Protein 2DPF (pdb70)

Secondary structure (DSSP, 8-state):
--EEETT-EEETTEEEEETTEEEEE-TTS-EEEEETTEEEEE-S-TTS-SS-EEEE-TTS-EEEE-TT--EEEE-----SSS--EEEE-TTS-EEEE-SEEE-SSTT-B--/--EEETT-EE-TT-EEEETTEEEEE-TTS-EEEEETTEEEEE-S-TTS-SS-EEEE-TTS-EEEE-TT--EEEE-----SSS--EEEE-TTS-EEEE-SEEE-SSTT-B--/--EEETT-EEETTEEEEETTEEEEE-TTS-EEEEETTEEEEE-S-TTSSSS-EEEE-TTS-EEEE-TT--EEEE-----SSS--EEEE-TTS-EEEE-SEEEESSTT-B--/--EEETT-EE-TTEEEEETTEEEEE-TTS-EEEEETTEEEEE-S-TTS-SS-EEEE-TTS-EEEE-TT--EEEE-----SSS--EEEE-TTS-EEEE-SEEE-SSTT-B--

Nearest PDB structures (foldseek):
  2d04-assembly3_F  TM=9.914E-01  e=6.406E-20  Molineria latifolia
  2d04-assembly3_E  TM=9.763E-01  e=1.773E-17  Molineria latifolia
  8a9m-assembly1_A  TM=9.566E-01  e=5.419E-13  Hippeastrum hybrid cultivar
  3dzw-assembly1_A  TM=9.491E-01  e=6.373E-13  Narcissus pseudonarcissus
  1msa-assembly1_C  TM=9.744E-01  e=2.600E-12  Galanthus nivalis

InterPro domains:
  IPR001480 Bulb-type lectin domain [PS50927] (23-131)
  IPR001480 Bulb-type lectin domain [SM00108] (23-130)
  IPR001480 Bulb-type lectin domain [cd00028] (23-129)
  IPR036426 Bulb-type lectin domain superfamily [G3DSA:2.90.10.10] (22-136)
  IPR036426 Bulb-type lectin domain superfamily [SSF51110] (9-125)

Sequence (444 aa):
DNVLLSGQTLHADHSLQAGAYTLTIQNKCNLVKYQNGRQIWASNTDRRGSGCRLTLLSDGNLVIYDHNNNDVWGSACWGDNGKYALVLQKDGRFVIYGPVLWSLGPNGCRRDNVLLSGQTLHADHSLQAGAYTLTIQNKCNLVKYQNGRQIWASNTDRRGSGCRLTLLSDGNLVIYDHNNNDVWGSACWGDNGKYALVLQKDGRFVIYGPVLWSLGPNGCRRDNVLLSGQTLHADHSLQAGAYTLTIQNKCNLVKYQNGRQIWASNTDRRGSGCRLTLLSDGNLVIYDHNNNDVWGSACWGDNGKYALVLQKDGRFVIYGPVLWSLGPNGCRRDNVLLSGQTLHADHSLQAGAYTLTIQNKCNLVKYQNGRQIWASNTDRRGSGCRLTLLSDGNLVIYDHNNNDVWGSACWGDNGKYALVLQKDGRFVIYGPVLWSLGPNGCRR

Organism: Molineria latifolia (NCBI:txid4676)

CATH classification: 2.90.10.10

Foldseek 3Di:
DFKAKAPGKAWAQGWHDEAQWIWHQHQQGKTFIDGVNHTDDIQPQGNVAGRKMWHQHQFRKIFIAHPVGDTRDIPPDGHDGAMWMFGCYNVGDTDIDDDQQADDDDPGGDD/DFKAKAPGKAWAQGWHDAAQKIWHQHQQGKTFIAGNNHTDDIQPQGNVAGRWMWHAHQFGKIFIAHPVRDTRDIPPDGHDRAMWMWGCYNVRDTDIDDDQQADDDPPGGDD/DFKAKAPGKAWAQGWHDEAQWIWGQHQQGKTFIDGVRHTDDIQPQGNVAGRWMWHQHQFRKIFIAHPVGDGRDIPPDGHDRAMWMFGCYNVGDTDIDDDQQADDDDPGGDD/DFKAKAPGKQWAQGWHDEAQWTFHQHQQGKTFIDGVRHTDDIQPQGNVAGRWMWHAHQFGKIFIAHPVRDGRDIPPDGHDGHMWMFGQYNVRDTDIDDDQQADDDDPGGDD

Solvent-accessible surface area: 21932 Å² total; per-residue (Å²): 104,30,17,7,42,22,60,102,50,11,107,27,98,108,42,0,104,10,54,39,28,26,0,21,0,49,60,94,0,14,0,1,24,44,52,122,63,158,101,64,59,9,13,119,11,70,180,176,21,52,34,1,61,0,13,0,58,62,29,0,22,0,2,0,50,11,109,96,93,89,96,31,44,24,15,67,2,151,22,91,117,35,108,0,0,0,3,1,11,136,77,4,141,3,8,0,1,0,20,37,1,19,31,86,47,150,137,18,46,50,234,114,27,18,7,19,8,72,85,45,17,105,29,98,110,41,2,115,9,56,44,35,36,0,19,0,55,56,89,0,16,0,0,22,46,73,106,63,178,104,92,60,24,13,121,7,60,165,150,23,51,31,0,57,0,13,0,58,57,32,0,20,0,2,0,45,11,110,92,96,82,92,29,47,23,13,74,2,147,27,119,123,38,73,0,0,0,3,1,7,158,81,4,128,5,8,0,4,0,26,41,1,16,18,64,50,144,150,13,56,68,248,100,22,16,11,46,21,58,102,49,17,107,28,96,109,30,2,109,10,66,41,30,30,0,18,0,52,57,95,0,15,0,0,25,45,52,119,67,147,100,66,58,24,12,125,13,71,176,182,21,52,30,1,61,0,14,0,58,58,38,0,20,0,3,0,50,9,109,96,94,83,91,30,45,24,14,68,1,154,23,112,121,28,130,0,0,0,2,1,11,137,81,3,150,3,7,0,8,0,24,34,1,16,8,52,53,153,126,16,42,87,237,100,26,9,8,28,8,67,74,44,17,110,32,95,106,37,2,108,10,64,40,31,28,0,17,0,52,49,92,0,16,0,1,24,51,69,128,64,172,87,81,59,22,13,120,8,60,176,142,23,50,32,0,61,0,12,1,60,46,37,0,20,0,1,0,44,8,111,94,97,78,94,29,48,24,12,80,4,162,23,112,124,28,106,1,0,0,2,1,21,129,102,3,114,2,3,0,5,0,25,40,1,16,28,72,49,131,154,14,50,74,252

B-factor: mean 23.73, std 10.69, range [8.71, 72.82]

Structure (mmCIF, N/CA/C/O backbone):
data_2DPF
#
_entry.id   2DPF
#
_cell.length_a   51.996
_cell.length_b   54.249
_cell.length_c   84.055
_cell.angle_alpha   90.00
_cell.angle_beta   104.12
_cell.angle_gamma   90.00
#
_symmetry.space_group_name_H-M   'P 1 21 1'
#
loop_
_entity.id
_entity.type
_entity.pdbx_description
1 polymer Curculin
2 non-polymer 'SULFATE ION'
3 water water
#
loop_
_atom_site.group_PDB
_atom_site.id
_atom_site.type_symbol
_atom_site.label_atom_id
_atom_site.label_alt_id
_atom_site.label_comp_id
_atom_site.label_asym_id
_atom_site.label_entity_id
_atom_site.label_seq_id
_atom_site.pdbx_PDB_ins_code
_atom_site.Cartn_x
_atom_site.Cartn_y
_atom_site.Cartn_z
_atom_site.occupancy
_atom_site.B_iso_or_equiv
_atom_site.auth_seq_id
_atom_site.auth_comp_id
_atom_site.auth_asym_id
_atom_site.auth_atom_id
_atom_site.pdbx_PDB_model_num
ATOM 1 N N . ASP A 1 2 ? 10.472 1.605 15.810 1.00 29.22 1 ASP A N 1
ATOM 2 C CA . ASP A 1 2 ? 11.833 1.913 15.276 1.00 28.06 1 ASP A CA 1
ATOM 3 C C . ASP A 1 2 ? 12.639 0.634 15.076 1.00 24.09 1 ASP A C 1
ATOM 4 O O . ASP A 1 2 ? 12.816 -0.146 16.010 1.00 23.48 1 ASP A O 1
ATOM 9 N N . ASN A 1 3 ? 13.131 0.427 13.858 1.00 21.39 2 ASN A N 1
ATOM 10 C CA . ASN A 1 3 ? 13.909 -0.766 13.529 1.00 19.18 2 ASN A CA 1
ATOM 11 C C . ASN A 1 3 ? 15.308 -0.424 13.019 1.00 16.71 2 ASN A C 1
ATOM 12 O O . ASN A 1 3 ? 16.094 -1.313 12.687 1.00 17.26 2 ASN A O 1
ATOM 17 N N . VAL A 1 4 ? 15.609 0.868 12.958 1.00 16.28 3 VAL A N 1
ATOM 18 C CA . VAL A 1 4 ? 16.897 1.330 12.467 1.00 15.68 3 VAL A CA 1
ATOM 19 C C . VAL A 1 4 ? 17.559 2.331 13.401 1.00 14.39 3 VAL A C 1
ATOM 20 O O . VAL A 1 4 ? 16.898 3.196 13.973 1.00 18.27 3 VAL A O 1
ATOM 24 N N . LEU A 1 5 ? 18.869 2.189 13.555 1.00 15.44 4 LEU A N 1
ATOM 25 C CA . LEU A 1 5 ? 19.663 3.119 14.341 1.00 15.56 4 LEU A CA 1
ATOM 26 C C . LEU A 1 5 ? 20.752 3.555 13.367 1.00 12.83 4 LEU A C 1
ATOM 27 O O . LEU A 1 5 ? 21.580 2.749 12.949 1.00 13.21 4 LEU A O 1
ATOM 32 N N . LEU A 1 6 ? 20.723 4.821 12.967 1.00 14.19 5 LEU A N 1
ATOM 33 C CA . LEU A 1 6 ? 21.730 5.330 12.042 1.00 14.37 5 LEU A CA 1
ATOM 34 C C . LEU A 1 6 ? 22.945 5.764 12.831 1.00 13.72 5 LEU A C 1
ATOM 35 O O . LEU A 1 6 ? 22.832 6.070 14.017 1.00 13.56 5 LEU A O 1
ATOM 40 N N . SER A 1 7 ? 24.100 5.783 12.174 1.00 14.64 6 SER A N 1
ATOM 41 C CA . SER A 1 7 ? 25.328 6.203 12.831 1.00 14.56 6 SER A CA 1
ATOM 42 C C . SER A 1 7 ? 25.144 7.611 13.362 1.00 13.74 6 SER A C 1
ATOM 43 O O . SER A 1 7 ? 24.531 8.462 12.706 1.00 13.69 6 SER A O 1
ATOM 46 N N . GLY A 1 8 ? 25.662 7.834 14.562 1.00 12.13 7 GLY A N 1
ATOM 47 C CA . GLY A 1 8 ? 25.542 9.122 15.202 1.00 12.40 7 GLY A CA 1
ATOM 48 C C . GLY A 1 8 ? 24.328 9.185 16.108 1.00 14.43 7 GLY A C 1
ATOM 49 O O . GLY A 1 8 ? 24.237 10.067 16.964 1.00 14.80 7 GLY A O 1
ATOM 50 N N . GLN A 1 9 ? 23.395 8.249 15.938 1.00 11.97 8 GLN A N 1
ATOM 51 C CA . GLN A 1 9 ? 22.184 8.232 16.745 1.00 12.26 8 GLN A CA 1
ATOM 52 C C . GLN A 1 9 ? 22.333 7.391 17.989 1.00 12.40 8 GLN A C 1
ATOM 53 O O . GLN A 1 9 ? 23.230 6.551 18.078 1.00 11.52 8 GLN A O 1
ATOM 59 N N . THR A 1 10 ? 21.416 7.610 18.925 1.00 14.11 9 THR A N 1
ATOM 60 C CA . THR A 1 10 ? 21.438 6.955 20.222 1.00 12.29 9 THR A CA 1
ATOM 61 C C . THR A 1 10 ? 20.120 6.323 20.643 1.00 13.50 9 THR A C 1
ATOM 62 O O . THR A 1 10 ? 19.042 6.875 20.401 1.00 16.30 9 THR A O 1
ATOM 66 N N . LEU A 1 11 ? 20.221 5.161 21.277 1.00 14.36 10 LEU A N 1
ATOM 67 C CA . LEU A 1 11 ? 19.063 4.468 21.823 1.00 15.64 10 LEU A CA 1
ATOM 68 C C . LEU A 1 11 ? 19.333 4.592 23.324 1.00 17.59 10 LEU A C 1
ATOM 69 O O . LEU A 1 11 ? 20.317 4.057 23.817 1.00 15.35 10 LEU A O 1
ATOM 74 N N . HIS A 1 12 ? 18.492 5.334 24.036 1.00 15.17 11 HIS A N 1
ATOM 75 C CA . HIS A 1 12 ? 18.697 5.513 25.466 1.00 14.66 11 HIS A CA 1
ATOM 76 C C . HIS A 1 12 ? 18.140 4.386 26.312 1.00 16.76 11 HIS A C 1
ATOM 77 O O . HIS A 1 12 ? 17.403 3.532 25.824 1.00 18.16 11 HIS A O 1
ATOM 84 N N . ALA A 1 13 ? 18.512 4.404 27.587 1.00 16.33 12 ALA A N 1
ATOM 85 C CA . ALA A 1 13 ? 18.103 3.380 28.539 1.00 20.82 12 ALA A CA 1
ATOM 86 C C . ALA A 1 13 ? 16.635 3.006 28.452 1.00 21.25 12 ALA A C 1
ATOM 87 O O . ALA A 1 13 ? 15.761 3.878 28.444 1.00 18.95 12 ALA A O 1
ATOM 89 N N . ASP A 1 14 ? 16.389 1.697 28.384 1.00 19.69 13 ASP A N 1
ATOM 90 C CA . ASP A 1 14 ? 15.052 1.123 28.327 1.00 21.56 13 ASP A CA 1
ATOM 91 C C . ASP A 1 14 ? 14.284 1.341 27.033 1.00 21.40 13 ASP A C 1
ATOM 92 O O . ASP A 1 14 ? 13.074 1.121 26.985 1.00 25.55 13 ASP A O 1
ATOM 97 N N . HIS A 1 15 ? 14.980 1.781 25.988 1.00 17.20 14 HIS A N 1
ATOM 98 C CA . HIS A 1 15 ? 14.346 1.967 24.692 1.00 18.39 14 HIS A CA 1
ATOM 99 C C . HIS A 1 15 ? 14.812 0.826 23.812 1.00 16.00 14 HIS A C 1
ATOM 100 O O . HIS A 1 15 ? 15.866 0.237 24.057 1.00 16.53 14 HIS A O 1
ATOM 107 N N . SER A 1 16 ? 14.033 0.504 22.787 1.00 22.21 15 SER A N 1
ATOM 108 C CA . SER A 1 16 ? 14.386 -0.625 21.939 1.00 19.43 15 SER A CA 1
ATOM 109 C C . SER A 1 16 ? 14.155 -0.415 20.466 1.00 20.62 15 SER A C 1
ATOM 110 O O . SER A 1 16 ? 13.494 0.532 20.049 1.00 21.18 15 SER A O 1
ATOM 113 N N . LEU A 1 17 ? 14.724 -1.329 19.689 1.00 19.30 16 LEU A N 1
ATOM 114 C CA . LEU A 1 17 ? 14.503 -1.369 18.255 1.00 16.92 16 LEU A CA 1
ATOM 115 C C . LEU A 1 17 ? 13.524 -2.536 18.205 1.00 17.30 16 LEU A C 1
ATOM 116 O O . LEU A 1 17 ? 13.555 -3.411 19.076 1.00 17.13 16 LEU A O 1
ATOM 121 N N . GLN A 1 18 ? 12.651 -2.555 17.212 1.00 16.73 17 GLN A N 1
ATOM 122 C CA . GLN A 1 18 ? 11.670 -3.623 17.125 1.00 17.66 17 GLN A CA 1
ATOM 123 C C . GLN A 1 18 ? 11.348 -3.951 15.684 1.00 16.41 17 GLN A C 1
ATOM 124 O O . GLN A 1 18 ? 11.183 -3.052 14.856 1.00 16.15 17 GLN A O 1
ATOM 130 N N . ALA A 1 19 ? 11.272 -5.244 15.385 1.00 15.69 18 ALA A N 1
ATOM 131 C CA . ALA A 1 19 ? 10.962 -5.703 14.035 1.00 18.53 18 ALA A CA 1
ATOM 132 C C . ALA A 1 19 ? 10.293 -7.061 14.147 1.00 16.27 18 ALA A C 1
ATOM 133 O O . ALA A 1 19 ? 10.889 -8.007 14.656 1.00 18.33 18 ALA A O 1
ATOM 135 N N . GLY A 1 20 ? 9.065 -7.160 13.657 1.00 21.72 19 GLY A N 1
ATOM 136 C CA . GLY A 1 20 ? 8.356 -8.421 13.740 1.00 21.94 19 GLY A CA 1
ATOM 137 C C . GLY A 1 20 ? 8.229 -8.859 15.188 1.00 19.21 19 GLY A C 1
ATOM 138 O O . GLY A 1 20 ? 7.811 -8.084 16.046 1.00 20.75 19 GLY A O 1
ATOM 139 N N . ALA A 1 21 ? 8.600 -10.104 15.457 1.00 17.45 20 ALA A N 1
ATOM 140 C CA . ALA A 1 21 ? 8.516 -10.661 16.800 1.00 16.03 20 ALA A CA 1
ATOM 141 C C . ALA A 1 21 ? 9.721 -10.292 17.647 1.00 16.00 20 ALA A C 1
ATOM 142 O O . ALA A 1 21 ? 9.771 -10.628 18.826 1.00 16.08 20 ALA A O 1
ATOM 144 N N . TYR A 1 22 ? 10.675 -9.578 17.059 1.00 17.00 21 TYR A N 1
ATOM 145 C CA . TYR A 1 22 ? 11.904 -9.240 17.761 1.00 14.03 21 TYR A CA 1
ATOM 146 C C . TYR A 1 22 ? 12.044 -7.852 18.327 1.00 16.54 21 TYR A C 1
ATOM 147 O O . TYR A 1 22 ? 11.526 -6.878 17.782 1.00 15.08 21 TYR A O 1
ATOM 156 N N . THR A 1 23 ? 12.771 -7.784 19.437 1.00 13.78 22 THR A N 1
ATOM 157 C CA . THR A 1 23 ? 13.046 -6.534 20.105 1.00 14.74 22 THR A CA 1
ATOM 158 C C . THR A 1 23 ? 14.497 -6.555 20.560 1.00 14.26 22 THR A C 1
ATOM 159 O O . THR A 1 23 ? 15.011 -7.594 20.972 1.00 16.79 22 THR A O 1
ATOM 163 N N . LEU A 1 24 ? 15.160 -5.414 20.450 1.00 13.50 23 LEU A N 1
ATOM 164 C CA . LEU A 1 24 ? 16.545 -5.270 20.889 1.00 14.13 23 LEU A CA 1
ATOM 165 C C . LEU A 1 24 ? 16.494 -4.099 21.849 1.00 15.06 23 LEU A C 1
ATOM 166 O O . LEU A 1 24 ? 16.270 -2.954 21.442 1.00 15.65 23 LEU A O 1
ATOM 171 N N . THR A 1 25 ? 16.716 -4.380 23.125 1.00 13.52 24 THR A N 1
ATOM 172 C CA . THR A 1 25 ? 16.618 -3.351 24.142 1.00 15.21 24 THR A CA 1
ATOM 173 C C . THR A 1 25 ? 17.913 -3.085 24.865 1.00 14.21 24 THR A C 1
ATOM 174 O O . THR A 1 25 ? 18.600 -4.022 25.279 1.00 14.43 24 THR A O 1
ATOM 178 N N . ILE A 1 26 ? 18.266 -1.810 25.016 1.00 14.23 25 ILE A N 1
ATOM 179 C CA . ILE A 1 26 ? 19.449 -1.495 25.803 1.00 13.19 25 ILE A CA 1
ATOM 180 C C . ILE A 1 26 ? 18.841 -1.167 27.168 1.00 15.25 25 ILE A C 1
ATOM 181 O O . ILE A 1 26 ? 18.103 -0.194 27.316 1.00 15.95 25 ILE A O 1
ATOM 186 N N . GLN A 1 27 ? 19.109 -2.015 28.156 1.00 16.05 26 GLN A N 1
ATOM 187 C CA . GLN A 1 27 ? 18.561 -1.826 29.489 1.00 17.82 26 GLN A CA 1
ATOM 188 C C . GLN A 1 27 ? 19.341 -0.799 30.287 1.00 17.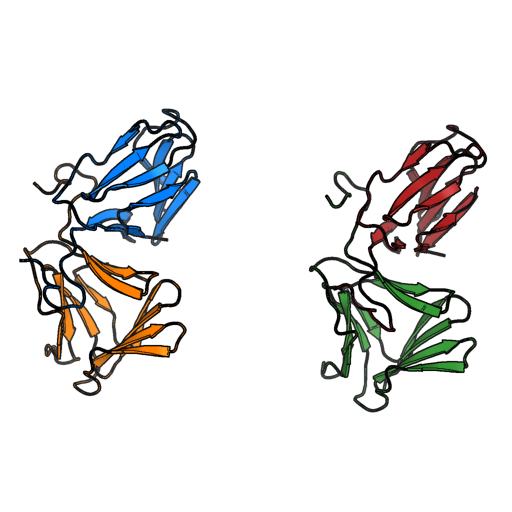23 26 GLN A C 1
ATOM 189 O O . GLN A 1 27 ? 20.528 -0.588 30.055 1.00 18.65 26 GLN A O 1
ATOM 195 N N . ASN A 1 28 ? 18.655 -0.162 31.227 1.00 18.67 27 ASN A N 1
ATOM 196 C CA . ASN A 1 28 ? 19.270 0.848 32.075 1.00 22.34 27 ASN A CA 1
ATOM 197 C C . ASN A 1 28 ? 20.516 0.294 32.743 1.00 21.64 27 ASN A C 1
ATOM 198 O O . ASN A 1 28 ? 21.543 0.972 32.823 1.00 20.60 27 ASN A O 1
ATOM 203 N N . LYS A 1 29 ? 20.430 -0.950 33.202 1.00 23.46 28 LYS A N 1
ATOM 204 C CA . LYS A 1 29 ? 21.556 -1.589 33.862 1.00 22.96 28 LYS A CA 1
ATOM 205 C C . LYS A 1 29 ? 22.638 -2.138 32.938 1.00 21.04 28 LYS A C 1
ATOM 206 O O . LYS A 1 29 ? 23.418 -3.011 33.321 1.00 19.84 28 LYS A O 1
ATOM 212 N N . CYS A 1 30 ? 22.644 -1.646 31.703 1.00 20.27 29 CYS A N 1
ATOM 213 C CA . CYS A 1 30 ? 23.672 -1.960 30.718 1.00 20.57 29 CYS A CA 1
ATOM 214 C C . CYS A 1 30 ? 23.718 -3.252 29.918 1.00 16.47 29 CYS A C 1
ATOM 215 O O . CYS A 1 30 ? 24.645 -3.454 29.140 1.00 18.92 29 CYS A O 1
ATOM 218 N N . ASN A 1 31 ? 22.742 -4.124 30.099 1.00 15.36 30 ASN A N 1
ATOM 219 C CA . ASN A 1 31 ? 22.712 -5.347 29.316 1.00 17.06 30 ASN A CA 1
ATOM 220 C C . ASN A 1 31 ? 21.938 -5.028 28.036 1.00 16.88 30 ASN A C 1
ATOM 221 O O . ASN A 1 31 ? 20.872 -4.423 28.092 1.00 19.05 30 ASN A O 1
ATOM 226 N N . LEU A 1 32 ? 22.498 -5.401 26.889 1.00 14.33 31 LEU A N 1
ATOM 227 C CA . LEU A 1 32 ? 21.824 -5.217 25.607 1.00 14.16 31 LEU A CA 1
ATOM 228 C C . LEU A 1 32 ? 21.201 -6.588 25.385 1.00 14.71 31 LEU A C 1
ATOM 229 O O . LEU A 1 32 ? 21.920 -7.586 25.311 1.00 15.59 31 LEU A O 1
ATOM 234 N N . VAL A 1 33 ? 19.882 -6.635 25.250 1.00 12.35 32 VAL A N 1
ATOM 235 C CA . VAL A 1 33 ? 19.188 -7.911 25.136 1.00 15.58 32 VAL A CA 1
ATOM 236 C C . VAL A 1 33 ? 18.310 -8.016 23.902 1.00 15.08 32 VAL A C 1
ATOM 237 O O . VAL A 1 33 ? 17.625 -7.057 23.534 1.00 15.22 32 VAL A O 1
ATOM 241 N N . LYS A 1 34 ? 18.350 -9.182 23.257 1.00 13.78 33 LYS A N 1
ATOM 242 C CA . LYS A 1 34 ? 17.528 -9.433 22.084 1.00 16.29 33 LYS A CA 1
ATOM 243 C C . LYS A 1 34 ? 16.431 -10.403 22.504 1.00 16.30 33 LYS A C 1
ATOM 244 O O . LYS A 1 34 ? 16.708 -11.447 23.104 1.00 16.21 33 LYS A O 1
ATOM 250 N N . TYR A 1 35 ? 15.189 -10.041 22.203 1.00 15.02 34 TYR A N 1
ATOM 251 C CA . TYR A 1 35 ? 14.039 -10.864 22.562 1.00 14.17 34 TYR A CA 1
ATOM 252 C C . TYR A 1 35 ? 13.242 -11.296 21.348 1.00 14.59 34 TYR A C 1
ATOM 253 O O . TYR A 1 35 ? 13.211 -10.609 20.340 1.00 15.26 34 TYR A O 1
ATOM 262 N N . GLN A 1 36 ? 12.604 -12.451 21.464 1.00 15.68 35 GLN A N 1
ATOM 263 C CA . GLN A 1 36 ? 11.725 -12.953 20.419 1.00 13.69 35 GLN A CA 1
ATOM 264 C C . GLN A 1 36 ? 10.446 -13.234 21.193 1.00 14.50 35 GLN A C 1
ATOM 265 O O . GLN A 1 36 ? 10.392 -14.149 22.022 1.00 14.77 35 GLN A O 1
ATOM 271 N N . ASN A 1 37 ? 9.425 -12.426 20.934 1.00 15.99 36 ASN A N 1
ATOM 272 C CA . ASN A 1 37 ? 8.158 -12.529 21.646 1.00 16.18 36 ASN A CA 1
ATOM 273 C C . ASN A 1 37 ? 8.396 -12.525 23.159 1.00 14.45 36 ASN A C 1
ATOM 274 O O . ASN A 1 37 ? 7.800 -13.303 23.906 1.00 17.03 36 ASN A O 1
ATOM 279 N N . GLY A 1 38 ? 9.289 -11.639 23.595 1.00 15.75 37 GLY A N 1
ATOM 280 C CA . GLY A 1 38 ? 9.583 -11.513 25.014 1.00 15.78 37 GLY A CA 1
ATOM 281 C C . GLY A 1 38 ? 10.586 -12.496 25.589 1.00 18.14 37 GLY A C 1
ATOM 282 O O . GLY A 1 38 ? 11.015 -12.352 26.744 1.00 17.67 37 GLY A O 1
ATOM 283 N N . ARG A 1 39 ? 10.958 -13.504 24.800 1.00 16.64 38 ARG A N 1
ATOM 284 C CA . ARG A 1 39 ? 11.916 -14.507 25.247 1.00 15.30 38 ARG A CA 1
ATOM 285 C C . ARG A 1 39 ? 13.331 -14.056 24.934 1.00 15.83 38 ARG A C 1
ATOM 286 O O . ARG A 1 39 ? 13.660 -13.785 23.781 1.00 13.92 38 ARG A O 1
ATOM 294 N N . GLN A 1 40 ? 14.172 -13.996 25.961 1.00 16.01 39 GLN A N 1
ATOM 295 C CA . GLN A 1 40 ? 15.549 -13.572 25.775 1.00 15.63 39 GLN A CA 1
ATOM 296 C C . GLN A 1 40 ? 16.326 -14.605 24.970 1.00 17.52 39 GLN A C 1
ATOM 297 O O . GLN A 1 40 ? 16.549 -15.731 25.432 1.00 18.13 39 GLN A O 1
ATOM 303 N N . ILE A 1 41 ? 16.716 -14.231 23.754 1.00 16.17 40 ILE A N 1
ATOM 304 C CA . ILE A 1 41 ? 17.481 -15.137 22.902 1.00 17.41 40 ILE A CA 1
ATOM 305 C C . ILE A 1 41 ? 18.979 -14.837 22.863 1.00 16.82 40 ILE A C 1
ATOM 306 O O . ILE A 1 41 ? 19.782 -15.716 22.540 1.00 19.76 40 ILE A O 1
ATOM 311 N N . TRP A 1 42 ? 19.364 -13.607 23.190 1.00 13.52 41 TRP A N 1
ATOM 312 C CA . TRP A 1 42 ? 20.770 -13.224 23.199 1.00 15.20 41 TRP A CA 1
ATOM 313 C C . TRP A 1 42 ? 20.917 -11.984 24.063 1.00 16.63 41 TRP A C 1
ATOM 314 O O . TRP A 1 42 ? 19.978 -11.200 24.206 1.00 16.34 41 TRP A O 1
ATOM 325 N N . ALA A 1 43 ? 22.093 -11.819 24.652 1.00 16.67 42 ALA A N 1
ATOM 326 C CA . ALA A 1 43 ? 22.376 -10.631 25.451 1.00 15.41 42 ALA A CA 1
ATOM 327 C C . ALA A 1 43 ? 23.870 -10.366 25.411 1.00 16.23 42 ALA A C 1
ATOM 328 O O . ALA A 1 43 ? 24.675 -11.283 25.188 1.00 17.17 42 ALA A O 1
ATOM 330 N N . SER A 1 44 ? 24.249 -9.110 25.614 1.00 16.14 43 SER A N 1
ATOM 331 C CA . SER A 1 44 ? 25.656 -8.747 25.626 1.00 16.48 43 SER A CA 1
ATOM 332 C C . SER A 1 44 ? 26.272 -9.286 26.922 1.00 17.82 43 SER A C 1
ATOM 333 O O . SER A 1 44 ? 27.494 -9.338 27.066 1.00 20.11 43 SER A O 1
ATOM 336 N N . ASN A 1 45 ? 25.403 -9.676 27.851 1.00 17.16 44 ASN A N 1
ATOM 337 C CA . ASN A 1 45 ? 25.823 -10.222 29.136 1.00 21.50 44 ASN A CA 1
ATOM 338 C C . ASN A 1 45 ? 26.594 -9.185 29.934 1.00 22.56 44 ASN A C 1
ATOM 339 O O . ASN A 1 45 ? 27.653 -9.467 30.499 1.00 23.49 44 ASN A O 1
ATOM 344 N N . THR A 1 46 ? 26.050 -7.976 29.972 1.00 16.57 45 THR A N 1
ATOM 345 C CA . THR A 1 46 ? 26.671 -6.884 30.698 1.00 16.43 45 THR A CA 1
ATOM 346 C C . THR A 1 46 ? 25.716 -6.254 31.716 1.00 19.44 45 THR A C 1
ATOM 347 O O . THR A 1 46 ? 25.833 -5.077 32.038 1.00 21.29 45 THR A O 1
ATOM 351 N N . ASP A 1 47 ? 24.775 -7.047 32.227 1.00 19.81 46 ASP A N 1
ATOM 352 C CA . ASP A 1 47 ? 23.829 -6.553 33.224 1.00 22.83 46 ASP A CA 1
ATOM 353 C C . ASP A 1 47 ? 24.570 -6.077 34.473 1.00 21.97 46 ASP A C 1
ATOM 354 O O . ASP A 1 47 ? 25.522 -6.718 34.928 1.00 24.56 46 ASP A O 1
ATOM 359 N N . ARG A 1 48 ? 24.123 -4.949 35.016 1.00 22.42 47 ARG A N 1
ATOM 360 C CA . ARG A 1 48 ? 24.701 -4.362 36.223 1.00 27.81 47 ARG A CA 1
ATOM 361 C C . ARG A 1 48 ? 26.165 -3.957 36.113 1.00 23.88 47 ARG A C 1
ATOM 362 O O . ARG A 1 48 ? 26.830 -3.747 37.128 1.00 29.65 47 ARG A O 1
ATOM 370 N N . ARG A 1 49 ? 26.679 -3.842 34.895 1.00 22.94 48 ARG A N 1
ATOM 371 C CA . ARG A 1 49 ? 28.068 -3.431 34.722 1.00 19.67 48 ARG A CA 1
ATOM 372 C C . ARG A 1 49 ? 28.141 -1.900 34.724 1.00 23.79 48 ARG A C 1
ATOM 373 O O . ARG A 1 49 ? 29.218 -1.312 34.644 1.00 23.97 48 ARG A O 1
ATOM 381 N N . GLY A 1 50 ? 26.975 -1.273 34.830 1.00 23.55 49 GLY A N 1
ATOM 382 C CA . GLY A 1 50 ? 26.887 0.174 34.870 1.00 23.96 49 GLY A CA 1
ATOM 383 C C . GLY A 1 50 ? 25.435 0.580 35.023 1.00 22.98 49 GLY A C 1
ATOM 384 O O . GLY A 1 50 ? 24.565 -0.276 35.199 1.00 21.85 49 GLY A O 1
ATOM 385 N N . SER A 1 51 ? 25.162 1.878 34.970 1.00 18.18 50 SER A N 1
ATOM 386 C CA . SER A 1 51 ? 23.790 2.355 35.074 1.00 21.63 50 SER A CA 1
ATOM 387 C C . SER A 1 51 ? 23.556 3.478 34.065 1.00 17.70 50 SER A C 1
ATOM 388 O O . SER A 1 51 ? 24.506 4.073 33.559 1.00 20.11 50 SER A O 1
ATOM 391 N N . GLY A 1 52 ? 22.286 3.746 33.769 1.00 20.03 51 GLY A N 1
ATOM 392 C CA . GLY A 1 52 ? 21.931 4.792 32.824 1.00 21.78 51 GLY A CA 1
ATOM 393 C C . GLY A 1 52 ? 22.600 4.607 31.476 1.00 20.25 51 GLY A C 1
ATOM 394 O O . GLY A 1 52 ? 22.977 5.581 30.822 1.00 21.24 51 GLY A O 1
ATOM 395 N N . CYS A 1 53 ? 22.733 3.352 31.058 1.00 20.53 52 CYS A N 1
ATOM 396 C CA . CYS A 1 53 ? 23.391 3.026 29.797 1.00 18.82 52 CYS A CA 1
ATOM 397 C C . CYS A 1 53 ? 22.637 3.456 28.551 1.00 15.05 52 CYS A C 1
ATOM 398 O O . CYS A 1 53 ? 21.434 3.685 28.581 1.00 16.84 52 CYS A O 1
ATOM 401 N N . ARG A 1 54 ? 23.377 3.564 27.457 1.00 14.64 53 ARG A N 1
ATOM 402 C CA . ARG A 1 54 ? 22.819 3.933 26.163 1.00 16.46 53 ARG A CA 1
ATOM 403 C C . ARG A 1 54 ? 23.580 3.166 25.096 1.00 15.38 53 ARG A C 1
ATOM 404 O O . ARG A 1 54 ? 24.691 2.682 25.341 1.00 13.47 53 ARG A O 1
ATOM 412 N N . LEU A 1 55 ? 22.973 3.057 23.915 1.00 11.77 54 LEU A N 1
ATOM 413 C CA . LEU A 1 55 ? 23.571 2.363 22.783 1.00 11.45 54 LEU A CA 1
ATOM 414 C C . LEU A 1 55 ? 23.737 3.345 21.637 1.00 11.59 54 LEU A C 1
ATOM 415 O O . LEU A 1 55 ? 22.804 4.086 21.323 1.00 14.75 54 LEU A O 1
ATOM 420 N N . THR A 1 56 ? 24.914 3.374 21.021 1.00 10.68 55 THR A N 1
ATOM 421 C CA . THR A 1 56 ? 25.105 4.266 19.890 1.00 12.48 55 THR A CA 1
ATOM 422 C C . THR A 1 56 ? 25.938 3.611 18.789 1.00 14.53 55 THR A C 1
ATOM 423 O O . THR A 1 56 ? 26.720 2.697 19.043 1.00 13.46 55 THR A O 1
ATOM 427 N N . LEU A 1 57 ? 25.721 4.058 17.554 1.00 10.74 56 LEU A N 1
ATOM 428 C CA . LEU A 1 57 ? 26.439 3.543 16.396 1.00 10.61 56 LEU A CA 1
ATOM 429 C C . LEU A 1 57 ? 27.385 4.659 15.975 1.00 12.35 56 LEU A C 1
ATOM 430 O O . LEU A 1 57 ? 26.947 5.763 15.665 1.00 14.28 56 LEU A O 1
ATOM 435 N N . LEU A 1 58 ? 28.679 4.369 15.981 1.00 11.51 57 LEU A N 1
ATOM 436 C CA . LEU A 1 58 ? 29.678 5.372 15.630 1.00 13.47 57 LEU A CA 1
ATOM 437 C C . LEU A 1 58 ? 29.784 5.613 14.122 1.00 13.29 57 LEU A C 1
ATOM 438 O O . LEU A 1 58 ? 29.241 4.855 13.319 1.00 12.90 57 LEU A O 1
ATOM 443 N N . SER A 1 59 ? 30.478 6.682 13.744 1.00 16.21 58 SER A N 1
ATOM 444 C CA . SER A 1 59 ? 30.654 7.026 12.339 1.00 17.42 58 SER A CA 1
ATOM 445 C C . SER A 1 59 ? 31.440 5.985 11.552 1.00 16.36 58 SER A C 1
ATOM 446 O O . SER A 1 59 ? 31.428 6.007 10.316 1.00 18.43 58 SER A O 1
ATOM 449 N N . ASP A 1 60 ? 32.140 5.084 12.240 1.00 16.77 59 ASP A N 1
ATOM 450 C CA . ASP A 1 60 ? 32.876 4.043 11.524 1.00 14.56 59 ASP A CA 1
ATOM 451 C C . ASP A 1 60 ? 32.151 2.701 11.578 1.00 16.25 59 ASP A C 1
ATOM 452 O O . ASP A 1 60 ? 32.721 1.673 11.237 1.00 15.51 59 ASP A O 1
ATOM 457 N N . GLY A 1 61 ? 30.897 2.724 12.020 1.00 14.21 60 GLY A N 1
ATOM 458 C CA . GLY A 1 61 ? 30.103 1.508 12.070 1.00 15.07 60 GLY A CA 1
ATOM 459 C C . GLY A 1 61 ? 30.202 0.683 13.335 1.00 12.48 60 GLY A C 1
ATOM 460 O O . GLY A 1 61 ? 29.484 -0.296 13.484 1.00 14.01 60 GLY A O 1
ATOM 461 N N . ASN A 1 62 ? 31.072 1.086 14.254 1.00 13.99 61 ASN A N 1
ATOM 462 C CA . ASN A 1 62 ? 31.238 0.365 15.506 1.00 13.22 61 ASN A CA 1
ATOM 463 C C . ASN A 1 62 ? 30.013 0.607 16.395 1.00 15.01 61 ASN A C 1
ATOM 464 O O . ASN A 1 62 ? 29.545 1.740 16.533 1.00 14.13 61 ASN A O 1
ATOM 469 N N . LEU A 1 63 ? 29.486 -0.467 16.980 1.00 15.10 62 LEU A N 1
ATOM 470 C CA . LEU A 1 63 ? 28.322 -0.379 17.846 1.00 11.66 62 LEU A CA 1
ATOM 471 C C . LEU A 1 63 ? 28.821 -0.420 19.279 1.00 16.16 62 LEU A C 1
ATOM 472 O O . LEU A 1 63 ? 29.550 -1.335 19.652 1.00 19.85 62 LEU A O 1
ATOM 477 N N . VAL A 1 64 ? 28.433 0.557 20.089 1.00 13.11 63 VAL A N 1
ATOM 478 C CA . VAL A 1 64 ? 28.921 0.595 21.458 1.00 16.55 63 VAL A CA 1
ATOM 479 C C . VAL A 1 64 ? 27.885 0.936 22.512 1.00 12.39 63 VAL A C 1
ATOM 480 O O . VAL A 1 64 ? 26.954 1.708 22.266 1.00 13.95 63 VAL A O 1
ATOM 484 N N . ILE A 1 65 ? 28.044 0.320 23.683 1.00 13.08 64 ILE A N 1
ATOM 485 C CA . ILE A 1 65 ? 27.190 0.589 24.840 1.00 13.29 64 ILE A CA 1
ATOM 486 C C . ILE A 1 65 ? 28.028 1.478 25.754 1.00 13.76 64 ILE A C 1
ATOM 487 O O . ILE A 1 65 ? 29.155 1.115 26.102 1.00 14.32 64 ILE A O 1
ATOM 492 N N . TYR A 1 66 ? 27.505 2.646 26.111 1.00 13.51 65 TYR A N 1
ATOM 493 C CA . TYR A 1 66 ? 28.200 3.547 27.036 1.00 14.60 65 TYR A CA 1
ATOM 494 C C . TYR A 1 66 ? 27.359 3.641 28.293 1.00 16.88 65 TYR A C 1
ATOM 495 O O . TYR A 1 66 ? 26.129 3.662 28.214 1.00 15.00 65 TYR A O 1
ATOM 504 N N . ASP A 1 67 ? 27.994 3.696 29.459 1.00 16.61 66 ASP A N 1
ATOM 505 C CA . ASP A 1 67 ? 27.202 3.886 30.666 1.00 15.69 66 ASP A CA 1
ATOM 506 C C . ASP A 1 67 ? 27.110 5.398 30.880 1.00 18.03 66 ASP A C 1
ATOM 507 O O . ASP A 1 67 ? 27.641 6.168 30.077 1.00 15.38 66 ASP A O 1
ATOM 512 N N . HIS A 1 68 ? 26.443 5.831 31.943 1.00 19.78 67 HIS A N 1
ATOM 513 C CA . HIS A 1 68 ? 26.271 7.266 32.156 1.00 18.29 67 HIS A CA 1
ATOM 514 C C . HIS A 1 68 ? 27.559 8.061 32.364 1.00 20.49 67 HIS A C 1
ATOM 515 O O . HIS A 1 68 ? 27.538 9.285 32.275 1.00 19.08 67 HIS A O 1
ATOM 522 N N . ASN A 1 69 ? 28.664 7.372 32.648 1.00 19.15 68 ASN A N 1
ATOM 523 C CA . ASN A 1 69 ? 29.965 8.017 32.834 1.00 19.26 68 ASN A CA 1
ATOM 524 C C . ASN A 1 69 ? 30.820 7.865 31.574 1.00 19.97 68 ASN A C 1
ATOM 525 O O . ASN A 1 69 ? 32.021 8.138 31.571 1.00 21.12 68 ASN A O 1
ATOM 530 N N . ASN A 1 70 ? 30.179 7.406 30.506 1.00 15.68 69 ASN A N 1
ATOM 531 C CA . ASN A 1 70 ? 30.809 7.212 29.204 1.00 16.36 69 ASN A CA 1
ATOM 532 C C . ASN A 1 70 ? 31.832 6.094 29.073 1.00 16.19 69 ASN A C 1
ATOM 533 O O . ASN A 1 70 ? 32.651 6.097 28.160 1.00 20.17 69 ASN A O 1
ATOM 538 N N . ASN A 1 71 ? 31.792 5.143 29.992 1.00 18.19 70 ASN A N 1
ATOM 539 C CA . ASN A 1 71 ? 32.687 4.007 29.871 1.00 19.38 70 ASN A CA 1
ATOM 540 C C . ASN A 1 71 ? 32.107 3.100 28.787 1.00 18.65 70 ASN A C 1
ATOM 541 O O . ASN A 1 71 ? 30.882 2.934 28.694 1.00 16.78 70 ASN A O 1
ATOM 546 N N . ASP A 1 72 ? 32.994 2.541 27.965 1.00 19.87 71 ASP A N 1
ATOM 547 C CA . ASP A 1 72 ? 32.612 1.624 26.898 1.00 18.39 71 ASP A CA 1
ATOM 548 C C . ASP A 1 72 ? 32.391 0.270 27.568 1.00 19.53 71 ASP A C 1
ATOM 549 O O . ASP A 1 72 ? 33.349 -0.428 27.909 1.00 20.73 71 ASP A O 1
ATOM 554 N N . VAL A 1 73 ? 31.128 -0.093 27.756 1.00 14.11 72 VAL A N 1
ATOM 555 C CA . VAL A 1 73 ? 30.763 -1.347 28.415 1.00 14.56 72 VAL A CA 1
ATOM 556 C C . VAL A 1 73 ? 30.841 -2.585 27.522 1.00 15.28 72 VAL A C 1
ATOM 557 O O . VAL A 1 73 ? 31.219 -3.676 27.965 1.00 18.36 72 VAL A O 1
ATOM 561 N N . TRP A 1 74 ? 30.482 -2.410 26.259 1.00 15.23 73 TRP A N 1
ATOM 562 C CA . TRP A 1 74 ? 30.474 -3.502 25.301 1.00 17.10 73 TRP A CA 1
ATOM 563 C C . TRP A 1 74 ? 30.449 -2.901 23.905 1.00 17.28 73 TRP A C 1
ATOM 564 O O . TRP A 1 74 ? 29.941 -1.802 23.717 1.00 17.65 73 TRP A O 1
ATOM 575 N N . GLY A 1 75 ? 30.986 -3.619 22.924 1.00 12.82 74 GLY A N 1
ATOM 576 C CA . GLY A 1 75 ? 30.947 -3.095 21.578 1.00 13.34 74 GLY A CA 1
ATOM 577 C C . GLY A 1 75 ? 31.052 -4.212 20.575 1.00 16.20 74 GLY A C 1
ATOM 578 O O . GLY A 1 75 ? 31.459 -5.329 20.912 1.00 16.34 74 GLY A O 1
ATOM 579 N N . SER A 1 76 ? 30.641 -3.938 19.345 1.00 17.04 75 SER A N 1
ATOM 580 C CA . SER A 1 76 ? 30.759 -4.947 18.304 1.00 19.73 75 SER A CA 1
ATOM 581 C C . SER A 1 76 ? 32.250 -5.045 17.994 1.00 19.48 75 SER A C 1
ATOM 582 O O . SER A 1 76 ? 32.725 -6.064 17.491 1.00 19.28 75 SER A O 1
ATOM 585 N N . ALA A 1 77 ? 32.976 -3.970 18.308 1.00 18.25 76 ALA A N 1
ATOM 586 C CA . ALA A 1 77 ? 34.419 -3.897 18.098 1.00 19.99 76 ALA A CA 1
ATOM 587 C C . ALA A 1 77 ? 34.772 -4.251 16.663 1.00 20.93 76 ALA A C 1
ATOM 588 O O . ALA A 1 77 ? 35.707 -5.000 16.397 1.00 20.47 76 ALA A O 1
ATOM 590 N N . CYS A 1 78 ? 34.010 -3.683 15.744 1.00 17.87 77 CYS A N 1
ATOM 591 C CA . CYS A 1 78 ? 34.201 -3.915 14.327 1.00 15.36 77 CYS A CA 1
ATOM 592 C C . CYS A 1 78 ? 33.939 -2.583 13.637 1.00 15.70 77 CYS A C 1
ATOM 593 O O . CYS A 1 78 ? 32.881 -1.985 13.815 1.00 20.42 77 CYS A O 1
ATOM 596 N N . TRP A 1 79 ? 34.906 -2.115 12.860 1.00 15.76 78 TRP A N 1
ATOM 597 C CA . TRP A 1 79 ? 34.761 -0.840 12.182 1.00 15.45 78 TRP A CA 1
ATOM 598 C C . TRP A 1 79 ? 35.205 -0.864 10.736 1.00 17.82 78 TRP A C 1
ATOM 599 O O . TRP A 1 79 ? 35.990 -1.722 10.322 1.00 19.03 78 TRP A O 1
ATOM 610 N N . GLY A 1 80 ? 34.683 0.100 9.986 1.00 19.22 79 GLY A N 1
ATOM 611 C CA . GLY A 1 80 ? 35.024 0.257 8.585 1.00 20.02 79 GLY A CA 1
ATOM 612 C C . GLY A 1 80 ? 35.501 1.683 8.396 1.00 23.11 79 GLY A C 1
ATOM 613 O O . GLY A 1 80 ? 35.856 2.353 9.362 1.00 20.92 79 GLY A O 1
ATOM 614 N N . ASP A 1 81 ? 35.517 2.162 7.159 1.00 24.07 80 ASP A N 1
ATOM 615 C CA . ASP A 1 81 ? 35.952 3.532 6.918 1.00 25.40 80 ASP A CA 1
ATOM 616 C C . ASP A 1 81 ? 34.933 4.481 7.526 1.00 24.44 80 ASP A C 1
ATOM 617 O O . ASP A 1 81 ? 33.752 4.150 7.620 1.00 23.78 80 ASP A O 1
ATOM 622 N N . ASN A 1 82 ? 35.379 5.657 7.945 1.00 23.06 81 ASN A N 1
ATOM 623 C CA . ASN A 1 82 ? 34.448 6.621 8.511 1.00 19.89 81 ASN A CA 1
ATOM 624 C C . ASN A 1 82 ? 33.452 7.041 7.432 1.00 19.60 81 ASN A C 1
ATOM 625 O O . ASN A 1 82 ? 33.804 7.188 6.255 1.00 19.67 81 ASN A O 1
ATOM 630 N N . GLY A 1 83 ? 32.204 7.214 7.849 1.00 16.76 82 GLY A N 1
ATOM 631 C CA . GLY A 1 83 ? 31.157 7.602 6.926 1.00 18.38 82 GLY A CA 1
ATOM 632 C C . GLY A 1 83 ? 29.820 7.509 7.622 1.00 15.93 82 GLY A C 1
ATOM 633 O O . GLY A 1 83 ? 29.666 7.997 8.746 1.00 18.62 82 GLY A O 1
ATOM 634 N N . LYS A 1 84 ? 28.852 6.887 6.957 1.00 15.83 83 LYS A N 1
ATOM 635 C CA . LYS A 1 84 ? 27.524 6.731 7.526 1.00 13.83 83 LYS A CA 1
ATOM 636 C C . LYS A 1 84 ? 27.111 5.270 7.419 1.00 14.18 83 LYS A C 1
ATOM 637 O O . LYS A 1 84 ? 27.254 4.644 6.368 1.00 15.95 83 LYS A O 1
ATOM 643 N N . TYR A 1 85 ? 26.618 4.738 8.527 1.00 13.19 84 TYR A N 1
ATOM 644 C CA . TYR A 1 85 ? 26.189 3.351 8.613 1.00 12.77 84 TYR A CA 1
ATOM 645 C C . TYR A 1 85 ? 24.773 3.233 9.151 1.00 12.83 84 TYR A C 1
ATOM 646 O O . TYR A 1 85 ? 24.196 4.190 9.678 1.00 14.08 84 TYR A O 1
ATOM 655 N N . ALA A 1 86 ? 24.211 2.033 9.029 1.00 13.53 85 ALA A N 1
ATOM 656 C CA . ALA A 1 86 ? 22.874 1.794 9.525 1.00 13.90 85 ALA A CA 1
ATOM 657 C C . ALA A 1 86 ? 22.751 0.421 10.186 1.00 14.40 85 ALA A C 1
ATOM 658 O O . ALA A 1 86 ? 23.135 -0.598 9.605 1.00 14.53 85 ALA A O 1
ATOM 660 N N . LEU A 1 87 ? 22.269 0.421 11.427 1.00 13.62 86 LEU A N 1
ATOM 661 C CA . LEU A 1 87 ? 22.024 -0.812 12.164 1.00 14.29 86 LEU A CA 1
ATOM 662 C C . LEU A 1 87 ? 20.544 -1.112 11.951 1.00 14.53 86 LEU A C 1
ATOM 663 O O . LEU A 1 87 ? 19.682 -0.295 12.256 1.00 14.07 86 LEU A O 1
ATOM 668 N N . VAL A 1 88 ? 20.259 -2.281 11.389 1.00 16.41 87 VAL A N 1
ATOM 669 C CA . VAL A 1 88 ? 18.885 -2.686 11.133 1.00 13.52 87 VAL A CA 1
ATOM 670 C C . VAL A 1 88 ? 18.509 -3.929 11.925 1.00 13.48 87 VAL A C 1
ATOM 671 O O . VAL A 1 88 ? 19.214 -4.937 11.862 1.00 16.11 87 VAL A O 1
ATOM 675 N N . LEU A 1 89 ? 17.425 -3.842 12.690 1.00 16.12 88 LEU A N 1
ATOM 676 C CA . LEU A 1 89 ? 16.938 -5.019 13.401 1.00 16.22 88 LEU A CA 1
ATOM 677 C C . LEU A 1 89 ? 15.967 -5.573 12.363 1.00 14.64 88 LEU A C 1
ATOM 678 O O . LEU A 1 89 ? 14.975 -4.930 12.007 1.00 19.04 88 LEU A O 1
ATOM 683 N N . GLN A 1 90 ? 16.283 -6.758 11.870 1.00 19.25 89 GLN A N 1
ATOM 684 C CA . GLN A 1 90 ? 15.479 -7.399 10.840 1.00 21.28 89 GLN A CA 1
ATOM 685 C C . GLN A 1 90 ? 14.404 -8.331 11.374 1.00 22.03 89 GLN A C 1
ATOM 686 O O . GLN A 1 90 ? 14.513 -8.870 12.480 1.00 21.33 89 GLN A O 1
ATOM 692 N N . LYS A 1 91 ? 13.352 -8.508 10.582 1.00 21.95 90 LYS A N 1
ATOM 693 C CA . LYS A 1 91 ? 12.254 -9.363 10.990 1.00 18.23 90 LYS A CA 1
ATOM 694 C C . LYS A 1 91 ? 12.694 -10.799 11.224 1.00 22.93 90 LYS A C 1
ATOM 695 O O . LYS A 1 91 ? 11.979 -11.565 11.863 1.00 20.91 90 LYS A O 1
ATOM 701 N N . ASP A 1 92 ? 13.862 -11.173 10.713 1.00 20.08 91 ASP A N 1
ATOM 702 C CA . ASP A 1 92 ? 14.340 -12.527 10.929 1.00 22.06 91 ASP A CA 1
ATOM 703 C C . ASP A 1 92 ? 15.123 -12.645 12.232 1.00 22.00 91 ASP A C 1
ATOM 704 O O . ASP A 1 92 ? 15.679 -13.695 12.541 1.00 23.71 91 ASP A O 1
ATOM 709 N N . GLY A 1 93 ? 15.164 -11.558 12.994 1.00 21.58 92 GLY A N 1
ATOM 710 C CA . GLY A 1 93 ? 15.846 -11.594 14.276 1.00 20.66 92 GLY A CA 1
ATOM 711 C C . GLY A 1 93 ? 17.271 -11.095 14.318 1.00 21.35 92 GLY A C 1
ATOM 712 O O . GLY A 1 93 ? 17.803 -10.824 15.392 1.00 21.76 92 GLY A O 1
ATOM 713 N N . ARG A 1 94 ? 17.906 -10.968 13.163 1.00 18.13 93 ARG A N 1
ATOM 714 C CA . ARG A 1 94 ? 19.278 -10.496 13.155 1.00 19.43 93 ARG A CA 1
ATOM 715 C C . ARG A 1 94 ? 19.354 -8.979 13.156 1.00 20.84 93 ARG A C 1
ATOM 716 O O . ARG A 1 94 ? 18.526 -8.306 12.538 1.00 19.22 93 ARG A O 1
ATOM 724 N N . PHE A 1 95 ? 20.318 -8.430 13.890 1.00 20.36 94 PHE A N 1
ATOM 725 C CA . PHE A 1 95 ? 20.509 -6.988 13.841 1.00 18.01 94 PHE A CA 1
ATOM 726 C C . PHE A 1 95 ? 21.858 -6.827 13.147 1.00 19.14 94 PHE A C 1
ATOM 727 O O . PHE A 1 95 ? 22.909 -7.250 13.630 1.00 18.03 94 PHE A O 1
ATOM 735 N N . VAL A 1 96 ? 21.793 -6.263 11.947 1.00 15.04 95 VAL A N 1
ATOM 736 C CA . VAL A 1 96 ? 22.955 -6.129 11.093 1.00 14.21 95 VAL A CA 1
ATOM 737 C C . VAL A 1 96 ? 23.363 -4.685 10.845 1.00 13.73 95 VAL A C 1
ATOM 738 O O . VAL A 1 96 ? 22.513 -3.818 10.656 1.00 15.97 95 VAL A O 1
ATOM 742 N N . ILE A 1 97 ? 24.666 -4.446 10.843 1.00 13.80 96 ILE A N 1
ATOM 743 C CA . ILE A 1 97 ? 25.191 -3.114 10.577 1.00 13.78 96 ILE A CA 1
ATOM 744 C C . ILE A 1 97 ? 25.659 -3.088 9.129 1.00 11.26 96 ILE A C 1
ATOM 745 O O . ILE A 1 97 ? 26.544 -3.855 8.738 1.00 14.04 96 ILE A O 1
ATOM 750 N N . TYR A 1 98 ? 25.033 -2.213 8.342 1.00 12.33 97 TYR A N 1
ATOM 751 C CA . TYR A 1 98 ? 25.348 -2.040 6.927 1.00 14.32 97 TYR A CA 1
ATOM 752 C C . TYR A 1 98 ? 26.042 -0.707 6.682 1.00 15.89 97 TYR A C 1
ATOM 753 O O . TYR A 1 98 ? 25.642 0.320 7.235 1.00 15.20 97 TYR A O 1
ATOM 762 N N . GLY A 1 99 ? 27.051 -0.719 5.821 1.00 15.66 98 GLY A N 1
ATOM 763 C CA . GLY A 1 99 ? 27.727 0.523 5.509 1.00 15.21 98 GLY A CA 1
ATOM 764 C C . GLY A 1 99 ? 29.112 0.361 4.922 1.00 16.12 98 GLY A C 1
ATOM 765 O O . GLY A 1 99 ? 29.640 -0.745 4.891 1.00 15.24 98 GLY A O 1
ATOM 766 N N . PRO A 1 100 ? 29.739 1.463 4.469 1.00 15.66 99 PRO A N 1
ATOM 767 C CA . PRO A 1 100 ? 29.161 2.812 4.509 1.00 17.59 99 PRO A CA 1
ATOM 768 C C . PRO A 1 100 ? 28.146 3.025 3.387 1.00 14.62 99 PRO A C 1
ATOM 769 O O . PRO A 1 100 ? 27.660 2.063 2.801 1.00 15.60 99 PRO A O 1
ATOM 773 N N . VAL A 1 101 ? 27.830 4.282 3.092 1.00 13.88 100 VAL A N 1
ATOM 774 C CA . VAL A 1 101 ? 26.856 4.574 2.049 1.00 16.73 100 VAL A CA 1
ATOM 775 C C . VAL A 1 101 ? 27.373 4.146 0.681 1.00 16.15 100 VAL A C 1
ATOM 776 O O . VAL A 1 101 ? 28.511 4.452 0.311 1.00 17.78 100 VAL A O 1
ATOM 780 N N . LEU A 1 102 ? 26.536 3.420 -0.054 1.00 14.82 101 LEU A N 1
ATOM 781 C CA . LEU A 1 102 ? 26.888 2.975 -1.396 1.00 17.82 101 LEU A CA 1
ATOM 782 C C . LEU A 1 102 ? 26.317 3.964 -2.391 1.00 19.24 101 LEU A C 1
ATOM 783 O O . LEU A 1 102 ? 26.999 4.385 -3.326 1.00 17.60 101 LEU A O 1
ATOM 788 N N . TRP A 1 103 ? 25.062 4.339 -2.176 1.00 16.99 102 TRP A N 1
ATOM 789 C CA . TRP A 1 103 ? 24.390 5.246 -3.091 1.00 17.08 102 TRP A CA 1
ATOM 790 C C . TRP A 1 103 ? 23.278 6.076 -2.477 1.00 18.32 102 TRP A C 1
ATOM 791 O O . TRP A 1 103 ? 22.614 5.670 -1.519 1.00 15.71 102 TRP A O 1
ATOM 802 N N . SER A 1 104 ? 23.088 7.244 -3.079 1.00 19.89 103 SER A N 1
ATOM 803 C CA . SER A 1 104 ? 22.047 8.191 -2.740 1.00 23.01 103 SER A CA 1
ATOM 804 C C . SER A 1 104 ? 22.121 9.159 -3.919 1.00 26.31 103 SER A C 1
ATOM 805 O O . SER A 1 104 ? 23.055 9.084 -4.719 1.00 26.76 103 SER A O 1
ATOM 808 N N . LEU A 1 105 ? 21.156 10.058 -4.026 1.00 31.70 104 LEU A N 1
ATOM 809 C CA . LEU A 1 105 ? 21.129 11.030 -5.116 1.00 32.27 104 LEU A CA 1
ATOM 810 C C . LEU A 1 105 ? 22.248 12.069 -5.029 1.00 35.21 104 LEU A C 1
ATOM 811 O O . LEU A 1 105 ? 22.790 12.320 -3.950 1.00 36.52 104 LEU A O 1
ATOM 816 N N . GLY A 1 106 ? 22.591 12.670 -6.169 1.00 38.00 105 GLY A N 1
ATOM 817 C CA . GLY A 1 106 ? 23.642 13.676 -6.184 1.00 37.12 105 GLY A CA 1
ATOM 818 C C . GLY A 1 106 ? 24.810 13.334 -7.093 1.00 37.80 105 GLY A C 1
ATOM 819 O O . GLY A 1 106 ? 25.038 12.160 -7.390 1.00 37.23 105 GLY A O 1
ATOM 820 N N . PRO A 1 107 ? 25.585 14.340 -7.536 1.00 36.96 106 PRO A N 1
ATOM 821 C CA . PRO A 1 107 ? 26.743 14.159 -8.423 1.00 40.61 106 PRO A CA 1
ATOM 822 C C . PRO A 1 107 ? 27.503 12.858 -8.183 1.00 43.02 106 PRO A C 1
ATOM 823 O O . PRO A 1 107 ? 27.138 11.805 -8.711 1.00 44.19 106 PRO A O 1
ATOM 827 N N . ASN A 1 108 ? 28.564 12.940 -7.387 1.00 42.38 107 ASN A N 1
ATOM 828 C CA . ASN A 1 108 ? 29.378 11.774 -7.063 1.00 43.68 107 ASN A CA 1
ATOM 829 C C . ASN A 1 108 ? 28.682 10.987 -5.958 1.00 40.97 107 ASN A C 1
ATOM 830 O O . ASN A 1 108 ? 29.256 10.744 -4.894 1.00 39.61 107 ASN A O 1
ATOM 835 N N . GLY A 1 109 ? 27.442 10.589 -6.221 1.00 37.54 108 GLY A N 1
ATOM 836 C CA . GLY A 1 109 ? 26.674 9.853 -5.233 1.00 38.34 108 GLY A CA 1
ATOM 837 C C . GLY A 1 109 ? 26.900 8.355 -5.181 1.00 36.76 108 GLY A C 1
ATOM 838 O O . GLY A 1 109 ? 26.314 7.675 -4.338 1.00 33.85 108 GLY A O 1
ATOM 839 N N . CYS A 1 110 ? 27.735 7.828 -6.071 1.00 35.35 109 CYS A N 1
ATOM 840 C CA . CYS A 1 110 ? 28.002 6.395 -6.080 1.00 36.01 109 CYS A CA 1
ATOM 841 C C . CYS A 1 110 ? 29.432 6.092 -5.636 1.00 39.95 109 CYS A C 1
ATOM 842 O O . CYS A 1 110 ? 30.397 6.587 -6.219 1.00 39.51 109 CYS A O 1
ATOM 845 N N . ARG A 1 111 ? 29.557 5.271 -4.600 1.00 40.21 110 ARG A N 1
ATOM 846 C CA . ARG A 1 111 ? 30.858 4.905 -4.049 1.00 42.26 110 ARG A CA 1
ATOM 847 C C . ARG A 1 111 ? 31.666 3.989 -4.965 1.00 45.70 110 ARG A C 1
ATOM 848 O O . ARG A 1 111 ? 31.171 2.962 -5.436 1.00 42.57 110 ARG A O 1
ATOM 856 N N . ARG A 1 112 ? 32.922 4.368 -5.192 1.00 49.89 111 ARG A N 1
ATOM 857 C CA . ARG A 1 112 ? 33.841 3.618 -6.045 1.00 51.89 111 ARG A CA 1
ATOM 858 C C . ARG A 1 112 ? 33.318 3.581 -7.478 1.00 54.52 111 ARG A C 1
ATOM 859 O O . ARG A 1 112 ? 33.513 2.544 -8.147 1.00 56.94 111 ARG A O 1
ATOM 867 N N . ASP B 1 2 ? 6.759 -0.298 6.494 1.00 40.09 1 ASP B N 1
ATOM 868 C CA . ASP B 1 2 ? 8.215 -0.603 6.413 1.00 35.02 1 ASP B CA 1
ATOM 869 C C . ASP B 1 2 ? 9.018 0.574 5.868 1.00 29.00 1 ASP B C 1
ATOM 870 O O . ASP B 1 2 ? 8.553 1.322 5.004 1.00 27.87 1 ASP B O 1
ATOM 875 N N . ASN B 1 3 ? 10.236 0.721 6.374 1.00 22.85 2 ASN B N 1
ATOM 876 C CA . ASN B 1 3 ? 11.122 1.802 5.962 1.00 22.28 2 ASN B CA 1
ATOM 877 C C . ASN B 1 3 ? 12.413 1.242 5.374 1.00 18.29 2 ASN B C 1
ATOM 878 O O . ASN B 1 3 ? 13.281 1.990 4.938 1.00 18.44 2 ASN B O 1
ATOM 883 N N . VAL B 1 4 ? 12.531 -0.080 5.364 1.00 17.04 3 VAL B N 1
ATOM 884 C CA . VAL B 1 4 ? 13.738 -0.727 4.869 1.00 15.78 3 VAL B CA 1
ATOM 885 C C . VAL B 1 4 ? 13.466 -1.766 3.790 1.00 17.82 3 VAL B C 1
ATOM 886 O O . VAL B 1 4 ? 12.483 -2.498 3.859 1.00 18.46 3 VAL B O 1
ATOM 890 N N . LEU B 1 5 ? 14.342 -1.814 2.790 1.00 17.42 4 LEU B N 1
ATOM 891 C CA . LEU B 1 5 ? 14.261 -2.809 1.727 1.00 16.85 4 LEU B CA 1
ATOM 892 C C . LEU B 1 5 ? 15.644 -3.446 1.706 1.00 15.92 4 LEU B C 1
ATOM 893 O O . LEU B 1 5 ? 16.630 -2.783 1.396 1.00 17.31 4 LEU B O 1
ATOM 898 N N . LEU B 1 6 ? 15.723 -4.721 2.073 1.00 16.57 5 LEU B N 1
ATOM 899 C CA . LEU B 1 6 ? 17.004 -5.425 2.106 1.00 16.38 5 LEU B CA 1
ATOM 900 C C . LEU B 1 6 ? 17.296 -6.072 0.767 1.00 17.16 5 LEU B C 1
ATOM 901 O O . LEU B 1 6 ? 16.382 -6.304 -0.019 1.00 17.48 5 LEU B O 1
ATOM 906 N N . SER B 1 7 ? 18.565 -6.379 0.515 1.00 15.65 6 SER B N 1
ATOM 907 C CA . SER B 1 7 ? 18.924 -7.056 -0.731 1.00 15.00 6 SER B CA 1
ATOM 908 C C . SER B 1 7 ? 18.094 -8.323 -0.841 1.00 21.76 6 SER B C 1
ATOM 909 O O . SER B 1 7 ? 17.856 -9.019 0.152 1.00 21.03 6 SER B O 1
ATOM 912 N N . GLY B 1 8 ? 17.666 -8.631 -2.056 1.00 20.30 7 GLY B N 1
ATOM 913 C CA . GLY B 1 8 ? 16.866 -9.819 -2.262 1.00 22.18 7 GLY B CA 1
ATOM 914 C C . GLY B 1 8 ? 15.386 -9.587 -2.040 1.00 22.60 7 GLY B C 1
ATOM 915 O O . GLY B 1 8 ? 14.576 -10.456 -2.353 1.00 24.72 7 GLY B O 1
ATOM 916 N N . GLN B 1 9 ? 15.023 -8.434 -1.486 1.00 18.53 8 GLN B N 1
ATOM 917 C CA . GLN B 1 9 ? 13.617 -8.127 -1.251 1.00 17.27 8 GLN B CA 1
ATOM 918 C C . GLN B 1 9 ? 13.067 -7.257 -2.367 1.00 18.51 8 GLN B C 1
ATOM 919 O O . GLN B 1 9 ? 13.819 -6.590 -3.082 1.00 18.77 8 GLN B O 1
ATOM 925 N N . THR B 1 10 ? 11.747 -7.277 -2.502 1.00 20.18 9 THR B N 1
ATOM 926 C CA . THR B 1 10 ? 11.076 -6.513 -3.536 1.00 22.96 9 THR B CA 1
ATOM 927 C C . THR B 1 10 ? 9.864 -5.773 -2.998 1.00 23.14 9 THR B C 1
ATOM 928 O O . THR B 1 10 ? 9.107 -6.296 -2.170 1.00 23.83 9 THR B O 1
ATOM 932 N N . LEU B 1 11 ? 9.707 -4.537 -3.456 1.00 22.56 10 LEU B N 1
ATOM 933 C CA . LEU B 1 11 ? 8.568 -3.713 -3.099 1.00 23.14 10 LEU B CA 1
ATOM 934 C C . LEU B 1 11 ? 7.724 -3.864 -4.355 1.00 24.12 10 LEU B C 1
ATOM 935 O O . LEU B 1 11 ? 8.175 -3.532 -5.452 1.00 22.46 10 LEU B O 1
ATOM 940 N N . HIS B 1 12 ? 6.517 -4.388 -4.205 1.00 23.14 11 HIS B N 1
ATOM 941 C CA . HIS B 1 12 ? 5.656 -4.614 -5.356 1.00 25.72 11 HIS B CA 1
ATOM 942 C C . HIS B 1 12 ? 4.806 -3.415 -5.739 1.00 25.35 11 HIS B C 1
ATOM 943 O O . HIS B 1 12 ? 4.692 -2.453 -4.984 1.00 25.81 11 HIS B O 1
ATOM 950 N N . ALA B 1 13 ? 4.220 -3.484 -6.932 1.00 24.68 12 ALA B N 1
ATOM 951 C CA . ALA B 1 13 ? 3.401 -2.405 -7.462 1.00 26.17 12 ALA B CA 1
ATOM 952 C C . ALA B 1 13 ? 2.425 -1.808 -6.462 1.00 26.92 12 ALA B C 1
ATOM 953 O O . ALA B 1 13 ? 1.705 -2.526 -5.767 1.00 29.93 12 ALA B O 1
ATOM 955 N N . ASP B 1 14 ? 2.421 -0.480 -6.403 1.00 27.19 13 ASP B N 1
ATOM 956 C CA . ASP B 1 14 ? 1.534 0.277 -5.529 1.00 29.96 13 ASP B CA 1
ATOM 957 C C . ASP B 1 14 ? 1.862 0.201 -4.041 1.00 29.92 13 ASP B C 1
ATOM 958 O O . ASP B 1 14 ? 1.140 0.751 -3.216 1.00 30.51 13 ASP B O 1
ATOM 963 N N . HIS B 1 15 ? 2.953 -0.473 -3.699 1.00 27.10 14 HIS B N 1
ATOM 964 C CA . HIS B 1 15 ? 3.360 -0.582 -2.301 1.00 31.19 14 HIS B CA 1
ATOM 965 C C . HIS B 1 15 ? 4.494 0.392 -2.057 1.00 31.78 14 HIS B C 1
ATOM 966 O O . HIS B 1 15 ? 5.224 0.744 -2.982 1.00 28.70 14 HIS B O 1
ATOM 973 N N . SER B 1 16 ? 4.654 0.832 -0.816 1.00 28.70 15 SER B N 1
ATOM 974 C CA . SER B 1 16 ? 5.707 1.787 -0.539 1.00 29.12 15 SER B CA 1
ATOM 975 C C . SER B 1 16 ? 6.390 1.661 0.806 1.00 27.46 15 SER B C 1
ATOM 976 O O . SER B 1 16 ? 5.971 0.893 1.669 1.00 30.34 15 SER B O 1
ATOM 979 N N . LEU B 1 17 ? 7.472 2.417 0.949 1.00 27.54 16 LEU B N 1
ATOM 980 C CA . LEU B 1 17 ? 8.225 2.480 2.188 1.00 26.63 16 LEU B CA 1
ATOM 981 C C . LEU B 1 17 ? 7.730 3.763 2.844 1.00 27.99 16 LEU B C 1
ATOM 982 O O . LEU B 1 17 ? 7.320 4.700 2.154 1.00 24.79 16 LEU B O 1
ATOM 987 N N . GLN B 1 18 ? 7.758 3.810 4.168 1.00 22.11 17 GLN B N 1
ATOM 988 C CA . GLN B 1 18 ? 7.293 4.990 4.875 1.00 26.52 17 GLN B CA 1
ATOM 989 C C . GLN B 1 18 ? 8.203 5.288 6.052 1.00 21.95 17 GLN B C 1
ATOM 990 O O . GLN B 1 18 ? 8.648 4.379 6.746 1.00 26.06 17 GLN B O 1
ATOM 996 N N . ALA B 1 19 ? 8.492 6.565 6.254 1.00 21.53 18 ALA B N 1
ATOM 997 C CA . ALA B 1 19 ? 9.342 7.001 7.352 1.00 23.64 18 ALA B CA 1
ATOM 998 C C . ALA B 1 19 ? 8.946 8.421 7.707 1.00 24.92 18 ALA B C 1
ATOM 999 O O . ALA B 1 19 ? 9.125 9.340 6.909 1.00 23.56 18 ALA B O 1
ATOM 1001 N N . GLY B 1 20 ? 8.405 8.596 8.907 1.00 25.13 19 GLY B N 1
ATOM 1002 C CA . GLY B 1 20 ? 7.982 9.920 9.319 1.00 27.92 19 GLY B CA 1
ATOM 1003 C C . GLY B 1 20 ? 6.947 10.476 8.361 1.00 27.65 19 GLY B C 1
ATOM 1004 O O . GLY B 1 20 ? 5.935 9.831 8.084 1.00 29.84 19 GLY B O 1
ATOM 1005 N N . ALA B 1 21 ? 7.216 11.670 7.844 1.00 28.77 20 ALA B N 1
ATOM 1006 C CA . ALA B 1 21 ? 6.307 12.340 6.924 1.00 26.53 20 ALA B CA 1
ATOM 1007 C C . ALA B 1 21 ? 6.567 11.945 5.475 1.00 29.01 20 ALA B C 1
ATOM 1008 O O . ALA B 1 21 ? 5.925 12.461 4.558 1.00 29.94 20 ALA B O 1
ATOM 1010 N N . TYR B 1 22 ? 7.490 11.013 5.268 1.00 23.95 21 TYR B N 1
ATOM 1011 C CA . TYR B 1 22 ? 7.834 10.599 3.912 1.00 25.06 21 TYR B CA 1
ATOM 1012 C C . TYR B 1 22 ? 7.323 9.235 3.472 1.00 26.02 21 TYR B C 1
ATOM 1013 O O . TYR B 1 22 ? 7.282 8.274 4.250 1.00 25.70 21 TYR B O 1
ATOM 1022 N N . THR B 1 23 ? 6.945 9.166 2.200 1.00 23.17 22 THR B N 1
ATOM 1023 C CA . THR B 1 23 ? 6.449 7.938 1.599 1.00 21.48 22 THR B CA 1
ATOM 1024 C C . THR B 1 23 ? 7.169 7.744 0.259 1.00 24.14 22 THR B C 1
ATOM 1025 O O . THR B 1 23 ? 7.371 8.706 -0.487 1.00 25.05 22 THR B O 1
ATOM 1029 N N . LEU B 1 24 ? 7.567 6.509 -0.035 1.00 20.74 23 LEU B N 1
ATOM 1030 C CA . LEU B 1 24 ? 8.249 6.207 -1.293 1.00 22.48 23 LEU B CA 1
ATOM 1031 C C . LEU B 1 24 ? 7.491 5.061 -1.932 1.00 20.89 23 LEU B C 1
ATOM 1032 O O . LEU B 1 24 ? 7.556 3.919 -1.471 1.00 22.25 23 LEU B O 1
ATOM 1037 N N . THR B 1 25 ? 6.786 5.370 -3.014 1.00 23.01 24 THR B N 1
ATOM 1038 C CA . THR B 1 25 ? 5.956 4.391 -3.697 1.00 22.75 24 THR B CA 1
ATOM 1039 C C . THR B 1 25 ? 6.402 4.009 -5.101 1.00 22.72 24 THR B C 1
ATOM 1040 O O . THR B 1 25 ? 6.715 4.871 -5.918 1.00 23.65 24 THR B O 1
ATOM 1044 N N . ILE B 1 26 ? 6.447 2.711 -5.375 1.00 22.28 25 ILE B N 1
ATOM 1045 C CA . ILE B 1 26 ? 6.759 2.270 -6.725 1.00 22.82 25 ILE B CA 1
ATOM 1046 C C . ILE B 1 26 ? 5.372 2.052 -7.326 1.00 25.36 25 ILE B C 1
ATOM 1047 O O . ILE B 1 26 ? 4.639 1.149 -6.920 1.00 24.81 25 ILE B O 1
ATOM 1052 N N . GLN B 1 27 ? 4.989 2.905 -8.269 1.00 24.44 26 GLN B N 1
ATOM 1053 C CA . GLN B 1 27 ? 3.671 2.776 -8.872 1.00 24.82 26 GLN B CA 1
ATOM 1054 C C . GLN B 1 27 ? 3.630 1.685 -9.927 1.00 23.81 26 GLN B C 1
ATOM 1055 O O . GLN B 1 27 ? 4.642 1.347 -10.541 1.00 25.81 26 GLN B O 1
ATOM 1061 N N . ASN B 1 28 ? 2.446 1.130 -10.119 1.00 26.46 27 ASN B N 1
ATOM 1062 C CA . ASN B 1 28 ? 2.236 0.076 -11.089 1.00 26.42 27 ASN B CA 1
ATOM 1063 C C . ASN B 1 28 ? 2.753 0.454 -12.475 1.00 24.03 27 ASN B C 1
ATOM 1064 O O . ASN B 1 28 ? 3.238 -0.407 -13.208 1.00 27.33 27 ASN B O 1
ATOM 1069 N N . LYS B 1 29 ? 2.665 1.736 -12.828 1.00 25.17 28 LYS B N 1
ATOM 1070 C CA . LYS B 1 29 ? 3.118 2.179 -14.145 1.00 26.56 28 LYS B CA 1
ATOM 1071 C C . LYS B 1 29 ? 4.581 2.588 -14.209 1.00 27.48 28 LYS B C 1
ATOM 1072 O O . LYS B 1 29 ? 4.998 3.339 -15.096 1.00 22.59 28 LYS B O 1
ATOM 1078 N N . CYS B 1 30 ? 5.344 2.098 -13.234 1.00 22.22 29 CYS B N 1
ATOM 1079 C CA . CYS B 1 30 ? 6.787 2.294 -13.165 1.00 21.47 29 CYS B CA 1
ATOM 1080 C C . CYS B 1 30 ? 7.425 3.584 -12.664 1.00 18.56 29 CYS B C 1
ATOM 1081 O O . CYS B 1 30 ? 8.648 3.701 -12.674 1.00 20.64 29 CYS B O 1
ATOM 1084 N N . ASN B 1 31 ? 6.634 4.556 -12.231 1.00 17.70 30 ASN B N 1
ATOM 1085 C CA . ASN B 1 31 ? 7.235 5.778 -11.715 1.00 19.59 30 ASN B CA 1
ATOM 1086 C C . ASN B 1 31 ? 7.480 5.583 -10.215 1.00 19.71 30 ASN B C 1
ATOM 1087 O O . ASN B 1 31 ? 6.577 5.169 -9.495 1.00 22.28 30 ASN B O 1
ATOM 1092 N N . LEU B 1 32 ? 8.706 5.841 -9.763 1.00 17.85 31 LEU B N 1
ATOM 1093 C CA . LEU B 1 32 ? 9.027 5.726 -8.337 1.00 20.94 31 LEU B CA 1
ATOM 1094 C C . LEU B 1 32 ? 8.767 7.122 -7.792 1.00 19.54 31 LEU B C 1
ATOM 1095 O O . LEU B 1 32 ? 9.450 8.070 -8.168 1.00 20.23 31 LEU B O 1
ATOM 1100 N N . VAL B 1 33 ? 7.790 7.251 -6.901 1.00 22.20 32 VAL B N 1
ATOM 1101 C CA . VAL B 1 33 ? 7.437 8.572 -6.390 1.00 22.30 32 VAL B CA 1
ATOM 1102 C C . VAL B 1 33 ? 7.644 8.761 -4.891 1.00 19.63 32 VAL B C 1
ATOM 1103 O O . VAL B 1 33 ? 7.290 7.897 -4.096 1.00 22.43 32 VAL B O 1
ATOM 1107 N N . LYS B 1 34 ? 8.227 9.896 -4.521 1.00 21.28 33 LYS B N 1
ATOM 1108 C CA . LYS B 1 34 ? 8.453 10.219 -3.117 1.00 21.25 33 LYS B CA 1
ATOM 1109 C C . LYS B 1 34 ? 7.476 11.315 -2.706 1.00 24.79 33 LYS B C 1
ATOM 1110 O O . LYS B 1 34 ? 7.263 12.276 -3.448 1.00 25.14 33 LYS B O 1
ATOM 1116 N N . TYR B 1 35 ? 6.887 11.173 -1.523 1.00 22.68 34 TYR B N 1
ATOM 1117 C CA . TYR B 1 35 ? 5.936 12.162 -1.032 1.00 25.05 34 TYR B CA 1
ATOM 1118 C C . TYR B 1 35 ? 6.316 12.681 0.345 1.00 25.37 34 TYR B C 1
ATOM 1119 O O . TYR B 1 35 ? 6.91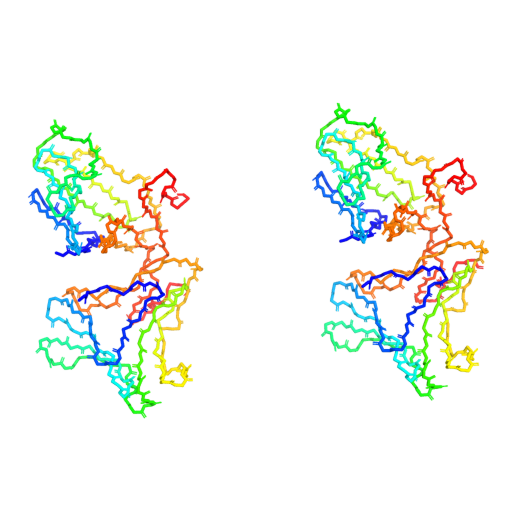8 11.967 1.144 1.00 22.58 34 TYR B O 1
ATOM 1128 N N . GLN B 1 36 ? 5.969 13.934 0.610 1.00 25.27 35 GLN B N 1
ATOM 1129 C CA . GLN B 1 36 ? 6.209 14.531 1.913 1.00 28.04 35 GLN B CA 1
ATOM 1130 C C . GLN B 1 36 ? 4.829 14.968 2.371 1.00 34.58 35 GLN B C 1
ATOM 1131 O O . GLN B 1 36 ? 4.279 15.943 1.854 1.00 34.94 35 GLN B O 1
ATOM 1137 N N . ASN B 1 37 ? 4.267 14.236 3.326 1.00 34.69 36 ASN B N 1
ATOM 1138 C CA . ASN B 1 37 ? 2.933 14.527 3.830 1.00 37.33 36 ASN B CA 1
ATOM 1139 C C . ASN B 1 37 ? 1.898 14.373 2.719 1.00 37.34 36 ASN B C 1
ATOM 1140 O O . ASN B 1 37 ? 1.001 15.206 2.569 1.00 34.49 36 ASN B O 1
ATOM 1145 N N . GLY B 1 38 ? 2.038 13.306 1.935 1.00 32.32 37 GLY B N 1
ATOM 1146 C CA . GLY B 1 38 ? 1.096 13.045 0.862 1.00 31.81 37 GLY B CA 1
ATOM 1147 C C . GLY B 1 38 ? 1.263 13.870 -0.401 1.00 30.73 37 GLY B C 1
ATOM 1148 O O . GLY B 1 38 ? 0.483 13.720 -1.339 1.00 35.70 37 GLY B O 1
ATOM 1149 N N . ARG B 1 39 ? 2.269 14.738 -0.436 1.00 32.70 38 ARG B N 1
ATOM 1150 C CA . ARG B 1 39 ? 2.507 15.567 -1.612 1.00 34.21 38 ARG B CA 1
ATOM 1151 C C . ARG B 1 39 ? 3.806 15.188 -2.320 1.00 30.48 38 ARG B C 1
ATOM 1152 O O . ARG B 1 39 ? 4.877 15.169 -1.713 1.00 28.69 38 ARG B O 1
ATOM 1160 N N . GLN B 1 40 ? 3.707 14.892 -3.612 1.00 30.71 39 GLN B N 1
ATOM 1161 C CA . GLN B 1 40 ? 4.879 14.506 -4.393 1.00 27.67 39 GLN B CA 1
ATOM 1162 C C . GLN B 1 40 ? 5.974 15.568 -4.423 1.00 28.46 39 GLN B C 1
ATOM 1163 O O . GLN B 1 40 ? 5.723 16.723 -4.774 1.00 29.09 39 GLN B O 1
ATOM 1169 N N . ILE B 1 41 ? 7.192 15.176 -4.053 1.00 24.02 40 ILE B N 1
ATOM 1170 C CA . ILE B 1 41 ? 8.319 16.097 -4.066 1.00 26.24 40 ILE B CA 1
ATOM 1171 C C . ILE B 1 41 ? 9.457 15.568 -4.935 1.00 21.49 40 ILE B C 1
ATOM 1172 O O . ILE B 1 41 ? 10.402 16.291 -5.239 1.00 26.56 40 ILE B O 1
ATOM 1177 N N . TRP B 1 42 ? 9.352 14.302 -5.335 1.00 23.83 41 TRP B N 1
ATOM 1178 C CA . TRP B 1 42 ? 10.355 13.668 -6.188 1.00 27.19 41 TRP B CA 1
ATOM 1179 C C . TRP B 1 42 ? 9.775 12.463 -6.920 1.00 20.06 41 TRP B C 1
ATOM 1180 O O . TRP B 1 42 ? 8.814 11.845 -6.462 1.00 21.40 41 TRP B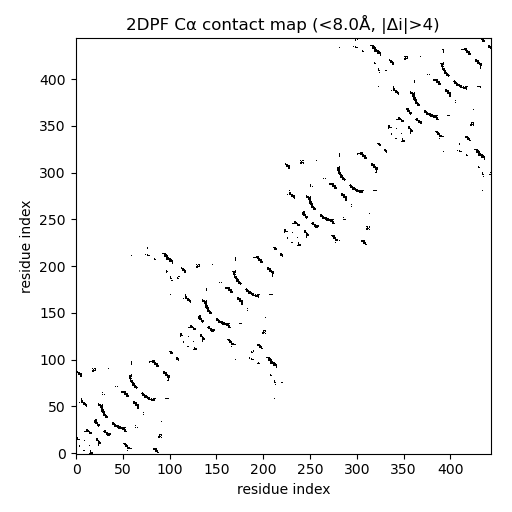 O 1
ATOM 1191 N N . ALA B 1 43 ? 10.374 12.136 -8.063 1.00 22.62 42 ALA B N 1
ATOM 1192 C CA . ALA B 1 43 ? 9.954 10.990 -8.856 1.00 19.23 42 ALA B CA 1
ATOM 1193 C C . ALA B 1 43 ? 11.098 10.556 -9.764 1.00 18.60 42 ALA B C 1
ATOM 1194 O O . ALA B 1 43 ? 11.918 11.377 -10.174 1.00 19.99 42 ALA B O 1
ATOM 1196 N N . SER B 1 44 ? 11.162 9.264 -10.064 1.00 20.02 43 SER B N 1
ATOM 1197 C CA . SER B 1 44 ? 12.205 8.756 -10.943 1.00 20.38 43 SER B CA 1
ATOM 1198 C C . SER B 1 44 ? 11.926 9.259 -12.354 1.00 21.00 43 SER B C 1
ATOM 1199 O O . SER B 1 44 ? 12.815 9.264 -13.209 1.00 23.74 43 SER B O 1
ATOM 1202 N N . ASN B 1 45 ? 10.685 9.687 -12.579 1.00 19.48 44 ASN B N 1
ATOM 1203 C CA . ASN B 1 45 ? 10.256 10.226 -13.872 1.00 21.23 44 ASN B CA 1
ATOM 1204 C C . ASN B 1 45 ? 10.261 9.139 -14.931 1.00 22.47 44 ASN B C 1
ATOM 1205 O O . ASN B 1 45 ? 10.770 9.330 -16.038 1.00 21.50 44 ASN B O 1
ATOM 1210 N N . THR B 1 46 ? 9.689 7.995 -14.573 1.00 19.71 45 THR B N 1
ATOM 1211 C CA . THR B 1 46 ? 9.604 6.855 -15.471 1.00 19.10 45 THR B CA 1
ATOM 1212 C C . THR B 1 46 ? 8.173 6.333 -15.558 1.00 19.80 45 THR B C 1
ATOM 1213 O O . THR B 1 46 ? 7.930 5.147 -15.787 1.00 20.38 45 THR B O 1
ATOM 1217 N N . ASP B 1 47 ? 7.219 7.240 -15.379 1.00 19.49 46 ASP B N 1
ATOM 1218 C CA . ASP B 1 47 ? 5.819 6.868 -15.459 1.00 21.80 46 ASP B CA 1
ATOM 1219 C C . ASP B 1 47 ? 5.488 6.353 -16.855 1.00 20.20 46 ASP B C 1
ATOM 1220 O O . ASP B 1 47 ? 5.935 6.912 -17.859 1.00 25.45 46 ASP B O 1
ATOM 1225 N N . ARG B 1 48 ? 4.710 5.279 -16.894 1.00 23.53 47 ARG B N 1
ATOM 1226 C CA . ARG B 1 48 ? 4.275 4.646 -18.130 1.00 23.24 47 ARG B CA 1
ATOM 1227 C C . ARG B 1 48 ? 5.384 4.022 -18.983 1.00 24.60 47 ARG B C 1
ATOM 1228 O O . ARG B 1 48 ? 5.200 3.766 -20.178 1.00 24.29 47 ARG B O 1
ATOM 1236 N N . ARG B 1 49 ? 6.534 3.761 -18.367 1.00 22.61 48 ARG B N 1
ATOM 1237 C CA . ARG B 1 49 ? 7.627 3.108 -19.079 1.00 24.18 48 ARG B CA 1
ATOM 1238 C C . ARG B 1 49 ? 7.317 1.607 -19.071 1.00 23.97 48 ARG B C 1
ATOM 1239 O O . ARG B 1 49 ? 8.042 0.804 -19.662 1.00 25.07 48 ARG B O 1
ATOM 1247 N N . GLY B 1 50 ? 6.232 1.244 -18.391 1.00 23.45 49 GLY B N 1
ATOM 1248 C CA . GLY B 1 50 ? 5.817 -0.147 -18.307 1.00 19.77 49 GLY B CA 1
ATOM 1249 C C . GLY B 1 50 ? 4.639 -0.355 -17.368 1.00 23.78 49 GLY B C 1
ATOM 1250 O O . GLY B 1 50 ? 3.996 0.606 -16.953 1.00 26.44 49 GLY B O 1
ATOM 1251 N N . SER B 1 51 ? 4.352 -1.608 -17.035 1.00 20.91 50 SER B N 1
ATOM 1252 C CA . SER B 1 51 ? 3.251 -1.927 -16.132 1.00 25.08 50 SER B CA 1
ATOM 1253 C C . SER B 1 51 ? 3.641 -3.044 -15.172 1.00 24.44 50 SER B C 1
ATOM 1254 O O . SER B 1 51 ? 4.596 -3.782 -15.419 1.00 28.35 50 SER B O 1
ATOM 1257 N N . GLY B 1 52 ? 2.899 -3.158 -14.075 1.00 26.35 51 GLY B N 1
ATOM 1258 C CA . GLY B 1 52 ? 3.190 -4.184 -13.089 1.00 26.75 51 GLY B CA 1
ATOM 1259 C C . GLY B 1 52 ? 4.612 -4.059 -12.581 1.00 25.10 51 GLY B C 1
ATOM 1260 O O . GLY B 1 52 ? 5.275 -5.057 -12.304 1.00 26.79 51 GLY B O 1
ATOM 1261 N N . CYS B 1 53 ? 5.083 -2.825 -12.455 1.00 25.44 52 CYS B N 1
ATOM 1262 C CA . CYS B 1 53 ? 6.443 -2.583 -11.999 1.00 26.47 52 CYS B CA 1
ATOM 1263 C C . CYS B 1 53 ? 6.686 -2.909 -10.528 1.00 24.89 52 CYS B C 1
ATOM 1264 O O . CYS B 1 53 ? 5.761 -2.964 -9.719 1.00 24.72 52 CYS B O 1
ATOM 1267 N N . ARG B 1 54 ? 7.953 -3.139 -10.204 1.00 19.52 53 ARG B N 1
ATOM 1268 C CA . ARG B 1 54 ? 8.366 -3.452 -8.845 1.00 18.33 53 ARG B CA 1
ATOM 1269 C C . ARG B 1 54 ? 9.756 -2.873 -8.645 1.00 19.81 53 ARG B C 1
ATOM 1270 O O . ARG B 1 54 ? 10.476 -2.610 -9.613 1.00 19.30 53 ARG B O 1
ATOM 1278 N N . LEU B 1 55 ? 10.124 -2.673 -7.385 1.00 17.61 54 LEU B N 1
ATOM 1279 C CA . LEU B 1 55 ? 11.426 -2.123 -7.043 1.00 16.19 54 LEU B CA 1
ATOM 1280 C C . LEU B 1 55 ? 12.150 -3.181 -6.236 1.00 16.37 54 LEU B C 1
ATOM 1281 O O . LEU B 1 55 ? 11.603 -3.710 -5.270 1.00 19.83 54 LEU B O 1
ATOM 1286 N N . THR B 1 56 ? 13.370 -3.511 -6.627 1.00 15.33 55 THR B N 1
ATOM 1287 C CA . THR B 1 56 ? 14.105 -4.502 -5.864 1.00 18.08 55 THR B CA 1
ATOM 1288 C C . THR B 1 56 ? 15.551 -4.076 -5.660 1.00 17.05 55 THR B C 1
ATOM 1289 O O . THR B 1 56 ? 16.116 -3.342 -6.470 1.00 17.78 55 THR B O 1
ATOM 1293 N N . LEU B 1 57 ? 16.140 -4.535 -4.559 1.00 15.63 56 LEU B N 1
ATOM 1294 C CA . LEU B 1 57 ? 17.529 -4.223 -4.252 1.00 16.56 56 LEU B CA 1
ATOM 1295 C C . LEU B 1 57 ? 18.317 -5.503 -4.479 1.00 16.19 56 LEU B C 1
ATOM 1296 O O . LEU B 1 57 ? 18.001 -6.540 -3.899 1.00 16.70 56 LEU B O 1
ATOM 1301 N N . LEU B 1 58 ? 19.328 -5.430 -5.336 1.00 15.98 57 LEU B N 1
ATOM 1302 C CA . LEU B 1 58 ? 20.140 -6.599 -5.661 1.00 18.02 57 LEU B CA 1
ATOM 1303 C C . LEU B 1 58 ? 21.206 -6.927 -4.617 1.00 17.24 57 LEU B C 1
ATOM 1304 O O . LEU B 1 58 ? 21.484 -6.127 -3.722 1.00 15.93 57 LEU B O 1
ATOM 1309 N N . SER B 1 59 ? 21.789 -8.117 -4.722 1.00 16.64 58 SER B N 1
ATOM 1310 C CA . SER B 1 59 ? 22.817 -8.523 -3.768 1.00 20.49 58 SER B CA 1
ATOM 1311 C C . SER B 1 59 ? 24.057 -7.638 -3.868 1.00 20.71 58 SER B C 1
ATOM 1312 O O . SER B 1 59 ? 24.874 -7.605 -2.940 1.00 22.51 58 SER B O 1
ATOM 1315 N N . ASP B 1 60 ? 24.205 -6.908 -4.975 1.00 16.14 59 ASP B N 1
ATOM 1316 C CA . ASP B 1 60 ? 25.361 -6.027 -5.124 1.00 15.99 59 ASP B CA 1
ATOM 1317 C C . ASP B 1 60 ? 25.037 -4.570 -4.798 1.00 17.29 59 ASP B C 1
ATOM 1318 O O . ASP B 1 60 ? 25.847 -3.674 -5.040 1.00 17.31 59 ASP B O 1
ATOM 1323 N N . GLY B 1 61 ? 23.847 -4.349 -4.241 1.00 15.45 60 GLY B N 1
ATOM 1324 C CA . GLY B 1 61 ? 23.438 -3.012 -3.843 1.00 15.34 60 GLY B CA 1
ATOM 1325 C C . GLY B 1 61 ? 22.739 -2.177 -4.892 1.00 16.01 60 GLY B C 1
ATOM 1326 O O . GLY B 1 61 ? 22.282 -1.064 -4.601 1.00 15.33 60 GLY B O 1
ATOM 1327 N N . ASN B 1 62 ? 22.668 -2.694 -6.113 1.00 16.80 61 ASN B N 1
ATOM 1328 C CA . ASN B 1 62 ? 22.011 -1.959 -7.184 1.00 16.57 61 ASN B CA 1
ATOM 1329 C C . ASN B 1 62 ? 20.499 -1.958 -6.930 1.00 16.42 61 ASN B C 1
ATOM 1330 O O . ASN B 1 62 ? 19.908 -2.987 -6.588 1.00 16.00 61 ASN B O 1
ATOM 1335 N N . LEU B 1 63 ? 19.882 -0.789 -7.089 1.00 16.52 62 LEU B N 1
ATOM 1336 C CA . LEU B 1 63 ? 18.452 -0.637 -6.868 1.00 14.88 62 LEU B CA 1
ATOM 1337 C C . LEU B 1 63 ? 17.827 -0.572 -8.242 1.00 16.70 62 LEU B C 1
ATOM 1338 O O . LEU B 1 63 ? 18.196 0.266 -9.050 1.00 21.25 62 LEU B O 1
ATOM 1343 N N . VAL B 1 64 ? 16.883 -1.461 -8.509 1.00 15.85 63 VAL B N 1
ATOM 1344 C CA . VAL B 1 64 ? 16.296 -1.476 -9.836 1.00 18.59 63 VAL B CA 1
ATOM 1345 C C . VAL B 1 64 ? 14.785 -1.556 -9.894 1.00 14.29 63 VAL B C 1
ATOM 1346 O O . VAL B 1 64 ? 14.143 -2.228 -9.088 1.00 16.96 63 VAL B O 1
ATOM 1350 N N . ILE B 1 65 ? 14.222 -0.850 -10.875 1.00 16.98 64 ILE B N 1
ATOM 1351 C CA . ILE B 1 65 ? 12.791 -0.876 -11.124 1.00 18.78 64 ILE B CA 1
ATOM 1352 C C . ILE B 1 65 ? 12.639 -1.793 -12.333 1.00 17.44 64 ILE B C 1
ATOM 1353 O O . ILE B 1 65 ? 13.198 -1.511 -13.400 1.00 18.86 64 ILE B O 1
ATOM 1358 N N . TYR B 1 66 ? 11.907 -2.889 -12.151 1.00 18.32 65 TYR B N 1
ATOM 1359 C CA . TYR B 1 66 ? 11.650 -3.850 -13.221 1.00 15.99 65 TYR B CA 1
ATOM 1360 C C . TYR B 1 66 ? 10.164 -3.862 -13.565 1.00 21.17 65 TYR B C 1
ATOM 1361 O O . TYR B 1 66 ? 9.322 -3.770 -12.676 1.00 22.62 65 TYR B O 1
ATOM 1370 N N . ASP B 1 67 ? 9.833 -3.972 -14.849 1.00 21.82 66 ASP B N 1
ATOM 1371 C CA . ASP B 1 67 ? 8.427 -4.054 -15.214 1.00 22.96 66 ASP B CA 1
ATOM 1372 C C . ASP B 1 67 ? 8.053 -5.533 -15.155 1.00 25.17 66 ASP B C 1
ATOM 1373 O O . ASP B 1 67 ? 8.913 -6.372 -14.883 1.00 22.98 66 ASP B O 1
ATOM 1378 N N . HIS B 1 68 ? 6.789 -5.860 -15.404 1.00 25.12 67 HIS B N 1
ATOM 1379 C CA . HIS B 1 68 ? 6.342 -7.248 -15.327 1.00 27.68 67 HIS B CA 1
ATOM 1380 C C . HIS B 1 68 ? 7.048 -8.195 -16.290 1.00 28.39 67 HIS B C 1
ATOM 1381 O O . HIS B 1 68 ? 6.983 -9.414 -16.126 1.00 29.37 67 HIS B O 1
ATOM 1388 N N . ASN B 1 69 ? 7.724 -7.632 -17.287 1.00 28.13 68 ASN B N 1
ATOM 1389 C CA . ASN B 1 69 ? 8.458 -8.422 -18.267 1.00 26.94 68 ASN B CA 1
ATOM 1390 C C . ASN B 1 69 ? 9.928 -8.514 -17.868 1.00 27.45 68 ASN B C 1
ATOM 1391 O O . ASN B 1 69 ? 10.750 -9.060 -18.600 1.00 27.77 68 ASN B O 1
ATOM 1396 N N . ASN B 1 70 ? 10.239 -7.968 -16.696 1.00 25.74 69 ASN B N 1
ATOM 1397 C CA . ASN B 1 70 ? 11.590 -7.973 -16.146 1.00 25.48 69 ASN B CA 1
ATOM 1398 C C . ASN B 1 70 ? 12.587 -7.067 -16.863 1.00 24.18 69 ASN B C 1
ATOM 1399 O O . ASN B 1 70 ? 13.792 -7.313 -16.839 1.00 24.86 69 ASN B O 1
ATOM 1404 N N . ASN B 1 71 ? 12.083 -6.016 -17.503 1.00 24.38 70 ASN B N 1
ATOM 1405 C CA . ASN B 1 71 ? 12.962 -5.065 -18.172 1.00 22.80 70 ASN B CA 1
ATOM 1406 C C . ASN B 1 71 ? 13.402 -4.047 -17.136 1.00 18.81 70 ASN B C 1
ATOM 1407 O O . ASN B 1 71 ? 12.595 -3.627 -16.304 1.00 20.26 70 ASN B O 1
ATOM 1412 N N . ASP B 1 72 ? 14.678 -3.668 -17.180 1.00 19.64 71 ASP B N 1
ATOM 1413 C CA . ASP B 1 72 ? 15.235 -2.690 -16.259 1.00 19.06 71 ASP B CA 1
ATOM 1414 C C . ASP B 1 72 ? 14.847 -1.305 -16.773 1.00 17.92 71 ASP B C 1
ATOM 1415 O O . ASP B 1 72 ? 15.398 -0.796 -17.755 1.00 18.57 71 ASP B O 1
ATOM 1420 N N . VAL B 1 73 ? 13.878 -0.711 -16.086 1.00 17.07 72 VAL B N 1
ATOM 1421 C CA . VAL B 1 73 ? 13.343 0.597 -16.438 1.00 17.74 72 VAL B CA 1
ATOM 1422 C C . VAL B 1 73 ? 14.132 1.766 -15.876 1.00 20.69 72 VAL B C 1
ATOM 1423 O O . VAL B 1 73 ? 14.267 2.819 -16.507 1.00 21.85 72 VAL B O 1
ATOM 1427 N N . TRP B 1 74 ? 14.650 1.574 -14.673 1.00 18.57 73 TRP B N 1
ATOM 1428 C CA . TRP B 1 74 ? 15.375 2.628 -13.998 1.00 20.21 73 TRP B CA 1
ATOM 1429 C C . TRP B 1 74 ? 16.144 1.969 -12.876 1.00 19.13 73 TRP B C 1
ATOM 1430 O O . TRP B 1 74 ? 15.787 0.884 -12.431 1.00 17.47 73 TRP B O 1
ATOM 1441 N N . GLY B 1 75 ? 17.193 2.637 -12.421 1.00 20.23 74 GLY B N 1
ATOM 1442 C CA . GLY B 1 75 ? 17.969 2.083 -11.331 1.00 19.70 74 GLY B CA 1
ATOM 1443 C C . GLY B 1 75 ? 18.972 3.075 -10.805 1.00 19.54 74 GLY B C 1
ATOM 1444 O O . GLY B 1 75 ? 19.206 4.133 -11.400 1.00 20.18 74 GLY B O 1
ATOM 1445 N N . SER B 1 76 ? 19.563 2.745 -9.663 1.00 19.67 75 SER B N 1
ATOM 1446 C CA . SER B 1 76 ? 20.574 3.606 -9.084 1.00 20.47 75 SER B CA 1
ATOM 1447 C C . SER B 1 76 ? 21.825 3.462 -9.948 1.00 21.24 75 SER B C 1
ATOM 1448 O O . SER B 1 76 ? 22.697 4.328 -9.944 1.00 23.89 75 SER B O 1
ATOM 1451 N N . ALA B 1 77 ? 21.883 2.363 -10.703 1.00 23.36 76 ALA B N 1
ATOM 1452 C CA . ALA B 1 77 ? 23.008 2.058 -11.588 1.00 21.01 76 ALA B CA 1
ATOM 1453 C C . ALA B 1 77 ? 24.315 2.249 -10.844 1.00 23.39 76 ALA B C 1
ATOM 1454 O O . ALA B 1 77 ? 25.251 2.877 -11.335 1.00 23.14 76 ALA B O 1
ATOM 1456 N N . CYS B 1 78 ? 24.359 1.677 -9.648 1.00 18.50 77 CYS B N 1
ATOM 1457 C CA . CYS B 1 78 ? 25.511 1.776 -8.767 1.00 18.21 77 CYS B CA 1
ATOM 1458 C C . CYS B 1 78 ? 25.599 0.482 -7.979 1.00 15.64 77 CYS B C 1
ATOM 1459 O O . CYS B 1 78 ? 24.618 0.044 -7.386 1.00 19.08 77 CYS B O 1
ATOM 1462 N N . TRP B 1 79 ? 26.775 -0.124 -7.942 1.00 17.98 78 TRP B N 1
ATOM 1463 C CA . TRP B 1 79 ? 26.905 -1.386 -7.233 1.00 18.65 78 TRP B CA 1
ATOM 1464 C C . TRP B 1 79 ? 28.274 -1.589 -6.624 1.00 19.43 78 TRP B C 1
ATOM 1465 O O . TRP B 1 79 ? 29.251 -0.948 -7.007 1.00 22.77 78 TRP B O 1
ATOM 1476 N N . GLY B 1 80 ? 28.322 -2.509 -5.674 1.00 21.78 79 GLY B N 1
ATOM 1477 C CA . GLY B 1 80 ? 29.570 -2.834 -5.016 1.00 24.91 79 GLY B CA 1
ATOM 1478 C C . GLY B 1 80 ? 29.751 -4.331 -5.097 1.00 24.51 79 GLY B C 1
ATOM 1479 O O . GLY B 1 80 ? 29.195 -4.988 -5.980 1.00 25.32 79 GLY B O 1
ATOM 1480 N N . ASP B 1 81 ? 30.536 -4.879 -4.180 1.00 29.01 80 ASP B N 1
ATOM 1481 C CA . ASP B 1 81 ? 30.772 -6.308 -4.156 1.00 32.28 80 ASP B CA 1
ATOM 1482 C C . ASP B 1 81 ? 29.484 -7.032 -3.797 1.00 29.68 80 ASP B C 1
ATOM 1483 O O . ASP B 1 81 ? 28.609 -6.477 -3.123 1.00 28.27 80 ASP B O 1
ATOM 1488 N N . ASN B 1 82 ? 29.358 -8.267 -4.260 1.00 27.67 81 ASN B N 1
ATOM 1489 C CA . ASN B 1 82 ? 28.180 -9.044 -3.937 1.00 30.99 81 ASN B CA 1
ATOM 1490 C C . ASN B 1 82 ? 28.220 -9.265 -2.442 1.00 31.80 81 ASN B C 1
ATOM 1491 O O . ASN B 1 82 ? 29.278 -9.535 -1.871 1.00 30.45 81 ASN B O 1
ATOM 1496 N N . GLY B 1 83 ? 27.063 -9.135 -1.814 1.00 25.68 82 GLY B N 1
ATOM 1497 C CA . GLY B 1 83 ? 26.979 -9.320 -0.386 1.00 28.56 82 GLY B CA 1
ATOM 1498 C C . GLY B 1 83 ? 25.567 -9.037 0.061 1.00 27.44 82 GLY B C 1
ATOM 1499 O O . GLY B 1 83 ? 24.615 -9.653 -0.423 1.00 26.49 82 GLY B O 1
ATOM 1500 N N . LYS B 1 84 ? 25.425 -8.078 0.965 1.00 20.59 83 LYS B N 1
ATOM 1501 C CA . LYS B 1 84 ? 24.112 -7.736 1.478 1.00 20.11 83 LYS B CA 1
ATOM 1502 C C . LYS B 1 84 ? 24.065 -6.232 1.729 1.00 21.72 83 LYS B C 1
ATOM 1503 O O . LYS B 1 84 ? 24.974 -5.668 2.349 1.00 19.09 83 LYS B O 1
ATOM 1509 N N . TYR B 1 85 ? 23.004 -5.599 1.244 1.00 15.96 84 TYR B N 1
ATOM 1510 C CA . TYR B 1 85 ? 22.811 -4.164 1.395 1.00 13.55 84 TYR B CA 1
ATOM 1511 C C . TYR B 1 85 ? 21.443 -3.851 1.970 1.00 11.36 84 TYR B C 1
ATOM 1512 O O . TYR B 1 85 ? 20.556 -4.709 2.030 1.00 16.31 84 TYR B O 1
ATOM 1521 N N . ALA B 1 86 ? 21.263 -2.601 2.377 1.00 14.11 85 ALA B N 1
ATOM 1522 C CA . ALA B 1 86 ? 19.993 -2.184 2.933 1.00 13.15 85 ALA B CA 1
ATOM 1523 C C . ALA B 1 86 ? 19.606 -0.808 2.431 1.00 15.54 85 ALA B C 1
ATOM 1524 O O . ALA B 1 86 ? 20.397 0.135 2.538 1.00 15.14 85 ALA B O 1
ATOM 1526 N N . LEU B 1 87 ? 18.404 -0.697 1.868 1.00 17.21 86 LEU B N 1
ATOM 1527 C CA . LEU B 1 87 ? 17.897 0.589 1.410 1.00 16.15 86 LEU B CA 1
ATOM 1528 C C . LEU B 1 87 ? 17.028 1.100 2.549 1.00 14.64 86 LEU B C 1
ATOM 1529 O O . LEU B 1 87 ? 16.089 0.428 2.983 1.00 17.52 86 LEU B O 1
ATOM 1534 N N . VAL B 1 88 ? 17.343 2.295 3.030 1.00 14.58 87 VAL B N 1
ATOM 1535 C CA . VAL B 1 88 ? 16.590 2.882 4.121 1.00 17.69 87 VAL B CA 1
ATOM 1536 C C . VAL B 1 88 ? 15.956 4.207 3.720 1.00 16.03 87 VAL B C 1
ATOM 1537 O O . VAL B 1 88 ? 16.649 5.103 3.236 1.00 15.38 87 VAL B O 1
ATOM 1541 N N . LEU B 1 89 ? 14.641 4.304 3.890 1.00 15.52 88 LEU B N 1
ATOM 1542 C CA . LEU B 1 89 ? 13.942 5.560 3.654 1.00 19.37 88 LEU B CA 1
ATOM 1543 C C . LEU B 1 89 ? 14.039 6.180 5.043 1.00 20.82 88 LEU B C 1
ATOM 1544 O O . LEU B 1 89 ? 13.455 5.669 6.004 1.00 18.29 88 LEU B O 1
ATOM 1549 N N . GLN B 1 90 ? 14.810 7.254 5.139 1.00 19.93 89 GLN B N 1
ATOM 1550 C CA . GLN B 1 90 ? 15.048 7.942 6.403 1.00 21.55 89 GLN B CA 1
ATOM 1551 C C . GLN B 1 90 ? 13.983 8.967 6.762 1.00 22.17 89 GLN B C 1
ATOM 1552 O O . GLN B 1 90 ? 13.241 9.443 5.895 1.00 23.29 89 GLN B O 1
ATOM 1558 N N . LYS B 1 91 ? 13.887 9.288 8.050 1.00 22.47 90 LYS B N 1
ATOM 1559 C CA . LYS B 1 91 ? 12.897 10.257 8.510 1.00 26.22 90 LYS B CA 1
ATOM 1560 C C . LYS B 1 91 ? 13.128 11.649 7.936 1.00 23.09 90 LYS B C 1
ATOM 1561 O O . LYS B 1 91 ? 12.213 12.467 7.907 1.00 27.18 90 LYS B O 1
ATOM 1567 N N . ASP B 1 92 ? 14.349 11.926 7.489 1.00 24.72 91 ASP B N 1
ATOM 1568 C CA . ASP B 1 92 ? 14.639 13.225 6.897 1.00 23.04 91 ASP B CA 1
ATOM 1569 C C . ASP B 1 92 ? 14.283 13.232 5.410 1.00 25.50 91 ASP B C 1
ATOM 1570 O O . ASP B 1 92 ? 14.556 14.203 4.699 1.00 28.14 91 ASP B O 1
ATOM 1575 N N . GLY B 1 93 ? 13.681 12.139 4.947 1.00 22.81 92 GLY B N 1
ATOM 1576 C CA . GLY B 1 93 ? 13.263 12.055 3.556 1.00 25.26 92 GLY B CA 1
ATOM 1577 C C . GLY B 1 93 ? 14.235 11.480 2.545 1.00 24.84 92 GLY B C 1
ATOM 1578 O O . GLY B 1 93 ? 13.863 11.236 1.399 1.00 23.44 92 GLY B O 1
ATOM 1579 N N . ARG B 1 94 ? 15.480 11.272 2.944 1.00 24.20 93 ARG B N 1
ATOM 1580 C CA . ARG B 1 94 ? 16.460 10.715 2.025 1.00 24.67 93 ARG B CA 1
ATOM 1581 C C . ARG B 1 94 ? 16.390 9.188 2.029 1.00 24.40 93 ARG B C 1
ATOM 1582 O O . ARG B 1 94 ? 16.252 8.582 3.092 1.00 23.20 93 ARG B O 1
ATOM 1590 N N . PHE B 1 95 ? 16.428 8.563 0.853 1.00 22.73 94 PHE B N 1
ATOM 1591 C CA . PHE B 1 95 ? 16.462 7.108 0.824 1.00 23.57 94 PHE B CA 1
ATOM 1592 C C . PHE B 1 95 ? 17.893 6.793 0.423 1.00 23.50 94 PHE B C 1
ATOM 1593 O O . PHE B 1 95 ? 18.401 7.246 -0.611 1.00 23.56 94 PHE B O 1
ATOM 1601 N N . VAL B 1 96 ? 18.548 6.036 1.293 1.00 21.62 95 VAL B N 1
ATOM 1602 C CA . VAL B 1 96 ? 19.952 5.712 1.152 1.00 16.37 95 VAL B CA 1
ATOM 1603 C C . VAL B 1 96 ? 20.218 4.216 1.145 1.00 15.85 95 VAL B C 1
ATOM 1604 O O . VAL B 1 96 ? 19.582 3.449 1.878 1.00 14.42 95 VAL B O 1
ATOM 1608 N N . ILE B 1 97 ? 21.153 3.804 0.301 1.00 16.14 96 ILE B N 1
ATOM 1609 C CA . ILE B 1 97 ? 21.535 2.398 0.258 1.00 13.57 96 ILE B CA 1
ATOM 1610 C C . ILE B 1 97 ? 22.849 2.265 1.011 1.00 14.35 96 ILE B C 1
ATOM 1611 O O . ILE B 1 97 ? 23.840 2.894 0.657 1.00 12.60 96 ILE B O 1
ATOM 1616 N N . TYR B 1 98 ? 22.826 1.462 2.075 1.00 12.07 97 TYR B N 1
ATOM 1617 C CA . TYR B 1 98 ? 23.991 1.204 2.916 1.00 14.76 97 TYR B CA 1
ATOM 1618 C C . TYR B 1 98 ? 24.482 -0.218 2.692 1.00 15.64 97 TYR B C 1
ATOM 1619 O O . TYR B 1 98 ? 23.677 -1.150 2.596 1.00 13.17 97 TYR B O 1
ATOM 1628 N N . GLY B 1 99 ? 25.794 -0.382 2.610 1.00 14.19 98 GLY B N 1
ATOM 1629 C CA . GLY B 1 99 ? 26.345 -1.710 2.447 1.00 15.25 98 GLY B CA 1
ATOM 1630 C C . GLY B 1 99 ? 27.764 -1.745 1.927 1.00 15.91 98 GLY B C 1
ATOM 1631 O O . GLY B 1 99 ? 28.317 -0.714 1.556 1.00 19.44 98 GLY B O 1
ATOM 1632 N N . PRO B 1 100 ? 28.374 -2.938 1.878 1.00 16.82 99 PRO B N 1
ATOM 1633 C CA . PRO B 1 100 ? 27.755 -4.200 2.295 1.00 15.76 99 PRO B CA 1
ATOM 1634 C C . PRO B 1 100 ? 27.726 -4.361 3.820 1.00 16.86 99 PRO B C 1
ATOM 1635 O O . PRO B 1 100 ? 27.929 -3.397 4.568 1.00 15.65 99 PRO B O 1
ATOM 1639 N N . VAL B 1 101 ? 27.465 -5.576 4.283 1.00 16.13 100 VAL B N 1
ATOM 1640 C CA . VAL B 1 101 ? 27.424 -5.815 5.718 1.00 16.83 100 VAL B CA 1
ATOM 1641 C C . VAL B 1 101 ? 28.785 -5.566 6.345 1.00 17.76 100 VAL B C 1
ATOM 1642 O O . VAL B 1 101 ? 29.824 -5.979 5.815 1.00 19.37 100 VAL B O 1
ATOM 1646 N N . LEU B 1 102 ? 28.775 -4.861 7.471 1.00 15.10 101 LEU B N 1
ATOM 1647 C CA . LEU B 1 102 ? 29.995 -4.598 8.205 1.00 14.90 101 LEU B CA 1
ATOM 1648 C C . LEU B 1 102 ? 30.082 -5.594 9.354 1.00 13.14 101 LEU B C 1
ATOM 1649 O O . LEU B 1 102 ? 31.128 -6.208 9.573 1.00 16.16 101 LEU B O 1
ATOM 1654 N N . TRP B 1 103 ? 28.969 -5.761 10.061 1.00 16.37 102 TRP B N 1
ATOM 1655 C CA . TRP B 1 103 ? 28.951 -6.631 11.234 1.00 14.27 102 TRP B CA 1
ATOM 1656 C C . TRP B 1 103 ? 27.600 -7.230 11.587 1.00 16.24 102 TRP B C 1
ATOM 1657 O O . TRP B 1 103 ? 26.545 -6.642 11.353 1.00 15.70 102 TRP B O 1
ATOM 1668 N N . SER B 1 104 ? 27.655 -8.418 12.181 1.00 16.46 103 SER B N 1
ATOM 1669 C CA . SER B 1 104 ? 26.477 -9.114 12.659 1.00 17.22 103 SER B CA 1
ATOM 1670 C C . SER B 1 104 ? 27.011 -10.109 13.679 1.00 21.26 103 SER B C 1
ATOM 1671 O O . SER B 1 104 ? 28.200 -10.417 13.673 1.00 22.14 103 SER B O 1
ATOM 1674 N N . LEU B 1 105 ? 26.149 -10.585 14.570 1.00 23.08 104 LEU B N 1
ATOM 1675 C CA . LEU B 1 105 ? 26.570 -11.561 15.563 1.00 24.60 104 LEU B CA 1
ATOM 1676 C C . LEU B 1 105 ? 26.977 -12.831 14.823 1.00 25.82 104 LEU B C 1
ATOM 1677 O O . LEU B 1 105 ? 26.428 -13.137 13.770 1.00 27.24 104 LEU B O 1
ATOM 1682 N N . GLY B 1 106 ? 27.948 -13.552 15.376 1.00 31.56 105 GLY B N 1
ATOM 1683 C CA . GLY B 1 106 ? 28.419 -14.774 14.749 1.00 35.92 105 GLY B CA 1
ATOM 1684 C C . GLY B 1 106 ? 29.935 -14.839 14.697 1.00 39.61 105 GLY B C 1
ATOM 1685 O O . GLY B 1 106 ? 30.603 -13.827 14.901 1.00 40.20 105 GLY B O 1
ATOM 1686 N N . PRO B 1 107 ? 30.515 -16.024 14.437 1.00 42.38 106 PRO B N 1
ATOM 1687 C CA . PRO B 1 107 ? 31.970 -16.206 14.363 1.00 38.51 106 PRO B CA 1
ATOM 1688 C C . PRO B 1 107 ? 32.661 -15.414 13.244 1.00 34.07 106 PRO B C 1
ATOM 1689 O O . PRO B 1 107 ? 33.786 -14.939 13.415 1.00 34.68 106 PRO B O 1
ATOM 1693 N N . ASN B 1 108 ? 31.997 -15.283 12.100 1.00 24.96 107 ASN B N 1
ATOM 1694 C CA . ASN B 1 108 ? 32.566 -14.537 10.974 1.00 29.10 107 ASN B CA 1
ATOM 1695 C C . ASN B 1 108 ? 31.737 -13.286 10.718 1.00 31.56 107 ASN B C 1
ATOM 1696 O O . ASN B 1 108 ? 31.505 -12.894 9.570 1.00 31.07 107 ASN B O 1
ATOM 1701 N N . GLY B 1 109 ? 31.317 -12.655 11.810 1.00 30.18 108 GLY B N 1
ATOM 1702 C CA . GLY B 1 109 ? 30.482 -11.474 11.721 1.00 27.13 108 GLY B CA 1
ATOM 1703 C C . GLY B 1 109 ? 31.099 -10.142 11.351 1.00 22.53 108 GLY B C 1
ATOM 1704 O O . GLY B 1 109 ? 30.370 -9.248 10.942 1.00 23.23 108 GLY B O 1
ATOM 1705 N N . CYS B 1 110 ? 32.412 -9.982 11.490 1.00 21.87 109 CYS B N 1
ATOM 1706 C CA . CYS B 1 110 ? 33.029 -8.700 11.147 1.00 19.98 109 CYS B CA 1
ATOM 1707 C C . CYS B 1 110 ? 33.693 -8.694 9.783 1.00 19.71 109 CYS B C 1
ATOM 1708 O O . CYS B 1 110 ? 34.584 -9.501 9.506 1.00 23.23 109 CYS B O 1
ATOM 1711 N N . ARG B 1 111 ? 33.259 -7.763 8.940 1.00 22.30 110 ARG B N 1
ATOM 1712 C CA . ARG B 1 111 ? 33.812 -7.620 7.598 1.00 28.09 110 ARG B CA 1
ATOM 1713 C C . ARG B 1 111 ? 35.293 -7.280 7.690 1.00 33.15 110 ARG B C 1
ATOM 1714 O O . ARG B 1 111 ? 35.664 -6.228 8.211 1.00 34.76 110 ARG B O 1
ATOM 1722 N N . ARG B 1 112 ? 36.131 -8.179 7.184 1.00 41.27 111 ARG B N 1
ATOM 1723 C CA . ARG B 1 112 ? 37.579 -7.994 7.203 1.00 48.52 111 ARG B CA 1
ATOM 1724 C C . ARG B 1 112 ? 38.114 -7.843 8.621 1.00 50.40 111 ARG B C 1
ATOM 1725 O O . ARG B 1 112 ? 37.364 -8.148 9.571 1.00 53.11 111 ARG B O 1
ATOM 1733 N N . ASP C 1 2 ? -32.532 20.606 39.423 1.00 29.20 1 ASP C N 1
ATOM 1734 C CA . ASP C 1 2 ? -31.042 20.665 39.430 1.00 22.17 1 ASP C CA 1
ATOM 1735 C C . ASP C 1 2 ? -30.512 22.030 39.025 1.00 17.62 1 ASP C C 1
ATOM 1736 O O . ASP C 1 2 ? -31.114 22.727 38.208 1.00 15.44 1 ASP C O 1
ATOM 1741 N N . ASN C 1 3 ? -29.369 22.401 39.596 1.00 13.75 2 ASN C N 1
ATOM 1742 C CA . ASN C 1 3 ? -28.726 23.676 39.287 1.00 14.69 2 ASN C CA 1
ATOM 1743 C C . ASN C 1 3 ? -27.360 23.407 38.673 1.00 14.88 2 ASN C C 1
ATOM 1744 O O . ASN C 1 3 ? -26.659 24.330 38.273 1.00 13.81 2 ASN C O 1
ATOM 1749 N N . VAL C 1 4 ? -26.986 22.134 38.591 1.00 12.14 3 VAL C N 1
ATOM 1750 C CA . VAL C 1 4 ? -25.679 21.777 38.056 1.00 10.65 3 VAL C CA 1
ATOM 1751 C C . VAL C 1 4 ? -25.785 20.764 36.929 1.00 12.27 3 VAL C C 1
ATOM 1752 O O . VAL C 1 4 ? -26.620 19.845 36.986 1.00 13.60 3 VAL C O 1
ATOM 1756 N N . LEU C 1 5 ? -24.963 20.948 35.892 1.00 12.02 4 LEU C N 1
ATOM 1757 C CA . LEU C 1 5 ? -24.874 19.988 34.788 1.00 13.56 4 LEU C CA 1
ATOM 1758 C C . LEU C 1 5 ? -23.390 19.615 34.711 1.00 12.65 4 LEU C C 1
ATOM 1759 O O . LEU C 1 5 ? -22.546 20.468 34.419 1.00 12.63 4 LEU C O 1
ATOM 1764 N N . LEU C 1 6 ? -23.068 18.354 34.993 1.00 12.23 5 LEU C N 1
ATOM 1765 C CA . LEU C 1 6 ? -21.685 17.895 34.942 1.00 12.50 5 LEU C CA 1
ATOM 1766 C C . LEU C 1 6 ? -21.275 17.489 33.530 1.00 15.16 5 LEU C C 1
ATOM 1767 O O . LEU C 1 6 ? -22.123 17.128 32.708 1.00 15.16 5 LEU C O 1
ATOM 1772 N N . SER C 1 7 ? -19.978 17.544 33.240 1.00 13.17 6 SER C N 1
ATOM 1773 C CA . SER C 1 7 ? -19.512 17.174 31.912 1.00 12.15 6 SER C CA 1
ATOM 1774 C C . SER C 1 7 ? -19.912 15.743 31.600 1.00 13.38 6 SER C C 1
ATOM 1775 O O . SER C 1 7 ? -19.872 14.864 32.466 1.00 12.62 6 SER C O 1
ATOM 1778 N N . GLY C 1 8 ? -20.306 15.525 30.353 1.00 13.40 7 GLY C N 1
ATOM 1779 C CA . GLY C 1 8 ? -20.748 14.214 29.931 1.00 13.21 7 GLY C CA 1
ATOM 1780 C C . GLY C 1 8 ? -22.245 14.060 30.111 1.00 15.60 7 GLY C C 1
ATOM 1781 O O . GLY C 1 8 ? -22.853 13.136 29.562 1.00 15.99 7 GLY C O 1
ATOM 1782 N N . GLN C 1 9 ? -22.855 14.960 30.875 1.00 11.71 8 GLN C N 1
ATOM 1783 C CA . GLN C 1 9 ? -24.289 14.876 31.123 1.00 12.41 8 GLN C CA 1
ATOM 1784 C C . GLN C 1 9 ? -25.101 15.691 30.144 1.00 14.06 8 GLN C C 1
ATOM 1785 O O . GLN C 1 9 ? -24.586 16.586 29.484 1.00 12.86 8 GLN C O 1
ATOM 1791 N N . THR C 1 10 ? -26.385 15.376 30.080 1.00 14.56 9 THR C N 1
ATOM 1792 C CA . THR C 1 10 ? -27.288 16.026 29.142 1.00 15.30 9 THR C CA 1
ATOM 1793 C C . THR C 1 10 ? -28.553 16.602 29.752 1.00 12.73 9 THR C C 1
ATOM 1794 O O . THR C 1 10 ? -29.159 16.003 30.639 1.00 14.75 9 THR C O 1
ATOM 1798 N N . LEU C 1 11 ? -28.954 17.766 29.247 1.00 14.65 10 LEU C N 1
ATOM 1799 C CA . LEU C 1 11 ? -30.201 18.401 29.650 1.00 13.70 10 LEU C CA 1
ATOM 1800 C C . LEU C 1 11 ? -31.018 18.230 28.376 1.00 14.16 10 LEU C C 1
ATOM 1801 O O . LEU C 1 11 ? -30.655 18.747 27.316 1.00 13.57 10 LEU C O 1
ATOM 1806 N N . HIS C 1 12 ? -32.095 17.458 28.461 1.00 14.81 11 HIS C N 1
ATOM 1807 C CA . HIS C 1 12 ? -32.915 17.216 27.285 1.00 15.79 11 HIS C CA 1
ATOM 1808 C C . HIS C 1 12 ? -33.947 18.303 27.038 1.00 12.62 11 HIS C C 1
ATOM 1809 O O . HIS C 1 12 ? -34.206 19.129 27.899 1.00 14.43 11 HIS C O 1
ATOM 1816 N N . ALA C 1 13 ? -34.519 18.282 25.836 1.00 16.53 12 ALA C N 1
ATOM 1817 C CA . ALA C 1 13 ? -35.510 19.261 25.416 1.00 15.42 12 ALA C CA 1
ATOM 1818 C C . ALA C 1 13 ? -36.540 19.575 26.483 1.00 17.08 12 ALA C C 1
ATOM 1819 O O . ALA C 1 13 ? -37.116 18.677 27.110 1.00 16.29 12 ALA C O 1
ATOM 1821 N N . ASP C 1 14 ? -36.750 20.871 26.677 1.00 16.36 13 ASP C N 1
ATOM 1822 C CA . ASP C 1 14 ? -37.711 21.393 27.629 1.00 19.63 13 ASP C CA 1
ATOM 1823 C C . ASP C 1 14 ? -37.402 21.162 29.099 1.00 17.80 13 ASP C C 1
ATOM 1824 O O . ASP C 1 14 ? -38.265 21.357 29.956 1.00 22.28 13 ASP C O 1
ATOM 1829 N N . HIS C 1 15 ? -36.173 20.744 29.396 1.00 18.36 14 HIS C N 1
ATOM 1830 C CA .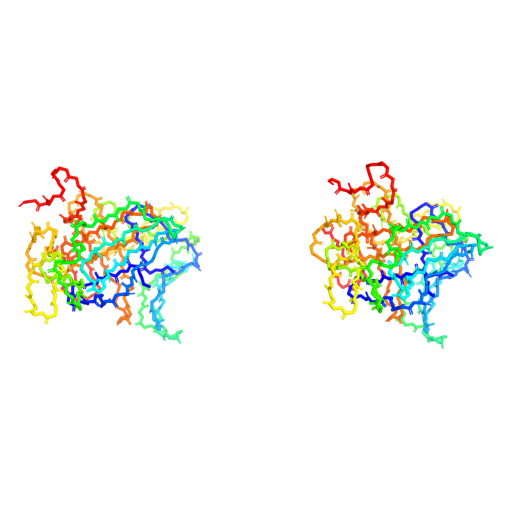 HIS C 1 15 ? -35.782 20.568 30.784 1.00 17.57 14 HIS C CA 1
ATOM 1831 C C . HIS C 1 15 ? -34.943 21.769 31.166 1.00 18.27 14 HIS C C 1
ATOM 1832 O O . HIS C 1 15 ? -34.390 22.467 30.298 1.00 16.21 14 HIS C O 1
ATOM 1839 N N . SER C 1 16 ? -34.840 22.005 32.462 1.00 16.21 15 SER C N 1
ATOM 1840 C CA . SER C 1 16 ? -34.126 23.177 32.928 1.00 14.46 15 SER C CA 1
ATOM 1841 C C . SER C 1 16 ? -33.268 22.993 34.143 1.00 14.93 15 SER C C 1
ATOM 1842 O O . SER C 1 16 ? -33.390 22.015 34.889 1.00 18.65 15 SER C O 1
ATOM 1845 N N . LEU C 1 17 ? -32.387 23.970 34.317 1.00 13.19 16 LEU C N 1
ATOM 1846 C CA . LEU C 1 17 ? -31.584 24.068 35.521 1.00 13.11 16 LEU C CA 1
ATOM 1847 C C . LEU C 1 17 ? -32.322 25.194 36.246 1.00 15.32 16 LEU C C 1
ATOM 1848 O O . LEU C 1 17 ? -32.907 26.081 35.608 1.00 13.38 16 LEU C O 1
ATOM 1853 N N . GLN C 1 18 ? -32.308 25.171 37.571 1.00 13.79 17 GLN C N 1
ATOM 1854 C CA . GLN C 1 18 ? -33.000 26.194 38.329 1.00 15.53 17 GLN C CA 1
ATOM 1855 C C . GLN C 1 18 ? -32.203 26.555 39.556 1.00 14.48 17 GLN C C 1
ATOM 1856 O O . GLN C 1 18 ? -31.627 25.680 40.208 1.00 17.97 17 GLN C O 1
ATOM 1862 N N . ALA C 1 19 ? -32.160 27.843 39.862 1.00 12.88 18 ALA C N 1
ATOM 1863 C CA . ALA C 1 19 ? -31.446 28.335 41.033 1.00 15.40 18 ALA C CA 1
ATOM 1864 C C . ALA C 1 19 ? -32.041 29.664 41.476 1.00 13.98 18 ALA C C 1
ATOM 1865 O O . ALA C 1 19 ? -31.979 30.662 40.753 1.00 13.44 18 ALA C O 1
ATOM 1867 N N . GLY C 1 20 ? -32.619 29.680 42.670 1.00 17.33 19 GLY C N 1
ATOM 1868 C CA . GLY C 1 20 ? -33.214 30.909 43.153 1.00 15.80 19 GLY C CA 1
ATOM 1869 C C . GLY C 1 20 ? -34.285 31.374 42.183 1.00 16.05 19 GLY C C 1
ATOM 1870 O O . GLY C 1 20 ? -35.158 30.604 41.790 1.00 16.68 19 GLY C O 1
ATOM 1871 N N . ALA C 1 21 ? -34.199 32.635 41.791 1.00 16.73 20 ALA C N 1
ATOM 1872 C CA . ALA C 1 21 ? -35.168 33.221 40.885 1.00 14.66 20 ALA C CA 1
ATOM 1873 C C . ALA C 1 21 ? -34.918 32.862 39.432 1.00 15.27 20 ALA C C 1
ATOM 1874 O O . ALA C 1 21 ? -35.716 33.202 38.562 1.00 16.43 20 ALA C O 1
ATOM 1876 N N . TYR C 1 22 ? -33.834 32.143 39.163 1.00 14.61 21 TYR C N 1
ATOM 1877 C CA . TYR C 1 22 ? -33.476 31.838 37.783 1.00 11.11 21 TYR C CA 1
ATOM 1878 C C . TYR C 1 22 ? -33.720 30.435 37.267 1.00 13.47 21 TYR C C 1
ATOM 1879 O O . TYR C 1 22 ? -33.628 29.461 38.007 1.00 14.04 21 TYR C O 1
ATOM 1888 N N . THR C 1 23 ? -34.003 30.359 35.969 1.00 12.48 22 THR C N 1
ATOM 1889 C CA . THR C 1 23 ? -34.256 29.118 35.269 1.00 12.88 22 THR C CA 1
ATOM 1890 C C . THR C 1 23 ? -33.511 29.189 33.931 1.00 14.61 22 THR C C 1
ATOM 1891 O O . THR C 1 23 ? -33.515 30.230 33.268 1.00 15.39 22 THR C O 1
ATOM 1895 N N . LEU C 1 24 ? -32.849 28.101 33.553 1.00 9.87 23 LEU C N 1
ATOM 1896 C CA . LEU C 1 24 ? -32.157 28.040 32.266 1.00 11.14 23 LEU C CA 1
ATOM 1897 C C . LEU C 1 24 ? -32.737 26.812 31.575 1.00 12.28 23 LEU C C 1
ATOM 1898 O O . LEU C 1 24 ? -32.560 25.693 32.035 1.00 12.39 23 LEU C O 1
ATOM 1903 N N . THR C 1 25 ? -33.424 27.040 30.464 1.00 11.95 24 THR C N 1
ATOM 1904 C CA . THR C 1 25 ? -34.103 25.969 29.757 1.00 12.12 24 THR C CA 1
ATOM 1905 C C . THR C 1 25 ? -33.633 25.760 28.337 1.00 11.69 24 THR C C 1
ATOM 1906 O O . THR C 1 25 ? -33.467 26.727 27.589 1.00 12.05 24 THR C O 1
ATOM 1910 N N . ILE C 1 26 ? -33.383 24.507 27.962 1.00 10.80 25 ILE C N 1
ATOM 1911 C CA . ILE C 1 26 ? -33.041 24.230 26.579 1.00 11.39 25 ILE C CA 1
ATOM 1912 C C . ILE C 1 26 ? -34.390 23.817 25.981 1.00 13.34 25 ILE C C 1
ATOM 1913 O O . ILE C 1 26 ? -34.973 22.798 26.347 1.00 17.14 25 ILE C O 1
ATOM 1918 N N . GLN C 1 27 ? -34.910 24.646 25.090 1.00 13.64 26 GLN C N 1
ATOM 1919 C CA . GLN C 1 27 ? -36.198 24.363 24.477 1.00 15.12 26 GLN C CA 1
ATOM 1920 C C . GLN C 1 27 ? -36.068 23.355 23.347 1.00 13.33 26 GLN C C 1
ATOM 1921 O O . GLN C 1 27 ? -35.022 23.230 22.723 1.00 15.80 26 GLN C O 1
ATOM 1927 N N . ASN C 1 28 ? -37.156 22.640 23.079 1.00 16.76 27 ASN C N 1
ATOM 1928 C CA . ASN C 1 28 ? -37.167 21.649 22.011 1.00 16.92 27 ASN C CA 1
ATOM 1929 C C . ASN C 1 28 ? -36.738 22.262 20.678 1.00 16.94 27 ASN C C 1
ATOM 1930 O O . ASN C 1 28 ? -36.021 21.628 19.887 1.00 18.08 27 ASN C O 1
ATOM 1935 N N . LYS C 1 29 ? -37.176 23.494 20.430 1.00 15.81 28 LYS C N 1
ATOM 1936 C CA . LYS C 1 29 ? -36.846 24.177 19.185 1.00 18.13 28 LYS C CA 1
ATOM 1937 C C . LYS C 1 29 ? -35.479 24.859 19.152 1.00 16.78 28 LYS C C 1
ATOM 1938 O O . LYS C 1 29 ? -35.235 25.754 18.339 1.00 16.59 28 LYS C O 1
ATOM 1944 N N . CYS C 1 30 ? -34.606 24.435 20.067 1.00 16.94 29 CYS C N 1
ATOM 1945 C CA . CYS C 1 30 ? -33.202 24.858 20.126 1.00 15.19 29 CYS C CA 1
ATOM 1946 C C . CYS C 1 30 ? -32.762 26.182 20.730 1.00 13.29 29 CYS C C 1
ATOM 1947 O O . CYS C 1 30 ? -31.572 26.508 20.697 1.00 16.48 29 CYS C O 1
ATOM 1950 N N . ASN C 1 31 ? -33.695 26.949 21.269 1.00 13.05 30 ASN C N 1
ATOM 1951 C CA . ASN C 1 31 ? -33.296 28.195 21.908 1.00 12.88 30 ASN C CA 1
ATOM 1952 C C . ASN C 1 31 ? -32.962 27.838 23.361 1.00 11.12 30 ASN C C 1
ATOM 1953 O O . ASN C 1 31 ? -33.706 27.109 24.011 1.00 13.58 30 ASN C O 1
ATOM 1958 N N . LEU C 1 32 ? -31.824 28.325 23.847 1.00 10.63 31 LEU C N 1
ATOM 1959 C CA . LEU C 1 32 ? -31.421 28.131 25.248 1.00 11.04 31 LEU C CA 1
ATOM 1960 C C . LEU C 1 32 ? -31.838 29.454 25.886 1.00 11.95 31 LEU C C 1
ATOM 1961 O O . LEU C 1 32 ? -31.338 30.506 25.498 1.00 12.84 31 LEU C O 1
ATOM 1966 N N . VAL C 1 33 ? -32.729 29.399 26.874 1.00 12.28 32 VAL C N 1
ATOM 1967 C CA . VAL C 1 33 ? -33.270 30.623 27.465 1.00 12.14 32 VAL C CA 1
ATOM 1968 C C . VAL C 1 33 ? -33.119 30.739 28.971 1.00 12.65 32 VAL C C 1
ATOM 1969 O O . VAL C 1 33 ? -33.351 29.777 29.704 1.00 13.82 32 VAL C O 1
ATOM 1973 N N . LYS C 1 34 ? -32.726 31.928 29.423 1.00 12.60 33 LYS C N 1
ATOM 1974 C CA . LYS C 1 34 ? -32.592 32.193 30.847 1.00 12.64 33 LYS C CA 1
ATOM 1975 C C . LYS C 1 34 ? -33.764 33.072 31.270 1.00 13.61 33 LYS C C 1
ATOM 1976 O O . LYS C 1 34 ? -34.084 34.053 30.588 1.00 13.92 33 LYS C O 1
ATOM 1982 N N . TYR C 1 35 ? -34.417 32.689 32.366 1.00 14.06 34 TYR C N 1
ATOM 1983 C CA . TYR C 1 35 ? -35.549 33.444 32.902 1.00 14.75 34 TYR C CA 1
ATOM 1984 C C . TYR C 1 35 ? -35.241 33.906 34.307 1.00 15.91 34 TYR C C 1
ATOM 1985 O O . TYR C 1 35 ? -34.489 33.267 35.029 1.00 14.98 34 TYR C O 1
ATOM 1994 N N . GLN C 1 36 ? -35.857 35.011 34.696 1.00 16.01 35 GLN C N 1
ATOM 1995 C CA . GLN C 1 36 ? -35.715 35.536 36.046 1.00 14.95 35 GLN C CA 1
ATOM 1996 C C . GLN C 1 36 ? -37.159 35.685 36.484 1.00 17.17 35 GLN C C 1
ATOM 1997 O O . GLN C 1 36 ? -37.902 36.477 35.905 1.00 16.17 35 GLN C O 1
ATOM 2003 N N . ASN C 1 37 ? -37.564 34.902 37.480 1.00 15.52 36 ASN C N 1
ATOM 2004 C CA . ASN C 1 37 ? -38.943 34.940 37.951 1.00 17.56 36 ASN C CA 1
ATOM 2005 C C . ASN C 1 37 ? -39.901 34.720 36.776 1.00 18.19 36 ASN C C 1
ATOM 2006 O O . ASN C 1 37 ? -40.944 35.363 36.682 1.00 18.27 36 ASN C O 1
ATOM 2011 N N . GLY C 1 38 ? -39.521 33.812 35.876 1.00 15.91 37 GLY C N 1
ATOM 2012 C CA . GLY C 1 38 ? -40.360 33.475 34.735 1.00 15.12 37 GLY C CA 1
ATOM 2013 C C . GLY C 1 38 ? -40.346 34.414 33.547 1.00 15.33 37 GLY C C 1
ATOM 2014 O O . GLY C 1 38 ? -41.051 34.182 32.574 1.00 16.10 37 GLY C O 1
ATOM 2015 N N . ARG C 1 39 ? -39.543 35.466 33.621 1.00 13.59 38 ARG C N 1
ATOM 2016 C CA . ARG C 1 39 ? -39.436 36.453 32.546 1.00 14.59 38 ARG C CA 1
ATOM 2017 C C . ARG C 1 39 ? -38.139 36.216 31.772 1.00 14.30 38 ARG C C 1
ATOM 2018 O O . ARG C 1 39 ? -37.070 36.147 32.372 1.00 13.22 38 ARG C O 1
ATOM 2026 N N . GLN C 1 40 ? -38.219 36.095 30.451 1.00 13.70 39 GLN C N 1
ATOM 2027 C CA . GLN C 1 40 ? -37.005 35.857 29.657 1.00 13.69 39 GLN C CA 1
ATOM 2028 C C . GLN C 1 40 ? -36.040 37.042 29.738 1.00 14.17 39 GLN C C 1
ATOM 2029 O O . GLN C 1 40 ? -36.436 38.183 29.479 1.00 17.31 39 GLN C O 1
ATOM 2035 N N . ILE C 1 41 ? -34.782 36.783 30.100 1.00 15.47 40 ILE C N 1
ATOM 2036 C CA . ILE C 1 41 ? -33.793 37.856 30.175 1.00 13.75 40 ILE C CA 1
ATOM 2037 C C . ILE C 1 41 ? -32.558 37.609 29.305 1.00 15.98 40 ILE C C 1
ATOM 2038 O O . ILE C 1 41 ? -31.735 38.502 29.114 1.00 18.57 40 ILE C O 1
ATOM 2043 N N . TRP C 1 42 ? -32.424 36.394 28.782 1.00 13.59 41 TRP C N 1
ATOM 2044 C CA . TRP C 1 42 ? -31.318 36.071 27.897 1.00 14.51 41 TRP C CA 1
ATOM 2045 C C . TRP C 1 42 ? -31.651 34.824 27.091 1.00 13.24 41 TRP C C 1
ATOM 2046 O O . TRP C 1 42 ? -32.415 33.970 27.531 1.00 13.78 41 TRP C O 1
ATOM 2057 N N . ALA C 1 43 ? -31.090 34.736 25.897 1.00 12.65 42 ALA C N 1
ATOM 2058 C CA . ALA C 1 43 ? -31.283 33.543 25.084 1.00 12.26 42 ALA C CA 1
ATOM 2059 C C . ALA C 1 43 ? -30.144 33.392 24.089 1.00 13.78 42 ALA C C 1
ATOM 2060 O O . ALA C 1 43 ? -29.512 34.381 23.704 1.00 14.58 42 ALA C O 1
ATOM 2062 N N . SER C 1 44 ? -29.881 32.150 23.684 1.00 13.33 43 SER C N 1
ATOM 2063 C CA . SER C 1 44 ? -28.841 31.868 22.701 1.00 15.44 43 SER C CA 1
ATOM 2064 C C . SER C 1 44 ? -29.273 32.423 21.338 1.00 16.53 43 SER C C 1
ATOM 2065 O O . SER C 1 44 ? -28.463 32.527 20.416 1.00 17.82 43 SER C O 1
ATOM 2068 N N . ASN C 1 45 ? -30.556 32.757 21.226 1.00 15.56 44 ASN C N 1
ATOM 2069 C CA . ASN C 1 45 ? -31.113 33.319 20.002 1.00 18.61 44 ASN C CA 1
ATOM 2070 C C . ASN C 1 45 ? -31.015 32.306 18.872 1.00 17.83 44 ASN C C 1
ATOM 2071 O O . ASN C 1 45 ? -30.635 32.638 17.745 1.00 22.23 44 ASN C O 1
ATOM 2076 N N . THR C 1 46 ? -31.351 31.061 19.181 1.00 18.07 45 THR C N 1
ATOM 2077 C CA . THR C 1 46 ? -31.287 30.000 18.198 1.00 13.02 45 THR C CA 1
ATOM 2078 C C . THR C 1 46 ? -32.619 29.278 18.054 1.00 13.45 45 THR C C 1
ATOM 2079 O O . THR C 1 46 ? -32.680 28.118 17.637 1.00 17.17 45 THR C O 1
ATOM 2083 N N . ASP C 1 47 ? -33.697 29.974 18.403 1.00 16.09 46 ASP C N 1
ATOM 2084 C CA . ASP C 1 47 ? -35.027 29.401 18.270 1.00 14.37 46 ASP C CA 1
ATOM 2085 C C . ASP C 1 47 ? -35.250 29.004 16.811 1.00 14.37 46 ASP C C 1
ATOM 2086 O O . ASP C 1 47 ? -34.917 29.759 15.889 1.00 17.17 46 ASP C O 1
ATOM 2091 N N . ARG C 1 48 ? -35.799 27.809 16.624 1.00 17.36 47 ARG C N 1
ATOM 2092 C CA . ARG C 1 48 ? -36.109 27.245 15.309 1.00 20.39 47 ARG C CA 1
ATOM 2093 C C . ARG C 1 48 ? -34.934 26.985 14.372 1.00 21.10 47 ARG C C 1
ATOM 2094 O O . ARG C 1 48 ? -35.114 26.859 13.155 1.00 22.97 47 ARG C O 1
ATOM 2102 N N . ARG C 1 49 ? -33.731 26.898 14.937 1.00 18.26 48 ARG C N 1
ATOM 2103 C CA . ARG C 1 49 ? -32.537 26.602 14.149 1.00 18.34 48 ARG C CA 1
ATOM 2104 C C . ARG C 1 49 ? -32.370 25.083 14.086 1.00 17.88 48 ARG C C 1
ATOM 2105 O O . ARG C 1 49 ? -31.431 24.572 13.483 1.00 21.15 48 ARG C O 1
ATOM 2113 N N . GLY C 1 50 ? -33.295 24.378 14.724 1.00 17.97 49 GLY C N 1
ATOM 2114 C CA . GLY C 1 50 ? -33.278 22.928 14.727 1.00 19.84 49 GLY C CA 1
ATOM 2115 C C . GLY C 1 50 ? -34.424 22.448 15.589 1.00 18.89 49 GLY C C 1
ATOM 2116 O O . GLY C 1 50 ? -35.203 23.263 16.084 1.00 19.49 49 GLY C O 1
ATOM 2117 N N . SER C 1 51 ? -34.549 21.136 15.762 1.00 17.53 50 SER C N 1
ATOM 2118 C CA . SER C 1 51 ? -35.605 20.595 16.610 1.00 17.38 50 SER C CA 1
ATOM 2119 C C . SER C 1 51 ? -35.102 19.415 17.438 1.00 16.79 50 SER C C 1
ATOM 2120 O O . SER C 1 51 ? -34.057 18.820 17.134 1.00 16.72 50 SER C O 1
ATOM 2123 N N . GLY C 1 52 ? -35.845 19.095 18.491 1.00 16.31 51 GLY C N 1
ATOM 2124 C CA . GLY C 1 52 ? -35.473 17.993 19.363 1.00 18.47 51 GLY C CA 1
ATOM 2125 C C . GLY C 1 52 ? -34.097 18.249 19.942 1.00 19.3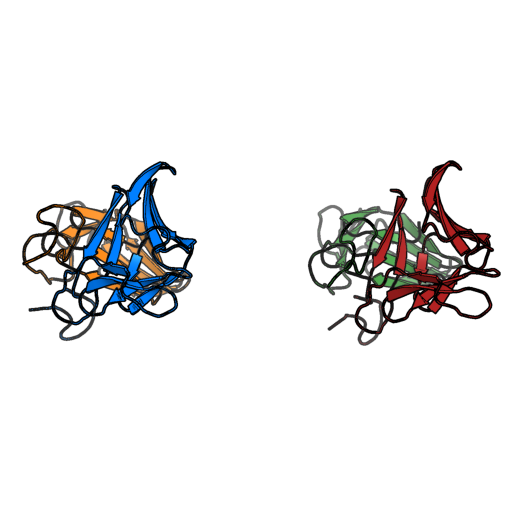6 51 GLY C C 1
ATOM 2126 O O . GLY C 1 52 ? -33.267 17.347 20.051 1.00 18.96 51 GLY C O 1
ATOM 2127 N N . CYS C 1 53 ? -33.863 19.494 20.332 1.00 17.07 52 CYS C N 1
ATOM 2128 C CA . CYS C 1 53 ? -32.567 19.884 20.860 1.00 15.16 52 CYS C CA 1
ATOM 2129 C C . CYS C 1 53 ? -32.274 19.433 22.284 1.00 14.12 52 CYS C C 1
ATOM 2130 O O . CYS C 1 53 ? -33.174 19.109 23.061 1.00 15.16 52 CYS C O 1
ATOM 2133 N N . ARG C 1 54 ? -30.980 19.406 22.601 1.00 13.33 53 ARG C N 1
ATOM 2134 C CA . ARG C 1 54 ? -30.488 19.045 23.922 1.00 12.69 53 ARG C CA 1
ATOM 2135 C C . ARG C 1 54 ? -29.243 19.879 24.189 1.00 11.00 53 ARG C C 1
ATOM 2136 O O . ARG C 1 54 ? -28.610 20.389 23.256 1.00 12.25 53 ARG C O 1
ATOM 2144 N N . LEU C 1 55 ? -28.895 19.991 25.470 1.00 12.30 54 LEU C N 1
ATOM 2145 C CA . LEU C 1 55 ? -27.735 20.763 25.903 1.00 11.43 54 LEU C CA 1
ATOM 2146 C C . LEU C 1 55 ? -26.793 19.800 26.601 1.00 9.95 54 LEU C C 1
ATOM 2147 O O . LEU C 1 55 ? -27.224 19.014 27.455 1.00 12.44 54 LEU C O 1
ATOM 2152 N N . THR C 1 56 ? -25.515 19.857 26.253 1.00 11.15 55 THR C N 1
ATOM 2153 C CA . THR C 1 56 ? -24.566 18.981 26.920 1.00 11.76 55 THR C CA 1
ATOM 2154 C C . THR C 1 56 ? -23.249 19.702 27.162 1.00 13.19 55 THR C C 1
ATOM 2155 O O . THR C 1 56 ? -22.879 20.620 26.430 1.00 12.64 55 THR C O 1
ATOM 2159 N N . LEU C 1 57 ? -22.562 19.303 28.229 1.00 14.68 56 LEU C N 1
ATOM 2160 C CA . LEU C 1 57 ? -21.271 19.889 28.563 1.00 12.72 56 LEU C CA 1
ATOM 2161 C C . LEU C 1 57 ? -20.237 18.837 28.187 1.00 13.75 56 LEU C C 1
ATOM 2162 O O . LEU C 1 57 ? -20.295 17.696 28.667 1.00 13.28 56 LEU C O 1
ATOM 2167 N N . LEU C 1 58 ? -19.302 19.209 27.317 1.00 11.97 57 LEU C N 1
ATOM 2168 C CA . LEU C 1 58 ? -18.282 18.262 26.873 1.00 12.10 57 LEU C CA 1
ATOM 2169 C C . LEU C 1 58 ? -17.153 18.013 27.874 1.00 14.94 57 LEU C C 1
ATOM 2170 O O . LEU C 1 58 ? -17.007 18.719 28.861 1.00 15.82 57 LEU C O 1
ATOM 2175 N N . SER C 1 59 ? -16.355 16.987 27.603 1.00 15.77 58 SER C N 1
ATOM 2176 C CA . SER C 1 59 ? -15.249 16.646 28.490 1.00 16.44 58 SER C CA 1
ATOM 2177 C C . SER C 1 59 ? -14.199 17.750 28.577 1.00 19.31 58 SER C C 1
ATOM 2178 O O . SER C 1 59 ? -13.397 17.771 29.516 1.00 20.37 58 SER C O 1
ATOM 2181 N N . ASP C 1 60 ? -14.182 18.659 27.604 1.00 15.38 59 ASP C N 1
ATOM 2182 C CA . ASP C 1 60 ? -13.226 19.763 27.654 1.00 16.09 59 ASP C CA 1
ATOM 2183 C C . ASP C 1 60 ? -13.893 21.050 28.138 1.00 15.25 59 ASP C C 1
ATOM 2184 O O . ASP C 1 60 ? -13.331 22.136 28.043 1.00 13.87 59 ASP C O 1
ATOM 2189 N N . GLY C 1 61 ? -15.112 20.918 28.651 1.00 15.15 60 GLY C N 1
ATOM 2190 C CA . GLY C 1 61 ? -15.806 22.070 29.188 1.00 14.18 60 GLY C CA 1
ATOM 2191 C C . GLY C 1 61 ? -16.587 22.919 28.210 1.00 11.72 60 GLY C C 1
ATOM 2192 O O . GLY C 1 61 ? -17.211 23.894 28.617 1.00 11.53 60 GLY C O 1
ATOM 2193 N N . ASN C 1 62 ? -16.562 22.555 26.930 1.00 13.77 61 ASN C N 1
ATOM 2194 C CA . ASN C 1 62 ? -17.304 23.307 25.926 1.00 15.56 61 ASN C CA 1
ATOM 2195 C C . ASN C 1 62 ? -18.789 22.984 26.131 1.00 13.28 61 ASN C C 1
ATOM 2196 O O . ASN C 1 62 ? -19.163 21.839 26.375 1.00 13.42 61 ASN C O 1
ATOM 2201 N N . LEU C 1 63 ? -19.631 24.006 26.052 1.00 13.17 62 LEU C N 1
ATOM 2202 C CA . LEU C 1 63 ? -21.066 23.824 26.233 1.00 13.91 62 LEU C CA 1
ATOM 2203 C C . LEU C 1 63 ? -21.683 23.885 24.850 1.00 14.01 62 LEU C C 1
ATOM 2204 O O . LEU C 1 63 ? -21.499 24.865 24.131 1.00 15.02 62 LEU C O 1
ATOM 2209 N N . VAL C 1 64 ? -22.435 22.852 24.489 1.00 12.17 63 VAL C N 1
ATOM 2210 C CA . VAL C 1 64 ? -23.012 22.802 23.154 1.00 11.51 63 VAL C CA 1
ATOM 2211 C C . VAL C 1 64 ? -24.485 22.418 23.118 1.00 8.71 63 VAL C C 1
ATOM 2212 O O . VAL C 1 64 ? -24.958 21.632 23.943 1.00 12.70 63 VAL C O 1
ATOM 2216 N N . ILE C 1 65 ? -25.202 23.013 22.167 1.00 10.72 64 ILE C N 1
ATOM 2217 C CA . ILE C 1 65 ? -26.596 22.680 21.949 1.00 11.30 64 ILE C CA 1
ATOM 2218 C C . ILE C 1 65 ? -26.559 21.820 20.689 1.00 13.46 64 ILE C C 1
ATOM 2219 O O . ILE C 1 65 ? -26.027 22.247 19.658 1.00 12.42 64 ILE C O 1
ATOM 2224 N N . TYR C 1 66 ? -27.105 20.611 20.780 1.00 11.05 65 TYR C N 1
ATOM 2225 C CA . TYR C 1 66 ? -27.179 19.716 19.618 1.00 10.34 65 TYR C CA 1
ATOM 2226 C C . TYR C 1 66 ? -28.635 19.532 19.220 1.00 12.89 65 TYR C C 1
ATOM 2227 O O . TYR C 1 66 ? -29.500 19.423 20.084 1.00 14.56 65 TYR C O 1
ATOM 2236 N N . ASP C 1 67 ? -28.926 19.490 17.923 1.00 14.61 66 ASP C N 1
ATOM 2237 C CA . ASP C 1 67 ? -30.317 19.219 17.562 1.00 14.32 66 ASP C CA 1
ATOM 2238 C C . ASP C 1 67 ? -30.453 17.705 17.478 1.00 15.76 66 ASP C C 1
ATOM 2239 O O . ASP C 1 67 ? -29.486 16.974 17.740 1.00 12.97 66 ASP C O 1
ATOM 2244 N N . HIS C 1 68 ? -31.632 17.216 17.112 1.00 14.61 67 HIS C N 1
ATOM 2245 C CA . HIS C 1 68 ? -31.811 15.767 17.084 1.00 17.77 67 HIS C CA 1
ATOM 2246 C C . HIS C 1 68 ? -30.952 15.017 16.062 1.00 14.27 67 HIS C C 1
ATOM 2247 O O . HIS C 1 68 ? -30.845 13.792 16.128 1.00 21.40 67 HIS C O 1
ATOM 2254 N N . ASN C 1 69 ? -30.340 15.734 15.122 1.00 16.36 68 ASN C N 1
ATOM 2255 C CA . ASN C 1 69 ? -29.473 15.102 14.125 1.00 16.13 68 ASN C CA 1
ATOM 2256 C C . ASN C 1 69 ? -28.008 15.335 14.483 1.00 17.25 68 ASN C C 1
ATOM 2257 O O . ASN C 1 69 ? -27.101 15.114 13.674 1.00 18.53 68 ASN C O 1
ATOM 2262 N N . ASN C 1 70 ? -27.801 15.790 15.718 1.00 13.60 69 ASN C N 1
ATOM 2263 C CA . ASN C 1 70 ? -26.483 16.060 16.271 1.00 15.21 69 ASN C CA 1
ATOM 2264 C C . ASN C 1 70 ? -25.711 17.207 15.657 1.00 13.26 69 ASN C C 1
ATOM 2265 O O . ASN C 1 70 ? -24.492 17.254 15.754 1.00 16.47 69 ASN C O 1
ATOM 2270 N N . ASN C 1 71 ? -26.426 18.124 15.016 1.00 15.90 70 ASN C N 1
ATOM 2271 C CA . ASN C 1 71 ? -25.778 19.308 14.472 1.00 17.52 70 ASN C CA 1
ATOM 2272 C C . ASN C 1 71 ? -25.513 20.215 15.679 1.00 15.25 70 ASN C C 1
ATOM 2273 O O . ASN C 1 71 ? -26.358 20.334 16.561 1.00 14.12 70 ASN C O 1
ATOM 2278 N N . ASP C 1 72 ? -24.337 20.835 15.716 1.00 15.88 71 ASP C N 1
ATOM 2279 C CA . ASP C 1 72 ? -23.969 21.760 16.779 1.00 19.00 71 ASP C CA 1
ATOM 2280 C C . ASP C 1 72 ? -24.618 23.074 16.362 1.00 16.70 71 ASP C C 1
ATOM 2281 O O . ASP C 1 72 ? -24.185 23.734 15.411 1.00 17.95 71 ASP C O 1
ATOM 2286 N N . VAL C 1 73 ? -25.671 23.432 17.080 1.00 15.25 72 VAL C N 1
ATOM 2287 C CA . VAL C 1 73 ? -26.444 24.626 16.801 1.00 13.60 72 VAL C CA 1
ATOM 2288 C C . VAL C 1 73 ? -25.916 25.886 17.476 1.00 16.87 72 VAL C C 1
ATOM 2289 O O . VAL C 1 73 ? -26.078 26.994 16.959 1.00 17.34 72 VAL C O 1
ATOM 2293 N N . TRP C 1 74 ? -25.299 25.712 18.637 1.00 14.06 73 TRP C N 1
ATOM 2294 C CA . TRP C 1 74 ? -24.770 26.841 19.395 1.00 13.30 73 TRP C CA 1
ATOM 2295 C C . TRP C 1 74 ? -23.803 26.281 20.420 1.00 13.41 73 TRP C C 1
ATOM 2296 O O . TRP C 1 74 ? -23.935 25.137 20.846 1.00 14.81 73 TRP C O 1
ATOM 2307 N N . GLY C 1 75 ? -22.834 27.091 20.820 1.00 13.97 74 GLY C N 1
ATOM 2308 C CA . GLY C 1 75 ? -21.894 26.627 21.814 1.00 13.98 74 GLY C CA 1
ATOM 2309 C C . GLY C 1 75 ? -21.162 27.776 22.459 1.00 15.44 74 GLY C C 1
ATOM 2310 O O . GLY C 1 75 ? -21.098 28.891 21.921 1.00 16.81 74 GLY C O 1
ATOM 2311 N N . SER C 1 76 ? -20.639 27.516 23.647 1.00 13.14 75 SER C N 1
ATOM 2312 C CA . SER C 1 76 ? -19.854 28.530 24.332 1.00 12.84 75 SER C CA 1
ATOM 2313 C C . SER C 1 76 ? -18.564 28.724 23.524 1.00 15.37 75 SER C C 1
ATOM 2314 O O . SER C 1 76 ? -17.938 29.781 23.582 1.00 17.50 75 SER C O 1
ATOM 2317 N N . ALA C 1 77 ? -18.171 27.695 22.772 1.00 13.71 76 ALA C N 1
ATOM 2318 C CA . ALA C 1 77 ? -16.966 27.742 21.945 1.00 15.54 76 ALA C CA 1
ATOM 2319 C C . ALA C 1 77 ? -15.745 28.087 22.780 1.00 17.05 76 ALA C C 1
ATOM 2320 O O . ALA C 1 77 ? -14.879 28.856 22.363 1.00 17.65 76 ALA C O 1
ATOM 2322 N N . CYS C 1 78 ? -15.687 27.491 23.962 1.00 15.41 77 CYS C N 1
ATOM 2323 C CA . CYS C 1 78 ? -14.602 27.721 24.897 1.00 15.75 77 CYS C CA 1
ATOM 2324 C C . CYS C 1 78 ? -14.283 26.373 25.535 1.00 15.18 77 CYS C C 1
ATOM 2325 O O . CYS C 1 78 ? -15.158 25.721 26.085 1.00 16.54 77 CYS C O 1
ATOM 2328 N N . TRP C 1 79 ? -13.026 25.958 25.464 1.00 15.02 78 TRP C N 1
ATOM 2329 C CA . TRP C 1 79 ? -12.640 24.670 26.014 1.00 14.61 78 TRP C CA 1
ATOM 2330 C C . TRP C 1 79 ? -11.327 24.759 26.742 1.00 16.52 78 TRP C C 1
ATOM 2331 O O . TRP C 1 79 ? -10.529 25.658 26.486 1.00 17.36 78 TRP C O 1
ATOM 2342 N N . GLY C 1 80 ? -11.136 23.828 27.667 1.00 17.43 79 GLY C N 1
ATOM 2343 C CA . GLY C 1 80 ? -9.905 23.756 28.422 1.00 18.36 79 GLY C CA 1
ATOM 2344 C C . GLY C 1 80 ? -9.352 22.363 28.222 1.00 21.66 79 GLY C C 1
ATOM 2345 O O . GLY C 1 80 ? -9.647 21.709 27.221 1.00 21.62 79 GLY C O 1
ATOM 2346 N N . ASP C 1 81 ? -8.556 21.895 29.175 1.00 22.67 80 ASP C N 1
ATOM 2347 C CA . ASP C 1 81 ? -7.991 20.555 29.080 1.00 24.20 80 ASP C CA 1
ATOM 2348 C C . ASP C 1 81 ? -9.083 19.496 29.258 1.00 22.81 80 ASP C C 1
ATOM 2349 O O . ASP C 1 81 ? -10.081 19.725 29.938 1.00 20.26 80 ASP C O 1
ATOM 2354 N N . ASN C 1 82 ? -8.896 18.340 28.636 1.00 23.22 81 ASN C N 1
ATOM 2355 C CA . ASN C 1 82 ? -9.849 17.255 28.783 1.00 21.64 81 ASN C CA 1
ATOM 2356 C C . ASN C 1 82 ? -9.861 16.908 30.269 1.00 20.87 81 ASN C C 1
ATOM 2357 O O . ASN C 1 82 ? -8.807 16.877 30.913 1.00 20.83 81 ASN C O 1
ATOM 2362 N N . GLY C 1 83 ? -11.049 16.670 30.815 1.00 16.45 82 GLY C N 1
ATOM 2363 C CA . GLY C 1 83 ? -11.165 16.340 32.225 1.00 15.03 82 GLY C CA 1
ATOM 2364 C C . GLY C 1 83 ? -12.620 16.325 32.644 1.00 16.39 82 GLY C C 1
ATOM 2365 O O . GLY C 1 83 ? -13.468 15.757 31.952 1.00 17.87 82 GLY C O 1
ATOM 2366 N N . LYS C 1 84 ? -12.909 16.927 33.790 1.00 15.99 83 LYS C N 1
ATOM 2367 C CA . LYS C 1 84 ? -14.283 17.000 34.278 1.00 15.61 83 LYS C CA 1
ATOM 2368 C C . LYS C 1 84 ? -14.587 18.434 34.677 1.00 15.96 83 LYS C C 1
ATOM 2369 O O . LYS C 1 84 ? -13.813 19.075 35.383 1.00 14.75 83 LYS C O 1
ATOM 2375 N N . TYR C 1 85 ? -15.719 18.925 34.187 1.00 13.66 84 TYR C N 1
ATOM 2376 C CA . TYR C 1 85 ? -16.172 20.281 34.419 1.00 12.30 84 TYR C CA 1
ATOM 2377 C C . TYR C 1 85 ? -17.572 20.301 35.001 1.00 10.21 84 TYR C C 1
ATOM 2378 O O . TYR C 1 85 ? -18.283 19.308 34.968 1.00 12.68 84 TYR C O 1
ATOM 2387 N N . ALA C 1 86 ? -17.968 21.445 35.545 1.00 10.40 85 ALA C N 1
ATOM 2388 C CA . ALA C 1 86 ? -19.313 21.574 36.091 1.00 10.39 85 ALA C CA 1
ATOM 2389 C C . ALA C 1 86 ? -19.937 22.887 35.664 1.00 12.38 85 ALA C C 1
ATOM 2390 O O . ALA C 1 86 ? -19.339 23.951 35.831 1.00 12.47 85 ALA C O 1
ATOM 2392 N N . LEU C 1 87 ? -21.120 22.802 35.063 1.00 11.68 86 LEU C N 1
ATOM 2393 C CA . LEU C 1 87 ? -21.864 23.997 34.692 1.00 12.69 86 LEU C CA 1
ATOM 2394 C C . LEU C 1 87 ? -22.772 24.268 35.884 1.00 11.28 86 LEU C C 1
ATOM 2395 O O . LEU C 1 87 ? -23.533 23.387 36.296 1.00 12.23 86 LEU C O 1
ATOM 2400 N N . VAL C 1 88 ? -22.699 25.474 36.435 1.00 10.54 87 VAL C N 1
ATOM 2401 C CA . VAL C 1 88 ? -23.528 25.822 37.575 1.00 10.16 87 VAL C CA 1
ATOM 2402 C C . VAL C 1 88 ? -24.420 27.026 37.295 1.00 13.50 87 VAL C C 1
ATOM 2403 O O . VAL C 1 88 ? -23.914 28.080 36.913 1.00 10.42 87 VAL C O 1
ATOM 2407 N N . LEU C 1 89 ? -25.740 26.865 37.446 1.00 11.78 88 LEU C N 1
ATOM 2408 C CA . LEU C 1 89 ? -26.635 28.024 37.310 1.00 11.26 88 LEU C CA 1
ATOM 2409 C C . LEU C 1 89 ? -26.663 28.535 38.745 1.00 11.72 88 LEU C C 1
ATOM 2410 O O . LEU C 1 89 ? -27.089 27.827 39.665 1.00 12.11 88 LEU C O 1
ATOM 2415 N N . GLN C 1 90 ? -26.180 29.756 38.924 1.00 12.57 89 GLN C N 1
ATOM 2416 C CA . GLN C 1 90 ? -26.058 30.382 40.234 1.00 12.33 89 GLN C CA 1
ATOM 2417 C C . GLN C 1 90 ? -27.249 31.231 40.615 1.00 14.30 89 GLN C C 1
ATOM 2418 O O . GLN C 1 90 ? -28.000 31.689 39.753 1.00 14.80 89 GLN C O 1
ATOM 2424 N N . LYS C 1 91 ? -27.409 31.463 41.910 1.00 12.76 90 LYS C N 1
ATOM 2425 C CA . LYS C 1 91 ? -28.532 32.257 42.371 1.00 14.78 90 LYS C CA 1
ATOM 2426 C C . LYS C 1 91 ? -28.421 33.708 41.953 1.00 16.43 90 LYS C C 1
ATOM 2427 O O . LYS C 1 91 ? -29.411 34.441 42.032 1.00 18.46 90 LYS C O 1
ATOM 2433 N N . ASP C 1 92 ? -27.232 34.128 41.512 1.00 15.27 91 ASP C N 1
ATOM 2434 C CA . ASP C 1 92 ? -27.045 35.502 41.051 1.00 17.12 91 ASP C CA 1
ATOM 2435 C C . ASP C 1 92 ? -27.407 35.610 39.573 1.00 18.97 91 ASP C C 1
ATOM 2436 O O . ASP C 1 92 ? -27.245 36.664 38.954 1.00 21.97 91 ASP C O 1
ATOM 2441 N N . GLY C 1 93 ? -27.9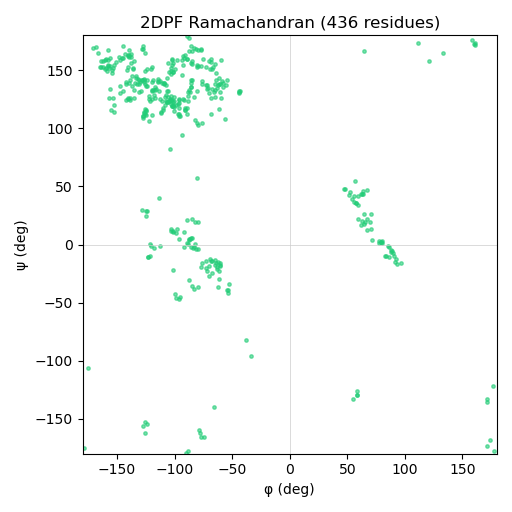07 34.508 39.016 1.00 17.09 92 GLY C N 1
ATOM 2442 C CA . GLY C 1 93 ? -28.330 34.508 37.626 1.00 19.12 92 GLY C CA 1
ATOM 2443 C C . GLY C 1 93 ? -27.317 34.087 36.585 1.00 19.59 92 GLY C C 1
ATOM 2444 O O . GLY C 1 93 ? -27.675 33.857 35.431 1.00 19.82 92 GLY C O 1
ATOM 2445 N N . ARG C 1 94 ? -26.051 33.985 36.965 1.00 14.32 93 ARG C N 1
ATOM 2446 C CA . ARG C 1 94 ? -25.036 33.587 35.998 1.00 14.64 93 ARG C CA 1
ATOM 2447 C C . ARG C 1 94 ? -24.930 32.075 35.856 1.00 13.05 93 ARG C C 1
ATOM 2448 O O . ARG C 1 94 ? -25.095 31.350 36.839 1.00 16.13 93 ARG C O 1
ATOM 2456 N N . PHE C 1 95 ? -24.718 31.580 34.638 1.00 12.21 94 PHE C N 1
ATOM 2457 C CA . PHE C 1 95 ? -24.465 30.145 34.506 1.00 11.65 94 PHE C CA 1
ATOM 2458 C C . PHE C 1 95 ? -23.003 30.091 34.116 1.00 13.61 94 PHE C C 1
ATOM 2459 O O . PHE C 1 95 ? -22.584 30.628 33.097 1.00 15.60 94 PHE C O 1
ATOM 2467 N N . VAL C 1 96 ? -22.221 29.474 34.997 1.00 11.06 95 VAL C N 1
ATOM 2468 C CA . VAL C 1 96 ? -20.776 29.430 34.857 1.00 12.24 95 VAL C CA 1
ATOM 2469 C C . VAL C 1 96 ? -20.228 28.020 34.753 1.00 12.55 95 VAL C C 1
ATOM 2470 O O . VAL C 1 96 ? -20.701 27.116 35.442 1.00 10.68 95 VAL C O 1
ATOM 2474 N N . ILE C 1 97 ? -19.244 27.842 33.873 1.00 11.55 96 ILE C N 1
ATOM 2475 C CA . ILE C 1 97 ? -18.597 26.544 33.710 1.00 10.35 96 ILE C CA 1
ATOM 2476 C C . ILE C 1 97 ? -17.273 26.598 34.457 1.00 12.56 96 ILE C C 1
ATOM 2477 O O . ILE C 1 97 ? -16.410 27.416 34.145 1.00 13.11 96 ILE C O 1
ATOM 2482 N N . TYR C 1 98 ? -17.141 25.729 35.446 1.00 11.60 97 TYR C N 1
ATOM 2483 C CA . TYR C 1 98 ? -15.935 25.640 36.266 1.00 11.96 97 TYR C CA 1
ATOM 2484 C C . TYR C 1 98 ? -15.212 24.330 35.970 1.00 14.23 97 TYR C C 1
ATOM 2485 O O . TYR C 1 98 ? -15.842 23.285 35.832 1.00 13.53 97 TYR C O 1
ATOM 2494 N N . GLY C 1 99 ? -13.884 24.378 35.888 1.00 12.89 98 GLY C N 1
ATOM 2495 C CA . GLY C 1 99 ? -13.142 23.160 35.665 1.00 14.52 98 GLY C CA 1
ATOM 2496 C C . GLY C 1 99 ? -11.744 23.412 35.156 1.00 12.97 98 GLY C C 1
ATOM 2497 O O . GLY C 1 99 ? -11.412 24.533 34.811 1.00 15.18 98 GLY C O 1
ATOM 2498 N N . PRO C 1 100 ? -10.915 22.362 35.078 1.00 14.08 99 PRO C N 1
ATOM 2499 C CA . PRO C 1 100 ? -11.272 20.992 35.450 1.00 15.86 99 PRO C CA 1
ATOM 2500 C C . PRO C 1 100 ? -11.245 20.785 36.972 1.00 13.39 99 PRO C C 1
ATOM 2501 O O . PRO C 1 100 ? -11.305 21.742 37.731 1.00 16.98 99 PRO C O 1
ATOM 2505 N N . VAL C 1 101 ? -11.143 19.533 37.403 1.00 13.65 100 VAL C N 1
ATOM 2506 C CA . VAL C 1 101 ? -11.128 19.234 38.831 1.00 17.30 100 VAL C CA 1
ATOM 2507 C C . VAL C 1 101 ? -9.860 19.760 39.478 1.00 17.38 100 VAL C C 1
ATOM 2508 O O . VAL C 1 101 ? -8.761 19.578 38.956 1.00 19.01 100 VAL C O 1
ATOM 2512 N N . LEU C 1 102 ? -10.023 20.419 40.619 1.00 18.26 101 LEU C N 1
ATOM 2513 C CA . LEU C 1 102 ? -8.893 20.952 41.364 1.00 16.71 101 LEU C CA 1
ATOM 2514 C C . LEU C 1 102 ? -8.588 19.985 42.495 1.00 21.96 101 LEU C C 1
ATOM 2515 O O . LEU C 1 102 ? -7.428 19.655 42.746 1.00 23.31 101 LEU C O 1
ATOM 2520 N N . TRP C 1 103 ? -9.639 19.506 43.153 1.00 18.48 102 TRP C N 1
ATOM 2521 C CA . TRP C 1 103 ? -9.480 18.606 44.288 1.00 18.02 102 TRP C CA 1
ATOM 2522 C C . TRP C 1 103 ? -10.691 17.741 44.596 1.00 20.01 102 TRP C C 1
ATOM 2523 O O . TRP C 1 103 ? -11.830 18.110 44.304 1.00 17.46 102 TRP C O 1
ATOM 2534 N N . SER C 1 104 ? -10.427 16.586 45.203 1.00 17.97 103 SER C N 1
ATOM 2535 C CA . SER C 1 104 ? -11.458 15.652 45.644 1.00 19.77 103 SER C CA 1
ATOM 2536 C C . SER C 1 104 ? -10.776 14.826 46.733 1.00 26.60 103 SER C C 1
ATOM 2537 O O . SER C 1 104 ? -9.559 14.902 46.874 1.00 30.26 103 SER C O 1
ATOM 2540 N N . LEU C 1 105 ? -11.546 14.056 47.497 1.00 30.84 104 LEU C N 1
ATOM 2541 C CA . LEU C 1 105 ? -10.972 13.238 48.562 1.00 37.49 104 LEU C CA 1
ATOM 2542 C C . LEU C 1 105 ? -10.077 12.138 48.000 1.00 40.43 104 LEU C C 1
ATOM 2543 O O . LEU C 1 105 ? -9.315 12.365 47.058 1.00 41.05 104 LEU C O 1
ATOM 2548 N N . GLY C 1 106 ? -10.164 10.950 48.587 1.00 42.01 105 GLY C N 1
ATOM 2549 C CA . GLY C 1 106 ? -9.350 9.842 48.123 1.00 38.02 105 GLY C CA 1
ATOM 2550 C C . GLY C 1 106 ? -7.868 10.098 48.320 1.00 40.28 105 GLY C C 1
ATOM 2551 O O . GLY C 1 106 ? -7.464 11.233 48.585 1.00 34.00 105 GLY C O 1
ATOM 2552 N N . PRO C 1 107 ? -7.027 9.059 48.190 1.00 41.35 106 PRO C N 1
ATOM 2553 C CA . PRO C 1 107 ? -5.575 9.167 48.356 1.00 45.26 106 PRO C CA 1
ATOM 2554 C C . PRO C 1 107 ? -4.987 10.465 47.804 1.00 48.24 106 PRO C C 1
ATOM 2555 O O . PRO C 1 107 ? -4.749 11.410 48.557 1.00 50.86 106 PRO C O 1
ATOM 2559 N N . ASN C 1 108 ? -4.748 10.516 46.498 1.00 49.36 107 ASN C N 1
ATOM 2560 C CA . ASN C 1 108 ? -4.201 11.725 45.893 1.00 51.60 107 ASN C CA 1
ATOM 2561 C C . ASN C 1 108 ? -5.306 12.467 45.151 1.00 51.76 107 ASN C C 1
ATOM 2562 O O . ASN C 1 108 ? -5.433 12.343 43.933 1.00 53.29 107 ASN C O 1
ATOM 2567 N N . GLY C 1 109 ? -6.098 13.242 45.884 1.00 49.15 108 GLY C N 1
ATOM 2568 C CA . GLY C 1 109 ? -7.186 13.971 45.259 1.00 45.09 108 GLY C CA 1
ATOM 2569 C C . GLY C 1 109 ? -6.867 15.380 44.794 1.00 43.48 108 GLY C C 1
ATOM 2570 O O . GLY C 1 109 ? -7.719 16.044 44.207 1.00 43.93 108 GLY C O 1
ATOM 2571 N N . CYS C 1 110 ? -5.647 15.847 45.034 1.00 39.21 109 CYS C N 1
ATOM 2572 C CA . CYS C 1 110 ? -5.284 17.199 44.629 1.00 38.66 109 CYS C CA 1
ATOM 2573 C C . CYS C 1 110 ? -4.616 17.303 43.255 1.00 44.02 109 CYS C C 1
ATOM 2574 O O . CYS C 1 110 ? -3.860 16.418 42.858 1.00 45.94 109 CYS C O 1
ATOM 2577 N N . ARG C 1 111 ? -4.895 18.397 42.544 1.00 47.97 110 ARG C N 1
ATOM 2578 C CA . ARG C 1 111 ? -4.332 18.636 41.212 1.00 51.84 110 ARG C CA 1
ATOM 2579 C C . ARG C 1 111 ? -3.053 19.473 41.249 1.00 55.74 110 ARG C C 1
ATOM 2580 O O . ARG C 1 111 ? -3.100 20.705 41.243 1.00 54.83 110 ARG C O 1
ATOM 2588 N N . ARG C 1 112 ? -1.912 18.789 41.276 1.00 60.47 111 ARG C N 1
ATOM 2589 C CA . ARG C 1 112 ? -0.604 19.442 41.316 1.00 64.05 111 ARG C CA 1
ATOM 2590 C C . ARG C 1 112 ? -0.457 20.342 42.542 1.00 64.52 111 ARG C C 1
ATOM 2591 O O . ARG C 1 112 ? -1.429 20.443 43.321 1.00 64.52 111 ARG C O 1
ATOM 2599 N N . ASP D 1 2 ? -28.705 23.634 49.442 1.00 27.93 1 ASP D N 1
ATOM 2600 C CA . ASP D 1 2 ? -27.894 23.819 48.210 1.00 24.39 1 ASP D CA 1
ATOM 2601 C C . ASP D 1 2 ? -26.886 22.683 48.120 1.00 17.65 1 ASP D C 1
ATOM 2602 O O . ASP D 1 2 ? -26.555 22.053 49.124 1.00 18.73 1 ASP D O 1
ATOM 2607 N N . ASN D 1 3 ? -26.404 22.434 46.911 1.00 16.33 2 ASN D N 1
ATOM 2608 C CA . ASN D 1 3 ? -25.410 21.391 46.664 1.00 15.32 2 ASN D CA 1
ATOM 2609 C C . ASN D 1 3 ? -24.076 22.013 46.243 1.00 14.60 2 ASN D C 1
ATOM 2610 O O . ASN D 1 3 ? -23.097 21.307 46.026 1.00 15.70 2 ASN D O 1
ATOM 2615 N N . VAL D 1 4 ? -24.035 23.336 46.153 1.00 13.82 3 VAL D N 1
ATOM 2616 C CA . VAL D 1 4 ? -22.828 24.034 45.719 1.00 10.49 3 VAL D CA 1
ATOM 2617 C C . VAL D 1 4 ? -22.395 25.109 46.697 1.00 13.59 3 VAL D C 1
ATOM 2618 O O . VAL D 1 4 ? -23.228 25.788 47.294 1.00 13.43 3 VAL D O 1
ATOM 2622 N N . LEU D 1 5 ? -21.084 25.234 46.868 1.00 13.41 4 LEU D N 1
ATOM 2623 C CA . LEU D 1 5 ? -20.504 26.278 47.696 1.00 12.84 4 LEU D CA 1
ATOM 2624 C C . LEU D 1 5 ? -19.516 26.960 46.744 1.00 12.92 4 LEU D C 1
ATOM 2625 O O . LEU D 1 5 ? -18.577 26.315 46.251 1.00 14.36 4 LEU D O 1
ATOM 2630 N N . LEU D 1 6 ? -19.748 28.240 46.453 1.00 14.25 5 LEU D N 1
ATOM 2631 C CA . LEU D 1 6 ? -18.880 28.988 45.550 1.00 14.46 5 LEU D CA 1
ATOM 2632 C C . LEU D 1 6 ? -17.771 29.695 46.317 1.00 15.21 5 LEU D C 1
ATOM 2633 O O . LEU D 1 6 ? -17.879 29.895 47.526 1.00 14.62 5 LEU D O 1
ATOM 2638 N N . SER D 1 7 ? -16.712 30.068 45.605 1.00 13.17 6 SER D N 1
ATOM 2639 C CA . SER D 1 7 ? -15.614 30.805 46.227 1.00 13.09 6 SER D CA 1
ATOM 2640 C C . SER D 1 7 ? -16.217 32.037 46.873 1.00 16.15 6 SER D C 1
ATOM 2641 O O . SER D 1 7 ? -17.072 32.696 46.288 1.00 16.44 6 SER D O 1
ATOM 2644 N N . GLY D 1 8 ? -15.774 32.344 48.085 1.00 13.71 7 GLY D N 1
ATOM 2645 C CA . GLY D 1 8 ? -16.288 33.513 48.773 1.00 16.87 7 GLY D CA 1
ATOM 2646 C C . GLY D 1 8 ? -17.534 33.251 49.593 1.00 17.56 7 GLY D C 1
ATOM 2647 O O . GLY D 1 8 ? -18.000 34.131 50.321 1.00 18.77 7 GLY D O 1
ATOM 2648 N N . GLN D 1 9 ? -18.090 32.046 49.485 1.00 15.97 8 GLN D N 1
ATOM 2649 C CA . GLN D 1 9 ? -19.277 31.714 50.258 1.00 17.37 8 GLN D CA 1
ATOM 2650 C C . GLN D 1 9 ? -18.857 30.880 51.451 1.00 15.90 8 GLN D C 1
ATOM 2651 O O . GLN D 1 9 ? -17.810 30.219 51.437 1.00 16.90 8 GLN D O 1
ATOM 2657 N N . THR D 1 10 ? -19.694 30.912 52.477 1.00 15.58 9 THR D N 1
ATOM 2658 C CA . THR D 1 10 ? -19.437 30.202 53.708 1.00 17.21 9 THR D CA 1
ATOM 2659 C C . THR D 1 10 ? -20.638 29.395 54.149 1.00 19.55 9 THR D C 1
ATOM 2660 O O . THR D 1 10 ? -21.789 29.851 54.072 1.00 18.93 9 THR D O 1
ATOM 2664 N N . LEU D 1 11 ? -20.351 28.185 54.603 1.00 15.33 10 LEU D N 1
ATOM 2665 C CA . LEU D 1 11 ? -21.373 27.296 55.122 1.00 16.15 10 LEU D CA 1
ATOM 2666 C C . LEU D 1 11 ? -21.192 27.468 56.630 1.00 16.22 10 LEU D C 1
ATOM 2667 O O . LEU D 1 11 ? -20.146 27.112 57.182 1.00 15.09 10 LEU D O 1
ATOM 2672 N N . HIS D 1 12 ? -22.196 28.029 57.297 1.00 16.45 11 HIS D N 1
ATOM 2673 C CA . HIS D 1 12 ? -22.105 28.271 58.730 1.00 17.41 11 HIS D CA 1
ATOM 2674 C C . HIS D 1 12 ? -22.399 27.063 59.598 1.00 15.69 11 HIS D C 1
ATOM 2675 O O . HIS D 1 12 ? -22.880 26.038 59.118 1.00 16.13 11 HIS D O 1
ATOM 2682 N N . ALA D 1 13 ? -22.089 27.185 60.885 1.00 18.14 12 ALA D N 1
ATOM 2683 C CA . ALA D 1 13 ? -22.292 26.093 61.821 1.00 19.61 12 ALA D CA 1
ATOM 2684 C C . ALA D 1 13 ? -23.627 25.371 61.679 1.00 16.45 12 ALA D C 1
ATOM 2685 O O . ALA D 1 13 ? -24.695 25.989 61.607 1.00 18.96 12 ALA D O 1
ATOM 2687 N N . ASP D 1 14 ? -23.534 24.051 61.627 1.00 17.96 13 ASP D N 1
ATOM 2688 C CA . ASP D 1 14 ? -24.682 23.167 61.527 1.00 19.84 13 ASP D CA 1
ATOM 2689 C C . ASP D 1 14 ? -25.500 23.290 60.252 1.00 19.14 13 ASP D C 1
ATOM 2690 O O . ASP D 1 14 ? -26.646 22.847 60.194 1.00 24.02 13 ASP D O 1
ATOM 2695 N N . HIS D 1 15 ? -24.907 23.894 59.233 1.00 15.46 14 HIS D N 1
ATOM 2696 C CA . HIS D 1 15 ? -25.562 24.009 57.939 1.00 16.73 14 HIS D CA 1
ATOM 2697 C C . HIS D 1 15 ? -24.945 22.947 57.033 1.00 18.32 14 HIS D C 1
ATOM 2698 O O . HIS D 1 15 ? -23.828 22.472 57.280 1.00 17.09 14 HIS D O 1
ATOM 2705 N N . SER D 1 16 ? -25.660 22.575 55.979 1.00 18.56 15 SER D N 1
ATOM 2706 C CA . SER D 1 16 ? -25.176 21.522 55.098 1.00 18.65 15 SER D CA 1
ATOM 2707 C C . SER D 1 16 ? -25.383 21.735 53.611 1.00 18.01 15 SER D C 1
ATOM 2708 O O . SER D 1 16 ? -26.182 22.567 53.176 1.00 21.39 15 SER D O 1
ATOM 2711 N N . LEU D 1 17 ? -24.630 20.956 52.844 1.00 16.56 16 LEU D N 1
ATOM 2712 C CA . LEU D 1 17 ? -24.787 20.899 51.405 1.00 15.37 16 LEU D CA 1
ATOM 2713 C C . LEU D 1 17 ? -25.574 19.598 51.304 1.00 19.36 16 LEU D C 1
ATOM 2714 O O . LEU D 1 17 ? -25.399 18.699 52.139 1.00 17.48 16 LEU D O 1
ATOM 2719 N N . GLN D 1 18 ? -26.445 19.491 50.309 1.00 13.22 17 GLN D N 1
ATOM 2720 C CA . GLN D 1 18 ? -27.234 18.277 50.131 1.00 12.86 17 GLN D CA 1
ATOM 2721 C C . GLN D 1 18 ? -27.396 17.967 48.661 1.00 13.73 17 GLN D C 1
ATOM 2722 O O . GLN D 1 18 ? -27.627 18.871 47.856 1.00 16.12 17 GLN D O 1
ATOM 2728 N N . ALA D 1 19 ? -27.271 16.692 48.313 1.00 14.76 18 ALA D N 1
ATOM 2729 C CA . ALA D 1 19 ? -27.446 16.256 46.929 1.00 14.29 18 ALA D CA 1
ATOM 2730 C C . ALA D 1 19 ? -27.880 14.810 46.993 1.00 15.03 18 ALA D C 1
ATOM 2731 O O . ALA D 1 19 ? -27.224 13.991 47.620 1.00 15.42 18 ALA D O 1
ATOM 2733 N N . GLY D 1 20 ? -28.995 14.489 46.348 1.00 17.73 19 GLY D N 1
ATOM 2734 C CA . GLY D 1 20 ? -29.462 13.120 46.393 1.00 17.77 19 GLY D CA 1
ATOM 2735 C C . GLY D 1 20 ? -29.614 12.633 47.826 1.00 14.59 19 GLY D C 1
ATOM 2736 O O . GLY D 1 20 ? -30.164 13.329 48.682 1.00 17.76 19 GLY D O 1
ATOM 2737 N N . ALA D 1 21 ? -29.092 11.441 48.091 1.00 14.29 20 ALA D N 1
ATOM 2738 C CA . ALA D 1 21 ? -29.196 10.849 49.421 1.00 15.61 20 ALA D CA 1
ATOM 2739 C C . ALA D 1 21 ? -28.127 11.367 50.371 1.00 16.48 20 ALA D C 1
ATOM 2740 O O . ALA D 1 21 ? -28.095 10.969 51.536 1.00 15.95 20 ALA D O 1
ATOM 2742 N N . TYR D 1 22 ? -27.281 12.271 49.886 1.00 14.73 21 TYR D N 1
ATOM 2743 C CA . TYR D 1 22 ? -26.170 12.774 50.693 1.00 11.92 21 TYR D CA 1
ATOM 2744 C C . TYR D 1 22 ? -26.293 14.151 51.312 1.00 14.52 21 TYR D C 1
ATOM 2745 O O . TYR D 1 22 ? -26.883 15.062 50.728 1.00 15.45 21 TYR D O 1
ATOM 2754 N N . THR D 1 23 ? -25.697 14.288 52.497 1.00 11.88 22 THR D N 1
ATOM 2755 C CA . THR D 1 23 ? -25.675 15.547 53.226 1.00 13.66 22 THR D CA 1
ATOM 2756 C C . THR D 1 23 ? -24.253 15.731 53.736 1.00 14.65 22 THR D C 1
ATOM 2757 O O . THR D 1 23 ? -23.664 14.797 54.269 1.00 15.49 22 THR D O 1
ATOM 2761 N N . LEU D 1 24 ? -23.700 16.920 53.550 1.00 13.59 23 LEU D N 1
ATOM 2762 C CA . LEU D 1 24 ? -22.353 17.228 54.024 1.00 13.41 23 LEU D CA 1
ATOM 2763 C C . LEU D 1 24 ? -22.541 18.387 54.988 1.00 11.84 23 LEU D C 1
ATOM 2764 O O . LEU D 1 24 ? -22.868 19.492 54.578 1.00 13.33 23 LEU D O 1
ATOM 2769 N N . THR D 1 25 ? -22.311 18.134 56.270 1.00 11.99 24 THR D N 1
ATOM 2770 C CA . THR D 1 25 ? -22.544 19.130 57.298 1.00 13.63 24 THR D CA 1
ATOM 2771 C C . THR D 1 25 ? -21.306 19.588 58.047 1.00 15.23 24 THR D C 1
ATOM 2772 O O . THR D 1 25 ? -20.496 18.763 58.458 1.00 13.73 24 THR D O 1
ATOM 2776 N N . ILE D 1 26 ? -21.157 20.897 58.222 1.00 14.16 25 ILE D N 1
ATOM 2777 C CA . ILE D 1 26 ? -20.050 21.387 59.030 1.00 13.39 25 ILE D CA 1
ATOM 2778 C C . ILE D 1 26 ? -20.686 21.589 60.409 1.00 13.87 25 ILE D C 1
ATOM 2779 O O . ILE D 1 26 ? -21.531 22.463 60.607 1.00 14.59 25 ILE D O 1
ATOM 2784 N N . GLN D 1 27 ? -20.300 20.746 61.358 1.00 16.77 26 GLN D N 1
ATOM 2785 C CA . GLN D 1 27 ? -20.863 20.827 62.692 1.00 18.25 26 GLN D CA 1
ATOM 2786 C C . GLN D 1 27 ? -20.268 21.959 63.495 1.00 17.20 26 GLN D C 1
ATOM 2787 O O . GLN D 1 27 ? -19.141 22.393 63.247 1.00 16.56 26 GLN D O 1
ATOM 2793 N N . ASN D 1 28 ? -21.049 22.445 64.453 1.00 19.78 27 ASN D N 1
ATOM 2794 C CA . ASN D 1 28 ? -20.627 23.538 65.310 1.00 20.35 27 ASN D CA 1
ATOM 2795 C C . ASN D 1 28 ? -19.289 23.232 65.968 1.00 18.50 27 ASN D C 1
ATOM 2796 O O . ASN D 1 28 ? -18.437 24.110 66.090 1.00 18.95 27 ASN D O 1
ATOM 2801 N N . LYS D 1 29 ? -19.105 21.980 66.372 1.00 20.21 28 LYS D N 1
ATOM 2802 C CA . LYS D 1 29 ? -17.868 21.578 67.018 1.00 22.02 28 LYS D CA 1
ATOM 2803 C C . LYS D 1 29 ? -16.732 21.188 66.075 1.00 23.10 28 LYS D C 1
ATOM 2804 O O . LYS D 1 29 ? -15.808 20.474 66.454 1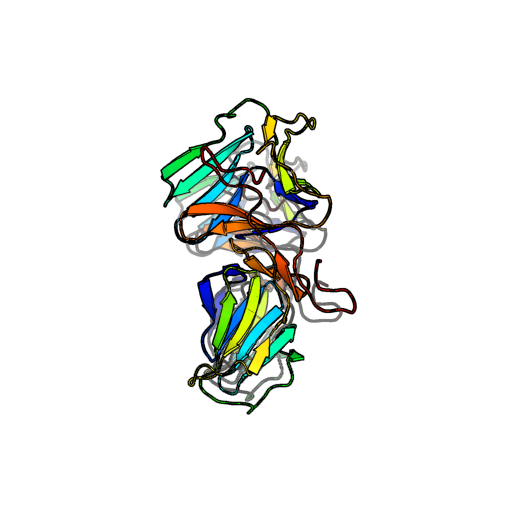.00 21.31 28 LYS D O 1
ATOM 2810 N N . CYS D 1 30 ? -16.830 21.671 64.837 1.00 19.89 29 CYS D N 1
ATOM 2811 C CA . CYS D 1 30 ? -15.813 21.513 63.800 1.00 17.54 29 CYS D CA 1
ATOM 2812 C C . CYS D 1 30 ? -15.610 20.223 63.007 1.00 13.46 29 CYS D C 1
ATOM 2813 O O . CYS D 1 30 ? -14.703 20.161 62.176 1.00 17.05 29 CYS D O 1
ATOM 2816 N N . ASN D 1 31 ? -16.433 19.203 63.225 1.00 15.09 30 ASN D N 1
ATOM 2817 C CA . ASN D 1 31 ? -16.285 17.992 62.421 1.00 14.14 30 ASN D CA 1
ATOM 2818 C C . ASN D 1 31 ? -17.115 18.222 61.150 1.00 15.51 30 ASN D C 1
ATOM 2819 O O . ASN D 1 31 ? -18.254 18.683 61.232 1.00 18.03 30 ASN D O 1
ATOM 2824 N N . LEU D 1 32 ? -16.526 17.953 59.988 1.00 13.63 31 LEU D N 1
ATOM 2825 C CA . LEU D 1 32 ? -17.232 18.066 58.703 1.00 12.49 31 LEU D CA 1
ATOM 2826 C C . LEU D 1 32 ? -17.668 16.624 58.463 1.00 16.17 31 LEU D C 1
ATOM 2827 O O . LEU D 1 32 ? -16.836 15.722 58.301 1.00 14.91 31 LEU D O 1
ATOM 2832 N N . VAL D 1 33 ? -18.974 16.406 58.406 1.00 15.11 32 VAL D N 1
ATOM 2833 C CA . VAL D 1 33 ? -19.487 15.052 58.302 1.00 15.69 32 VAL D CA 1
ATOM 2834 C C . VAL D 1 33 ? -20.382 14.809 57.120 1.00 14.91 32 VAL D C 1
ATOM 2835 O O . VAL D 1 33 ? -21.257 15.623 56.823 1.00 14.26 32 VAL D O 1
ATOM 2839 N N . LYS D 1 34 ? -20.170 13.672 56.462 1.00 14.78 33 LYS D N 1
ATOM 2840 C CA . LYS D 1 34 ? -20.977 13.289 55.316 1.00 14.27 33 LYS D CA 1
ATOM 2841 C C . LYS D 1 34 ? -21.915 12.158 55.716 1.00 13.88 33 LYS D C 1
ATOM 2842 O O . LYS D 1 34 ? -21.492 11.168 56.331 1.00 16.26 33 LYS D O 1
ATOM 2848 N N . TYR D 1 35 ? -23.187 12.312 55.361 1.00 12.42 34 TYR D N 1
ATOM 2849 C CA . TYR D 1 35 ? -24.221 11.337 55.681 1.00 12.89 34 TYR D CA 1
ATOM 2850 C C . TYR D 1 35 ? -24.926 10.858 54.431 1.00 14.58 34 TYR D C 1
ATOM 2851 O O . TYR D 1 35 ? -25.025 11.582 53.449 1.00 14.63 34 TYR D O 1
ATOM 2860 N N . GLN D 1 36 ? -25.419 9.628 54.486 1.00 16.05 35 GLN D N 1
ATOM 2861 C CA . GLN D 1 36 ? -26.194 9.060 53.393 1.00 16.26 35 GLN D CA 1
ATOM 2862 C C . GLN D 1 36 ? -27.458 8.584 54.089 1.00 16.51 35 GLN D C 1
ATOM 2863 O O . GLN D 1 36 ? -27.428 7.625 54.864 1.00 21.27 35 GLN D O 1
ATOM 2869 N N . ASN D 1 37 ? -28.569 9.256 53.822 1.00 17.83 36 ASN D N 1
ATOM 2870 C CA . ASN D 1 37 ? -29.828 8.932 54.479 1.00 17.97 36 ASN D CA 1
ATOM 2871 C C . ASN D 1 37 ? -29.635 8.785 55.979 1.00 20.65 36 ASN D C 1
ATOM 2872 O O . ASN D 1 37 ? -30.065 7.801 56.572 1.00 21.08 36 ASN D O 1
ATOM 2877 N N . GLY D 1 38 ? -28.952 9.758 56.576 1.00 18.84 37 GLY D N 1
ATOM 2878 C CA . GLY D 1 38 ? -28.762 9.753 58.015 1.00 21.53 37 GLY D CA 1
ATOM 2879 C C . GLY D 1 38 ? -27.633 8.932 58.597 1.00 23.31 37 GLY D C 1
ATOM 2880 O O . GLY D 1 38 ? -27.347 9.051 59.789 1.00 24.43 37 GLY D O 1
ATOM 2881 N N . ARG D 1 39 ? -26.992 8.103 57.786 1.00 23.80 38 ARG D N 1
ATOM 2882 C CA . ARG D 1 39 ? -25.890 7.280 58.274 1.00 21.06 38 ARG D CA 1
ATOM 2883 C C . ARG D 1 39 ? -24.565 7.964 57.963 1.00 21.76 38 ARG D C 1
ATOM 2884 O O . ARG D 1 39 ? -24.295 8.312 56.815 1.00 18.65 38 ARG D O 1
ATOM 2892 N N . GLN D 1 40 ? -23.741 8.169 58.987 1.00 20.41 39 GLN D N 1
ATOM 2893 C CA . GLN D 1 40 ? -22.448 8.807 58.791 1.00 18.26 39 GLN D CA 1
ATOM 2894 C C . GLN D 1 40 ? -21.546 7.877 57.992 1.00 21.80 39 GLN D C 1
ATOM 2895 O O . GLN D 1 40 ? -21.364 6.715 58.366 1.00 25.10 39 GLN D O 1
ATOM 2901 N N . ILE D 1 41 ? -20.988 8.376 56.891 1.00 19.89 40 ILE D N 1
ATOM 2902 C CA . ILE D 1 41 ? -20.111 7.549 56.071 1.00 19.61 40 ILE D CA 1
ATOM 2903 C C . ILE D 1 41 ? -18.716 8.122 55.920 1.00 18.66 40 ILE D C 1
ATOM 2904 O O . ILE D 1 41 ? -17.812 7.459 55.413 1.00 24.99 40 ILE D O 1
ATOM 2909 N N . TRP D 1 42 ? -18.541 9.359 56.362 1.00 17.07 41 TRP D N 1
ATOM 2910 C CA . TRP D 1 42 ? -17.237 10.008 56.308 1.00 14.77 41 TRP D CA 1
ATOM 2911 C C . TRP D 1 42 ? -17.236 11.234 57.196 1.00 17.44 41 TRP D C 1
ATOM 2912 O O . TRP D 1 42 ? -18.279 11.844 57.452 1.00 16.89 41 TRP D O 1
ATOM 2923 N N . ALA D 1 43 ? -16.058 11.594 57.685 1.00 16.22 42 ALA D N 1
ATOM 2924 C CA . ALA D 1 43 ? -15.931 12.793 58.491 1.00 15.53 42 ALA D CA 1
ATOM 2925 C C . ALA D 1 43 ? -14.491 13.257 58.412 1.00 16.32 42 ALA D C 1
ATOM 2926 O O . ALA D 1 43 ? -13.584 12.441 58.209 1.00 18.29 42 ALA D O 1
ATOM 2928 N N . SER D 1 44 ? -14.295 14.565 58.564 1.00 14.35 43 SER D N 1
ATOM 2929 C CA . SER D 1 44 ? -12.967 15.153 58.541 1.00 14.28 43 SER D CA 1
ATOM 2930 C C . SER D 1 44 ? -12.209 14.716 59.797 1.00 14.32 43 SER D C 1
ATOM 2931 O O . SER D 1 44 ? -10.993 14.890 59.879 1.00 15.40 43 SER D O 1
ATOM 2934 N N . ASN D 1 45 ? -12.943 14.146 60.752 1.00 16.20 44 ASN D N 1
ATOM 2935 C CA . ASN D 1 45 ? -12.383 13.653 62.013 1.00 18.55 44 ASN D CA 1
ATOM 2936 C C . ASN D 1 45 ? -11.751 14.783 62.832 1.00 22.15 44 ASN D C 1
ATOM 2937 O O . ASN D 1 45 ? -10.663 14.638 63.401 1.00 19.08 44 ASN D O 1
ATOM 2942 N N . THR D 1 46 ? -12.449 15.912 62.88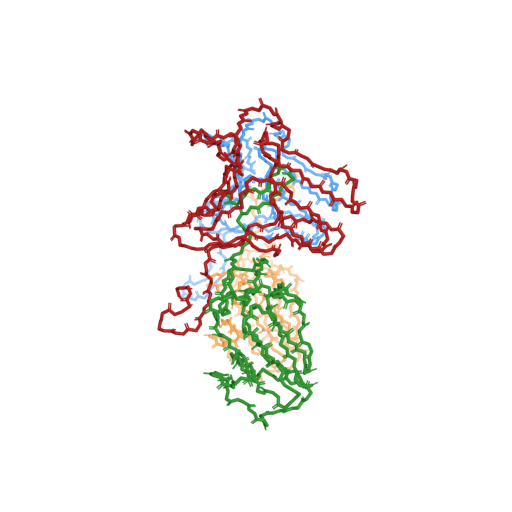5 1.00 15.15 45 THR D N 1
ATOM 2943 C CA . THR D 1 46 ? -11.989 17.086 63.613 1.00 16.61 45 THR D CA 1
ATOM 2944 C C . THR D 1 46 ? -12.993 17.568 64.662 1.00 13.95 45 THR D C 1
ATOM 2945 O O . THR D 1 46 ? -13.053 18.757 64.987 1.00 17.94 45 THR D O 1
ATOM 2949 N N . ASP D 1 47 ? -13.773 16.636 65.197 1.00 16.15 46 ASP D N 1
ATOM 2950 C CA . ASP D 1 47 ? -14.765 16.969 66.215 1.00 17.28 46 ASP D CA 1
ATOM 2951 C C . ASP D 1 47 ? -14.111 17.553 67.471 1.00 20.65 46 ASP D C 1
ATOM 2952 O O . ASP D 1 47 ? -13.028 17.133 67.886 1.00 22.49 46 ASP D O 1
ATOM 2957 N N . ARG D 1 48 ? -14.790 18.522 68.072 1.00 18.07 47 ARG D N 1
ATOM 2958 C CA . ARG D 1 48 ? -14.321 19.181 69.290 1.00 21.80 47 ARG D CA 1
ATOM 2959 C C . ARG D 1 48 ? -12.970 19.879 69.185 1.00 24.82 47 ARG D C 1
ATOM 2960 O O . ARG D 1 48 ? -12.302 20.111 70.197 1.00 24.83 47 ARG D O 1
ATOM 2968 N N . ARG D 1 49 ? -12.566 20.222 67.967 1.00 21.98 48 ARG D N 1
ATOM 2969 C CA . ARG D 1 49 ? -11.306 20.925 67.775 1.00 23.95 48 ARG D CA 1
ATOM 2970 C C . ARG D 1 49 ? -11.564 22.425 67.849 1.00 26.58 48 ARG D C 1
ATOM 2971 O O . ARG D 1 49 ? -10.653 23.235 67.687 1.00 30.82 48 ARG D O 1
ATOM 2979 N N . GLY D 1 50 ? -12.822 22.781 68.098 1.00 25.81 49 GLY D N 1
ATOM 2980 C CA . GLY D 1 50 ? -13.207 24.176 68.217 1.00 24.57 49 GLY D CA 1
ATOM 2981 C C . GLY D 1 50 ? -14.713 24.346 68.291 1.00 22.30 49 GLY D C 1
ATOM 2982 O O . GLY D 1 50 ? -15.457 23.374 68.377 1.00 24.31 49 GLY D O 1
ATOM 2983 N N . SER D 1 51 ? -15.168 25.591 68.260 1.00 23.08 50 SER D N 1
ATOM 2984 C CA . SER D 1 51 ? -16.592 25.867 68.293 1.00 22.29 50 SER D CA 1
ATOM 2985 C C . SER D 1 51 ? -16.917 26.965 67.293 1.00 20.58 50 SER D C 1
ATOM 2986 O O . SER D 1 51 ? -16.023 27.670 66.820 1.00 23.71 50 SER D O 1
ATOM 2989 N N . GLY D 1 52 ? -18.201 27.091 66.975 1.00 24.09 51 GLY D N 1
ATOM 2990 C CA . GLY D 1 52 ? -18.653 28.091 66.028 1.00 25.30 51 GLY D CA 1
ATOM 2991 C C . GLY D 1 52 ? -17.957 27.919 64.694 1.00 24.04 51 GLY D C 1
ATOM 2992 O O . GLY D 1 52 ? -17.661 28.892 64.006 1.00 28.47 51 GLY D O 1
ATOM 2993 N N . CYS D 1 53 ? -17.701 26.671 64.320 1.00 22.29 52 CYS D N 1
ATOM 2994 C CA . CYS D 1 53 ? -17.008 26.400 63.071 1.00 18.81 52 CYS D CA 1
ATOM 2995 C C . CYS D 1 53 ? -17.824 26.628 61.811 1.00 17.62 52 CYS D C 1
ATOM 2996 O O . CYS D 1 53 ? -19.061 26.529 61.803 1.00 17.31 52 CYS D O 1
ATOM 2999 N N . ARG D 1 54 ? -17.102 26.928 60.740 1.00 16.21 53 ARG D N 1
ATOM 3000 C CA . ARG D 1 54 ? -17.710 27.179 59.442 1.00 14.78 53 ARG D CA 1
ATOM 3001 C C . ARG D 1 54 ? -16.808 26.606 58.362 1.00 14.13 53 ARG D C 1
ATOM 3002 O O . ARG D 1 54 ? -15.637 26.311 58.601 1.00 15.75 53 ARG D O 1
ATOM 3010 N N . LEU D 1 55 ? -17.366 26.451 57.166 1.00 13.51 54 LEU D N 1
ATOM 3011 C CA . LEU D 1 55 ? -16.634 25.919 56.024 1.00 13.55 54 LEU D CA 1
ATOM 3012 C C . LEU D 1 55 ? -16.680 26.951 54.915 1.00 14.98 54 LEU D C 1
ATOM 3013 O O . LEU D 1 55 ? -17.752 27.441 54.550 1.00 14.73 54 LEU D O 1
ATOM 3018 N N . THR D 1 56 ? -15.526 27.309 54.372 1.00 15.30 55 THR D N 1
ATOM 3019 C CA . THR D 1 56 ? -15.523 28.285 53.299 1.00 17.84 55 THR D CA 1
ATOM 3020 C C . THR D 1 56 ? -14.587 27.874 52.175 1.00 16.49 55 THR D C 1
ATOM 3021 O O . THR D 1 56 ? -13.600 27.160 52.394 1.00 15.31 55 THR D O 1
ATOM 3025 N N . LEU D 1 57 ? -14.926 28.307 50.963 1.00 14.11 56 LEU D N 1
ATOM 3026 C CA . LEU D 1 57 ? -14.122 28.018 49.780 1.00 13.05 56 LEU D CA 1
ATOM 3027 C C . LEU D 1 57 ? -13.473 29.345 49.403 1.00 13.30 56 LEU D C 1
ATOM 3028 O O . LEU D 1 57 ? -14.150 30.359 49.249 1.00 15.66 56 LEU D O 1
ATOM 3033 N N . LEU D 1 58 ? -12.154 29.336 49.266 1.00 17.27 57 LEU D N 1
ATOM 3034 C CA . LEU D 1 58 ? -11.427 30.555 48.946 1.00 17.21 57 LEU D CA 1
ATOM 3035 C C . LEU D 1 58 ? -11.351 30.861 47.451 1.00 20.41 57 LEU D C 1
ATOM 3036 O O . LEU D 1 58 ? -11.726 30.039 46.615 1.00 17.48 57 LEU D O 1
ATOM 3041 N N . SER D 1 59 ? -10.861 32.050 47.118 1.00 18.57 58 SER D N 1
ATOM 3042 C CA . SER D 1 59 ? -10.742 32.447 45.718 1.00 21.65 58 SER D CA 1
ATOM 3043 C C . SER D 1 59 ? -9.817 31.530 44.924 1.00 22.82 58 SER D C 1
ATOM 3044 O O . SER D 1 59 ? -10.003 31.363 43.713 1.00 25.30 58 SER D O 1
ATOM 3047 N N . ASP D 1 60 ? -8.825 30.942 45.589 1.00 20.72 59 ASP D N 1
ATOM 3048 C CA . ASP D 1 60 ? -7.904 30.039 44.904 1.00 22.57 59 ASP D CA 1
ATOM 3049 C C . ASP D 1 60 ? -8.356 28.585 44.959 1.00 21.47 59 ASP D C 1
ATOM 3050 O O . ASP D 1 60 ? -7.600 27.670 44.616 1.00 20.45 59 ASP D O 1
ATOM 3055 N N . GLY D 1 61 ? -9.595 28.371 45.400 1.00 16.86 60 GLY D N 1
ATOM 3056 C CA . GLY D 1 61 ? -10.125 27.020 45.462 1.00 17.19 60 GLY D CA 1
ATOM 3057 C C . GLY D 1 61 ? -9.826 26.214 46.714 1.00 16.15 60 GLY D C 1
ATOM 3058 O O . GLY D 1 61 ? -10.260 25.073 46.832 1.00 14.54 60 GLY D O 1
ATOM 3059 N N . ASN D 1 62 ? -9.065 26.783 47.647 1.00 18.04 61 ASN D N 1
ATOM 3060 C CA . ASN D 1 62 ? -8.769 26.053 48.873 1.00 19.66 61 ASN D CA 1
ATOM 3061 C C . ASN D 1 62 ? -10.047 26.010 49.726 1.00 15.45 61 ASN D C 1
ATOM 3062 O O . ASN D 1 62 ? -10.782 27.000 49.822 1.00 17.95 61 ASN D O 1
ATOM 3067 N N . LEU D 1 63 ? -10.307 24.842 50.301 1.00 17.04 62 LEU D N 1
ATOM 3068 C CA . LEU D 1 63 ? -11.470 24.612 51.145 1.00 15.09 62 LEU D CA 1
ATOM 3069 C C . LEU D 1 63 ? -10.961 24.539 52.576 1.00 17.25 62 LEU D C 1
ATOM 3070 O O . LEU D 1 63 ? -10.117 23.700 52.897 1.00 18.57 62 LEU D O 1
ATOM 3075 N N . VAL D 1 64 ? -11.491 25.407 53.428 1.00 15.63 63 VAL D N 1
ATOM 3076 C CA . VAL D 1 64 ? -11.043 25.475 54.812 1.00 14.53 63 VAL D CA 1
ATOM 3077 C C . VAL D 1 64 ? -12.147 25.490 55.862 1.00 15.07 63 VAL D C 1
ATOM 3078 O O . VAL D 1 64 ? -13.200 26.104 55.666 1.00 15.16 63 VAL D O 1
ATOM 3082 N N . ILE D 1 65 ? -11.897 24.805 56.979 1.00 15.40 64 ILE D N 1
ATOM 3083 C CA . ILE D 1 65 ? -12.823 24.809 58.109 1.00 16.88 64 ILE D CA 1
ATOM 3084 C C . ILE D 1 65 ? -12.170 25.767 59.102 1.00 17.54 64 ILE D C 1
ATOM 3085 O O . ILE D 1 65 ? -11.005 25.588 59.461 1.00 17.79 64 ILE D O 1
ATOM 3090 N N . TYR D 1 66 ? -12.916 26.783 59.514 1.00 16.63 65 TYR D N 1
ATOM 3091 C CA . TYR D 1 66 ? -12.425 27.780 60.469 1.00 17.78 65 TYR D CA 1
ATOM 3092 C C . TYR D 1 66 ? -13.283 27.753 61.717 1.00 21.83 65 TYR D C 1
ATOM 3093 O O . TYR D 1 66 ? -14.495 27.573 61.626 1.00 21.30 65 TYR D O 1
ATOM 3102 N N . ASP D 1 67 ? -12.672 27.919 62.886 1.00 22.44 66 ASP D N 1
ATOM 3103 C CA . ASP D 1 67 ? -13.469 27.974 64.101 1.00 21.41 66 ASP D CA 1
ATOM 3104 C C . ASP D 1 67 ? -13.847 29.441 64.315 1.00 23.90 66 ASP D C 1
ATOM 3105 O O . ASP D 1 67 ? -13.461 30.300 63.522 1.00 21.30 66 ASP D O 1
ATOM 3110 N N . HIS D 1 68 ? -14.599 29.741 65.370 1.00 25.38 67 HIS D N 1
ATOM 3111 C CA . HIS D 1 68 ? -15.032 31.117 65.595 1.00 27.65 67 HIS D CA 1
ATOM 3112 C C . HIS D 1 68 ? -13.877 32.099 65.779 1.00 26.05 67 HIS D C 1
ATOM 3113 O O . HIS D 1 68 ? -14.049 33.309 65.619 1.00 26.86 67 HIS D O 1
ATOM 3120 N N . ASN D 1 69 ? -12.698 31.573 66.097 1.00 27.21 68 ASN D N 1
ATOM 3121 C CA . ASN D 1 69 ? -11.512 32.405 66.281 1.00 27.13 68 ASN D CA 1
ATOM 3122 C C . ASN D 1 69 ? -10.646 32.428 65.022 1.00 27.50 68 ASN D C 1
ATOM 3123 O O . ASN D 1 69 ? -9.496 32.865 65.051 1.00 27.95 68 ASN D O 1
ATOM 3128 N N . ASN D 1 70 ? -11.211 31.948 63.915 1.00 24.05 69 ASN D N 1
ATOM 3129 C CA . ASN D 1 70 ? -10.530 31.910 62.627 1.00 24.34 69 ASN D CA 1
ATOM 3130 C C . ASN D 1 70 ? -9.306 31.001 62.561 1.00 22.65 69 ASN D C 1
ATOM 3131 O O . ASN D 1 70 ? -8.398 31.222 61.754 1.00 24.41 69 ASN D O 1
ATOM 3136 N N . ASN D 1 71 ? -9.282 29.984 63.413 1.00 24.53 70 ASN D N 1
ATOM 3137 C CA . ASN D 1 71 ? -8.190 29.021 63.402 1.00 24.34 70 ASN D CA 1
ATOM 3138 C C . ASN D 1 71 ? -8.496 28.049 62.260 1.00 23.62 70 ASN D C 1
ATOM 3139 O O . ASN D 1 71 ? -9.625 27.568 62.141 1.00 22.50 70 ASN D O 1
ATOM 3144 N N . ASP D 1 72 ? -7.503 27.777 61.418 1.00 21.81 71 ASP D N 1
ATOM 3145 C CA . ASP D 1 72 ? -7.665 26.844 60.304 1.00 23.93 71 ASP D CA 1
ATOM 3146 C C . ASP D 1 72 ? -7.624 25.447 60.917 1.00 20.09 71 ASP D C 1
ATOM 3147 O O . ASP D 1 72 ? -6.561 24.951 61.284 1.00 22.44 71 ASP D O 1
ATOM 3152 N N . VAL D 1 73 ? -8.786 24.817 61.032 1.00 19.34 72 VAL D N 1
ATOM 3153 C CA . VAL D 1 73 ? -8.907 23.495 61.631 1.00 18.68 72 VAL D CA 1
ATOM 3154 C C . VAL D 1 73 ? -8.611 22.321 60.704 1.00 20.56 72 VAL D C 1
ATOM 3155 O O . VAL D 1 73 ? -8.000 21.331 61.107 1.00 20.51 72 VAL D O 1
ATOM 3159 N N . TRP D 1 74 ? -9.043 22.441 59.454 1.00 18.48 73 TRP D N 1
ATOM 3160 C CA . TRP D 1 74 ? -8.884 21.376 58.481 1.00 17.34 73 TRP D CA 1
ATOM 3161 C C . TRP D 1 74 ? -9.034 22.021 57.122 1.00 18.57 73 TRP D C 1
ATOM 3162 O O . TRP D 1 74 ? -9.618 23.097 57.005 1.00 16.93 73 TRP D O 1
ATOM 3173 N N . GLY D 1 75 ? -8.507 21.372 56.094 1.00 19.11 74 GLY D N 1
ATOM 3174 C CA . GLY D 1 75 ? -8.623 21.942 54.764 1.00 19.98 74 GLY D CA 1
ATOM 3175 C C . GLY D 1 75 ? -8.265 20.934 53.702 1.00 23.56 74 GLY D C 1
ATOM 3176 O O . GLY D 1 75 ? -7.682 19.892 53.996 1.00 23.81 74 GLY D O 1
ATOM 3177 N N . SER D 1 76 ? -8.632 21.227 52.459 1.00 20.49 75 SER D N 1
ATOM 3178 C CA . SER D 1 76 ? -8.313 20.327 51.363 1.00 22.61 75 SER D CA 1
ATOM 3179 C C . SER D 1 76 ? -6.810 20.409 51.154 1.00 26.80 75 SER D C 1
ATOM 3180 O O . SER D 1 76 ? -6.182 19.457 50.685 1.00 32.26 75 SER D O 1
ATOM 3183 N N . ALA D 1 77 ? -6.247 21.560 51.511 1.00 25.66 76 ALA D N 1
ATOM 3184 C CA . ALA D 1 77 ? -4.819 21.802 51.369 1.00 32.11 76 ALA D CA 1
ATOM 3185 C C . ALA D 1 77 ? -4.482 21.569 49.913 1.00 32.88 76 ALA D C 1
ATOM 3186 O O . ALA D 1 77 ? -3.589 20.781 49.581 1.00 33.00 76 ALA D O 1
ATOM 3188 N N . CYS D 1 78 ? -5.210 22.282 49.054 1.00 30.52 77 CYS D N 1
ATOM 3189 C CA . CYS D 1 78 ? -5.071 22.178 47.609 1.00 28.23 77 CYS D CA 1
ATOM 3190 C C . CYS D 1 78 ? -5.591 23.473 46.989 1.00 29.81 77 CYS D C 1
ATOM 3191 O O . CYS D 1 78 ? -6.714 23.892 47.269 1.00 26.28 77 CYS D O 1
ATOM 3194 N N . TRP D 1 79 ? -4.780 24.126 46.162 1.00 27.48 78 TRP D N 1
ATOM 3195 C CA . TRP D 1 79 ? -5.230 25.361 45.534 1.00 30.00 78 TRP D CA 1
ATOM 3196 C C . TRP D 1 79 ? -4.598 25.632 44.179 1.00 30.81 78 TRP D C 1
ATOM 3197 O O . TRP D 1 79 ? -3.530 25.113 43.857 1.00 32.22 78 TRP D O 1
ATOM 3208 N N . GLY D 1 80 ? -5.282 26.441 43.381 1.00 28.37 79 GLY D N 1
ATOM 3209 C CA . GLY D 1 80 ? -4.774 26.774 42.069 1.00 25.11 79 GLY D CA 1
ATOM 3210 C C . GLY D 1 80 ? -4.696 28.273 41.910 1.00 29.21 79 GLY D C 1
ATOM 3211 O O . GLY D 1 80 ? -4.544 29.007 42.892 1.00 30.66 79 GLY D O 1
ATOM 3212 N N . ASP D 1 81 ? -4.793 28.732 40.669 1.00 30.32 80 ASP D N 1
ATOM 3213 C CA . ASP D 1 81 ? -4.744 30.151 40.382 1.00 34.55 80 ASP D CA 1
ATOM 3214 C C . ASP D 1 81 ? -5.876 30.858 41.104 1.00 36.91 80 ASP D C 1
ATOM 3215 O O . ASP D 1 81 ? -6.873 30.242 41.492 1.00 32.75 80 ASP D O 1
ATOM 3220 N N . ASN D 1 82 ? -5.712 32.158 41.293 1.00 35.88 81 ASN D N 1
ATOM 3221 C CA . ASN D 1 82 ? -6.724 32.946 41.960 1.00 35.79 81 ASN D CA 1
ATOM 3222 C C . ASN D 1 82 ? -7.794 33.327 40.947 1.00 36.51 81 ASN D C 1
ATOM 3223 O O . ASN D 1 82 ? -7.499 33.865 39.880 1.00 37.82 81 ASN D O 1
ATOM 3228 N N . GLY D 1 83 ? -9.041 33.023 41.282 1.00 31.07 82 GLY D N 1
ATOM 3229 C CA . GLY D 1 83 ? -10.140 33.333 40.394 1.00 32.15 82 GLY D CA 1
ATOM 3230 C C . GLY D 1 83 ? -11.443 32.995 41.079 1.00 29.51 82 GLY D C 1
ATOM 3231 O O . GLY D 1 83 ? -11.866 33.697 41.998 1.00 33.94 82 GLY D O 1
ATOM 3232 N N . LYS D 1 84 ? -12.067 31.904 40.649 1.00 25.93 83 LYS D N 1
ATOM 3233 C CA . LYS D 1 84 ? -13.335 31.470 41.224 1.00 19.17 83 LYS D CA 1
ATOM 3234 C C . LYS D 1 84 ? -13.517 29.966 41.010 1.00 18.22 83 LYS D C 1
ATOM 3235 O O . LYS D 1 84 ? -13.312 29.455 39.906 1.00 15.03 83 LYS D O 1
ATOM 3241 N N . TYR D 1 85 ? -13.918 29.277 42.076 1.00 16.79 84 TYR D N 1
ATOM 3242 C CA . TYR D 1 85 ? -14.124 27.831 42.065 1.00 14.32 84 TYR D CA 1
ATOM 3243 C C . TYR D 1 85 ? -15.501 27.477 42.594 1.00 14.87 84 TYR D C 1
ATOM 3244 O O . TYR D 1 85 ? -16.221 28.332 43.119 1.00 14.22 84 TYR D O 1
ATOM 3253 N N . ALA D 1 86 ? -15.862 26.205 42.442 1.00 12.36 85 ALA D N 1
ATOM 3254 C CA . ALA D 1 86 ? -17.138 25.710 42.929 1.00 13.39 85 ALA D CA 1
ATOM 3255 C C . ALA D 1 86 ? -16.975 24.346 43.568 1.00 13.15 85 ALA D C 1
ATOM 3256 O O . ALA D 1 86 ? -16.453 23.411 42.945 1.00 13.53 85 ALA D O 1
ATOM 3258 N N . LEU D 1 87 ? -17.411 24.242 44.815 1.00 12.10 86 LEU D N 1
ATOM 3259 C CA . LEU D 1 87 ? -17.390 22.969 45.514 1.00 12.70 86 LEU D CA 1
ATOM 3260 C C . LEU D 1 87 ? -18.764 22.388 45.230 1.00 12.90 86 LEU D C 1
ATOM 3261 O O . LEU D 1 87 ? -19.776 23.036 45.507 1.00 12.59 86 LEU D O 1
ATOM 3266 N N . VAL D 1 88 ? -18.804 21.182 44.677 1.00 12.97 87 VAL D N 1
ATOM 3267 C CA . VAL D 1 88 ? -20.073 20.543 44.371 1.00 12.52 87 VAL D CA 1
ATOM 3268 C C . VAL D 1 88 ? -20.203 19.207 45.076 1.00 13.38 87 VAL D C 1
ATOM 3269 O O . VAL D 1 88 ? -19.332 18.351 44.947 1.00 14.44 87 VAL D O 1
ATOM 3273 N N . LEU D 1 89 ? -21.282 19.040 45.831 1.00 12.19 88 LEU D N 1
ATOM 3274 C CA . LEU D 1 89 ? -21.560 17.758 46.455 1.00 11.53 88 LEU D CA 1
ATOM 3275 C C . LEU D 1 89 ? -22.419 17.111 45.375 1.00 13.72 88 LEU D C 1
ATOM 3276 O O . LEU D 1 89 ? -23.492 17.624 45.022 1.00 17.08 88 LEU D O 1
ATOM 3281 N N . GLN D 1 90 ? -21.932 16.009 44.833 1.00 14.63 89 GLN D N 1
ATOM 3282 C CA . GLN D 1 90 ? -22.630 15.296 43.773 1.00 14.17 89 GLN D CA 1
ATOM 3283 C C . GLN D 1 90 ? -23.605 14.241 44.282 1.00 16.65 89 GLN D C 1
ATOM 3284 O O . GLN D 1 90 ? -23.519 13.782 45.425 1.00 15.66 89 GLN D O 1
ATOM 3290 N N . LYS D 1 91 ? -24.551 13.866 43.429 1.00 16.65 90 LYS D N 1
ATOM 3291 C CA . LYS D 1 91 ? -25.551 12.871 43.798 1.00 18.51 90 LYS D CA 1
ATOM 3292 C C . LYS D 1 91 ? -24.942 11.518 44.125 1.00 16.77 90 LYS D C 1
ATOM 3293 O O . LYS D 1 91 ? -25.551 10.719 44.837 1.00 18.64 90 LYS D O 1
ATOM 3299 N N . ASP D 1 92 ? -23.742 11.258 43.618 1.00 15.71 91 ASP D N 1
ATOM 3300 C CA . ASP D 1 92 ? -23.091 9.994 43.915 1.00 21.27 91 ASP D CA 1
ATOM 3301 C C . ASP D 1 92 ? -22.346 10.071 45.243 1.00 19.63 91 ASP D C 1
ATOM 3302 O O . ASP D 1 92 ? -21.646 9.135 45.631 1.00 22.73 91 ASP D O 1
ATOM 3307 N N . GLY D 1 93 ? -22.521 11.194 45.935 1.00 20.11 92 GLY D N 1
ATOM 3308 C CA . GLY D 1 93 ? -21.910 11.383 47.245 1.00 21.82 92 GLY D CA 1
ATOM 3309 C C . GLY D 1 93 ? -20.522 11.986 47.305 1.00 19.37 92 GLY D C 1
ATOM 3310 O O . GLY D 1 93 ? -20.013 12.294 48.381 1.00 20.39 92 GLY D O 1
ATOM 3311 N N . ARG D 1 94 ? -19.893 12.162 46.158 1.00 17.17 93 ARG D N 1
ATOM 3312 C CA . ARG D 1 94 ? -18.561 12.731 46.142 1.00 15.86 93 ARG D CA 1
ATOM 3313 C C . ARG D 1 94 ? -18.629 14.256 46.136 1.00 17.60 93 ARG D C 1
ATOM 3314 O O . ARG D 1 94 ? -19.464 14.838 45.442 1.00 17.85 93 ARG D O 1
ATOM 3322 N N . PHE D 1 95 ? -17.811 14.916 46.952 1.00 16.52 94 PHE D N 1
ATOM 3323 C CA . PHE D 1 95 ? -17.783 16.369 46.877 1.00 16.82 94 PHE D CA 1
ATOM 3324 C C . PHE D 1 95 ? -16.474 16.708 46.171 1.00 18.53 94 PHE D C 1
ATOM 3325 O O . PHE D 1 95 ? -15.386 16.234 46.536 1.00 18.95 94 PHE D O 1
ATOM 3333 N N . VAL D 1 96 ? -16.605 17.502 45.114 1.00 15.58 95 VAL D N 1
ATOM 3334 C CA . VAL D 1 96 ? -15.490 17.856 44.246 1.00 16.12 95 VAL D CA 1
ATOM 3335 C C . VAL D 1 96 ? -15.359 19.357 44.048 1.00 16.61 95 VAL D C 1
ATOM 3336 O O . VAL D 1 96 ? -16.358 20.065 43.936 1.00 14.04 95 VAL D O 1
ATOM 3340 N N . ILE D 1 97 ? -14.125 19.851 44.007 1.00 15.13 96 ILE D N 1
ATOM 3341 C CA . ILE D 1 97 ? -13.921 21.267 43.766 1.00 13.56 96 ILE D CA 1
ATOM 3342 C C . ILE D 1 97 ? -13.483 21.421 42.314 1.00 14.63 96 ILE D C 1
ATOM 3343 O O . ILE D 1 97 ? -12.480 20.839 41.885 1.00 14.66 96 ILE D O 1
ATOM 3348 N N . TYR D 1 98 ? -14.266 22.188 41.564 1.00 11.82 97 TYR D N 1
ATOM 3349 C CA . TYR D 1 98 ? -14.007 22.465 40.157 1.00 13.67 97 TYR D CA 1
ATOM 3350 C C . TYR D 1 98 ? -13.578 23.911 39.963 1.00 11.14 97 TYR D C 1
ATOM 3351 O O . TYR D 1 98 ? -14.152 24.827 40.553 1.00 11.60 97 TYR D O 1
ATOM 3360 N N . GLY D 1 99 ? -12.595 24.125 39.094 1.00 11.09 98 GLY D N 1
ATOM 3361 C CA . GLY D 1 99 ? -12.179 25.486 38.825 1.00 11.36 98 GLY D CA 1
ATOM 3362 C C . GLY D 1 99 ? -10.782 25.575 38.259 1.00 12.06 98 GLY D C 1
ATOM 3363 O O . GLY D 1 99 ? -10.081 24.575 38.185 1.00 14.99 98 GLY D O 1
ATOM 3364 N N . PRO D 1 100 ? -10.343 26.784 37.894 1.00 15.44 99 PRO D N 1
ATOM 3365 C CA . PRO D 1 100 ? -11.118 28.025 38.010 1.00 12.02 99 PRO D CA 1
ATOM 3366 C C . PRO D 1 100 ? -12.216 28.144 36.953 1.00 13.46 99 PRO D C 1
ATOM 3367 O O . PRO D 1 100 ? -12.553 27.160 36.305 1.00 13.89 99 PRO D O 1
ATOM 3371 N N . VAL D 1 101 ? -12.775 29.335 36.790 1.00 13.55 100 VAL D N 1
ATOM 3372 C CA . VAL D 1 101 ? -13.817 29.526 35.781 1.00 14.76 100 VAL D CA 1
ATOM 3373 C C . VAL D 1 101 ? -13.243 29.321 34.387 1.00 15.79 100 VAL D C 1
ATOM 3374 O O . VAL D 1 101 ? -12.173 29.849 34.060 1.00 17.14 100 VAL D O 1
ATOM 3378 N N . LEU D 1 102 ? -13.947 28.541 33.571 1.00 13.02 101 LEU D N 1
ATOM 3379 C CA . LEU D 1 102 ? -13.529 28.319 32.198 1.00 13.71 101 LEU D CA 1
ATOM 3380 C C . LEU D 1 102 ? -14.303 29.288 31.322 1.00 14.65 101 LEU D C 1
ATOM 3381 O O . LEU D 1 102 ? -13.730 29.972 30.473 1.00 15.46 101 LEU D O 1
ATOM 3386 N N . TRP D 1 103 ? -15.612 29.371 31.552 1.00 13.68 102 TRP D N 1
ATOM 3387 C CA . TRP D 1 103 ? -16.448 30.224 30.722 1.00 13.44 102 TRP D CA 1
ATOM 3388 C C . TRP D 1 103 ? -17.715 30.725 31.388 1.00 15.05 102 TRP D C 1
ATOM 3389 O O . TRP D 1 103 ? -18.313 30.050 32.229 1.00 14.75 102 TRP D O 1
ATOM 3400 N N . SER D 1 104 ? -18.102 31.929 30.990 1.00 14.71 103 SER D N 1
ATOM 3401 C CA . SER D 1 104 ? -19.356 32.545 31.402 1.00 14.74 103 SER D CA 1
ATOM 3402 C C . SER D 1 104 ? -19.612 33.576 30.310 1.00 16.72 103 SER D C 1
ATOM 3403 O O . SER D 1 104 ? -18.690 33.960 29.587 1.00 16.85 103 SER D O 1
ATOM 3406 N N . LEU D 1 105 ? -20.862 33.991 30.165 1.00 16.99 104 LEU D N 1
ATOM 3407 C CA . LEU D 1 105 ? -21.220 34.978 29.161 1.00 18.82 104 LEU D CA 1
ATOM 3408 C C . LEU D 1 105 ? -20.555 36.312 29.458 1.00 20.02 104 LEU D C 1
ATOM 3409 O O . LEU D 1 105 ? -20.221 36.608 30.602 1.00 18.98 104 LEU D O 1
ATOM 3414 N N . GLY D 1 106 ? -20.367 37.117 28.419 1.00 20.18 105 GLY D N 1
ATOM 3415 C CA . GLY D 1 106 ? -19.772 38.419 28.617 1.00 23.66 105 GLY D CA 1
ATOM 3416 C C . GLY D 1 106 ? -18.384 38.610 28.053 1.00 27.62 105 GLY D C 1
ATOM 3417 O O . GLY D 1 106 ? -17.752 37.672 27.557 1.00 22.72 105 GLY D O 1
ATOM 3418 N N . PRO D 1 107 ? -17.883 39.850 28.120 1.00 28.59 106 PRO D N 1
ATOM 3419 C CA . PRO D 1 107 ? -16.557 40.218 27.625 1.00 29.59 106 PRO D CA 1
ATOM 3420 C C . PRO D 1 107 ? -15.460 39.448 28.352 1.00 24.18 106 PRO D C 1
ATOM 3421 O O . PRO D 1 107 ? -15.457 39.373 29.583 1.00 26.05 106 PRO D O 1
ATOM 3425 N N . ASN D 1 108 ? -14.542 38.869 27.582 1.00 25.79 107 ASN D N 1
ATOM 3426 C CA . ASN D 1 108 ? -13.425 38.118 28.143 1.00 24.73 107 ASN D CA 1
ATOM 3427 C C . ASN D 1 108 ? -13.939 36.964 28.987 1.00 22.66 107 ASN D C 1
ATOM 3428 O O . ASN D 1 108 ? -13.326 36.589 29.986 1.00 22.08 107 ASN D O 1
ATOM 3433 N N . GLY D 1 109 ? -15.062 36.399 28.562 1.00 17.86 108 GLY D N 1
ATOM 3434 C CA . GLY D 1 109 ? -15.668 35.300 29.297 1.00 22.41 108 GLY D CA 1
ATOM 3435 C C . GLY D 1 109 ? -15.009 33.940 29.158 1.00 19.61 108 GLY D C 1
ATOM 3436 O O . GLY D 1 109 ? -15.267 33.046 29.958 1.00 17.89 108 GLY D O 1
ATOM 3437 N N . CYS D 1 110 ? -14.155 33.770 28.158 1.00 19.03 109 CYS D N 1
ATOM 3438 C CA . CYS D 1 110 ? -13.485 32.492 27.953 1.00 18.37 109 CYS D CA 1
ATOM 3439 C C . CYS D 1 110 ? -12.054 32.495 28.468 1.00 23.86 109 CYS D C 1
ATOM 3440 O O . CYS D 1 110 ? -11.240 33.315 28.036 1.00 26.91 109 CYS D O 1
ATOM 3443 N N . ARG D 1 111 ? -11.748 31.572 29.378 1.00 24.62 110 ARG D N 1
ATOM 3444 C CA . ARG D 1 111 ? -10.406 31.469 29.948 1.00 28.96 110 ARG D CA 1
ATOM 3445 C C . ARG D 1 111 ? -9.391 31.294 28.823 1.00 33.63 110 ARG D C 1
ATOM 3446 O O . ARG D 1 111 ? -9.325 30.239 28.195 1.00 32.43 110 ARG D O 1
ATOM 3454 N N . ARG D 1 112 ? -8.618 32.349 28.571 1.00 42.89 111 ARG D N 1
ATOM 3455 C CA . ARG D 1 112 ? -7.592 32.357 27.531 1.00 47.25 111 ARG D CA 1
ATOM 3456 C C . ARG D 1 112 ? -8.156 32.135 26.130 1.00 48.24 111 ARG D C 1
ATOM 3457 O O . ARG D 1 112 ? -9.385 31.973 25.998 1.00 49.83 111 ARG D O 1
#

Radius of gyration: 33.84 Å; Cα contacts (8 Å, |Δi|>4): 1327; chains: 4; bounding box: 78×56×88 Å